Protein AF-A0A7R9KU06-F1 (afdb_monomer_lite)

Organism: NCBI:txid1979941

Structure (mmCIF, N/CA/C/O backbone):
data_AF-A0A7R9KU06-F1
#
_entry.id   AF-A0A7R9KU06-F1
#
loop_
_atom_site.group_PDB
_atom_site.id
_atom_site.type_symbol
_atom_site.label_atom_id
_atom_site.label_alt_id
_atom_site.label_comp_id
_atom_site.label_asym_id
_atom_site.label_entity_id
_atom_site.label_seq_id
_atom_site.pdbx_PDB_ins_code
_atom_site.Cartn_x
_atom_site.Cartn_y
_atom_site.Cartn_z
_atom_site.occupancy
_atom_site.B_iso_or_equiv
_atom_site.auth_seq_id
_atom_site.auth_comp_id
_atom_site.auth_asym_id
_atom_site.auth_atom_id
_atom_site.pdbx_PDB_model_num
ATOM 1 N N . MET A 1 1 ? -0.752 -22.011 31.356 1.00 39.88 1 MET A N 1
ATOM 2 C CA . MET A 1 1 ? -1.477 -20.975 30.590 1.00 39.88 1 MET A CA 1
ATOM 3 C C . MET A 1 1 ? -2.063 -20.003 31.597 1.00 39.88 1 MET A C 1
ATOM 5 O O . MET A 1 1 ? -2.610 -20.481 32.581 1.00 39.88 1 MET A O 1
ATOM 9 N N . LYS A 1 2 ? -1.892 -18.683 31.434 1.00 45.66 2 LYS A N 1
ATOM 10 C CA . LYS A 1 2 ? -2.762 -17.754 32.172 1.00 45.66 2 LYS A CA 1
ATOM 11 C C . LYS A 1 2 ? -4.154 -17.974 31.607 1.00 45.66 2 LYS A C 1
ATOM 13 O O . LYS A 1 2 ? -4.303 -17.959 30.389 1.00 45.66 2 LYS A O 1
ATOM 18 N N . ASP A 1 3 ? -5.098 -18.276 32.479 1.00 44.19 3 ASP A N 1
ATOM 19 C CA . ASP A 1 3 ? -6.458 -18.570 32.080 1.00 44.19 3 ASP A CA 1
ATOM 20 C C . ASP A 1 3 ? -7.107 -17.277 31.571 1.00 44.19 3 ASP A C 1
ATOM 22 O O . ASP A 1 3 ? -7.567 -16.440 32.342 1.00 44.19 3 ASP A O 1
ATOM 26 N N . LEU A 1 4 ? -7.028 -17.058 30.260 1.00 50.56 4 LEU A N 1
ATOM 27 C CA . LEU A 1 4 ? -7.700 -15.959 29.573 1.00 50.56 4 LEU A CA 1
ATOM 28 C C . LEU A 1 4 ? -9.155 -16.334 29.238 1.00 50.56 4 LEU A C 1
ATOM 30 O O . LEU A 1 4 ? -9.813 -15.618 28.490 1.00 50.56 4 LEU A O 1
ATOM 34 N N . THR A 1 5 ? -9.682 -17.443 29.782 1.00 46.66 5 THR A N 1
ATOM 35 C CA . THR A 1 5 ? -11.049 -17.924 29.512 1.00 46.66 5 THR A CA 1
ATOM 36 C C . THR A 1 5 ? -12.156 -17.019 30.053 1.00 46.66 5 THR A C 1
ATOM 38 O O . THR A 1 5 ? -13.338 -17.346 29.880 1.00 46.66 5 THR A O 1
ATOM 41 N N . TYR A 1 6 ? -11.799 -15.887 30.660 1.00 53.25 6 TYR A N 1
ATOM 42 C CA . TYR A 1 6 ? -12.724 -14.855 31.091 1.00 53.25 6 TYR A CA 1
ATOM 43 C C . TYR A 1 6 ? -13.135 -13.981 29.903 1.00 53.25 6 TYR A C 1
ATOM 45 O O . TYR A 1 6 ? -12.602 -12.902 29.655 1.00 53.25 6 TYR A O 1
ATOM 53 N N . THR A 1 7 ? -14.075 -14.490 29.112 1.00 64.50 7 THR A N 1
ATOM 54 C CA . THR A 1 7 ? -14.758 -13.687 28.100 1.00 64.50 7 THR A CA 1
ATOM 55 C C . THR A 1 7 ? -16.026 -13.129 28.720 1.00 64.50 7 THR A C 1
ATOM 57 O O . THR A 1 7 ? -16.842 -13.918 29.199 1.00 64.50 7 THR A O 1
ATOM 60 N N . ALA A 1 8 ? -16.247 -11.819 28.616 1.00 72.75 8 ALA A N 1
ATOM 61 C CA . ALA A 1 8 ? -17.481 -11.169 29.063 1.00 72.75 8 ALA A CA 1
ATOM 62 C C . ALA A 1 8 ? -18.759 -11.837 28.520 1.00 72.75 8 ALA A C 1
ATOM 64 O O . ALA A 1 8 ? -19.817 -11.731 29.122 1.00 72.75 8 ALA A O 1
ATOM 65 N N . PHE A 1 9 ? -18.661 -12.569 27.407 1.00 69.38 9 PHE A N 1
ATOM 66 C CA . PHE A 1 9 ? -19.749 -13.372 26.859 1.00 69.38 9 PHE A CA 1
ATOM 67 C C . PHE A 1 9 ? -20.211 -14.516 27.783 1.00 69.38 9 PHE A C 1
ATOM 69 O O . PHE A 1 9 ? -21.399 -14.814 27.844 1.00 69.38 9 PHE A O 1
ATOM 76 N N . LYS A 1 10 ? -19.295 -15.146 28.530 1.00 76.44 10 LYS A N 1
ATOM 77 C CA . LYS A 1 10 ? -19.649 -16.189 29.506 1.00 76.44 10 LYS A CA 1
ATOM 78 C C . LYS A 1 10 ? -20.411 -15.595 30.682 1.00 76.44 10 LYS A C 1
ATOM 80 O O . LYS A 1 10 ? -21.459 -16.115 31.028 1.00 76.44 10 LYS A O 1
ATOM 85 N N . GLU A 1 11 ? -19.938 -14.475 31.225 1.00 80.88 11 GLU A N 1
ATOM 86 C CA . GLU A 1 11 ? -20.683 -13.744 32.259 1.00 80.88 11 GLU A CA 1
ATOM 87 C C . GLU A 1 11 ? -22.026 -13.234 31.719 1.00 80.88 11 GLU A C 1
ATOM 89 O O . GLU A 1 11 ? -23.036 -13.278 32.413 1.00 80.88 11 GLU A O 1
ATOM 94 N N . ALA A 1 12 ? -22.066 -12.772 30.463 1.00 82.44 12 ALA A N 1
ATOM 95 C CA . ALA A 1 12 ? -23.296 -12.305 29.831 1.00 82.44 12 ALA A CA 1
ATOM 96 C C . ALA A 1 12 ? -24.350 -13.414 29.737 1.00 82.44 12 ALA A C 1
ATOM 98 O O . ALA A 1 12 ? -25.537 -13.128 29.880 1.00 82.44 12 ALA A O 1
ATOM 99 N N . ALA A 1 13 ? -23.934 -14.667 29.531 1.00 82.88 13 ALA A N 1
ATOM 100 C CA . ALA A 1 13 ? -24.835 -15.816 29.502 1.00 82.88 13 ALA A CA 1
ATOM 101 C C . ALA A 1 13 ? -25.517 -16.082 30.857 1.00 82.88 13 ALA A C 1
ATOM 103 O O . ALA A 1 13 ? -26.582 -16.693 30.886 1.00 82.88 13 ALA A O 1
ATOM 104 N N . GLU A 1 14 ? -24.946 -15.595 31.962 1.00 88.62 14 GLU A N 1
ATOM 105 C CA . GLU A 1 14 ? -25.522 -15.704 33.308 1.00 88.62 14 GLU A CA 1
ATOM 106 C C . GLU A 1 14 ? -26.501 -14.560 33.630 1.00 88.62 14 GLU A C 1
ATOM 108 O O . GLU A 1 14 ? -27.194 -14.602 34.648 1.00 88.62 14 GLU A O 1
ATOM 113 N N . ILE A 1 15 ? -26.596 -13.536 32.771 1.00 93.25 15 ILE A N 1
ATOM 114 C CA . ILE A 1 15 ? -27.514 -12.408 32.965 1.00 93.25 15 ILE A CA 1
ATOM 115 C C . ILE A 1 15 ? -28.960 -12.886 32.774 1.00 93.25 15 ILE A C 1
ATOM 117 O O . ILE A 1 15 ? -29.302 -13.365 31.688 1.00 93.25 15 ILE A O 1
ATOM 121 N N . PRO A 1 16 ? -29.847 -12.704 33.772 1.00 96.25 16 PRO A N 1
ATOM 122 C CA . PRO A 1 16 ? -31.245 -13.087 33.638 1.00 96.25 16 PRO A CA 1
ATOM 123 C C . PRO A 1 16 ? -31.926 -12.378 32.460 1.00 96.25 16 PRO A C 1
ATOM 125 O O . PRO A 1 16 ? -31.947 -11.149 32.386 1.00 96.25 16 PRO A O 1
ATOM 128 N N . LEU A 1 17 ? -32.538 -13.153 31.558 1.00 96.12 17 LEU A N 1
ATOM 129 C CA . LEU A 1 17 ? -33.164 -12.623 30.338 1.00 96.12 17 LEU A CA 1
ATOM 130 C C . LEU A 1 17 ? -34.298 -11.628 30.613 1.00 96.12 17 LEU A C 1
ATOM 132 O O . LEU A 1 17 ? -34.509 -10.723 29.812 1.00 96.12 17 LEU A O 1
ATOM 136 N N . HIS A 1 18 ? -34.994 -11.746 31.748 1.00 97.56 18 HIS A N 1
ATOM 137 C CA . HIS A 1 18 ? -36.037 -10.785 32.113 1.00 97.56 18 HIS A CA 1
ATOM 138 C C . HIS A 1 18 ? -35.476 -9.370 32.332 1.00 97.56 18 HIS A C 1
ATOM 140 O O . HIS A 1 18 ? -36.133 -8.409 31.957 1.00 97.56 18 HIS A O 1
ATOM 146 N N . LEU A 1 19 ? -34.246 -9.227 32.846 1.00 98.38 19 LEU A N 1
ATOM 147 C CA . LEU A 1 19 ? -33.597 -7.916 32.992 1.00 98.38 19 LEU A CA 1
ATOM 148 C C . LEU A 1 19 ? -33.208 -7.328 31.634 1.00 98.38 19 LEU A C 1
ATOM 150 O O . LEU A 1 19 ? -33.277 -6.119 31.431 1.00 98.38 19 LEU A O 1
ATOM 154 N N . VAL A 1 20 ? -32.789 -8.186 30.698 1.00 97.88 20 VAL A N 1
ATOM 155 C CA . VAL A 1 20 ? -32.491 -7.780 29.318 1.00 97.88 20 VAL A CA 1
ATOM 156 C C . VAL A 1 20 ? -33.754 -7.240 28.652 1.00 97.88 20 VAL A C 1
ATOM 158 O O . VAL A 1 20 ? -33.706 -6.182 28.030 1.00 97.88 20 VAL A O 1
ATOM 161 N N . GLU A 1 21 ? -34.874 -7.944 28.813 1.00 98.19 21 GLU A N 1
ATOM 162 C CA . GLU A 1 21 ? -36.166 -7.532 28.266 1.00 98.19 21 GLU A CA 1
ATOM 163 C C . GLU A 1 21 ? -36.694 -6.255 28.932 1.00 98.19 21 GLU A C 1
ATOM 165 O O . GLU A 1 21 ? -37.151 -5.357 28.234 1.00 98.19 21 GLU A O 1
ATOM 170 N N . GLU A 1 22 ? -36.548 -6.108 30.251 1.00 98.50 22 GLU A N 1
ATOM 171 C CA . GLU A 1 22 ? -36.943 -4.887 30.961 1.00 98.50 22 GLU A CA 1
ATOM 172 C C . GLU A 1 22 ? -36.151 -3.661 30.474 1.00 98.50 22 GLU A C 1
ATOM 174 O O . GLU A 1 22 ? -36.738 -2.626 30.151 1.00 98.50 22 GLU A O 1
ATOM 179 N N . VAL A 1 23 ? -34.820 -3.774 30.345 1.00 98.50 23 VAL A N 1
ATOM 180 C CA . VAL A 1 23 ? -33.997 -2.693 29.774 1.00 98.50 23 VAL A CA 1
ATOM 181 C C . VAL A 1 23 ? -34.401 -2.414 28.327 1.00 98.50 23 VAL A C 1
ATOM 183 O O . VAL A 1 23 ? -34.493 -1.249 27.943 1.00 98.50 23 VAL A O 1
ATOM 186 N N . ARG A 1 24 ? -34.650 -3.455 27.522 1.00 98.38 24 ARG A N 1
ATOM 187 C CA . ARG A 1 24 ? -35.072 -3.315 26.121 1.00 98.38 24 ARG A CA 1
ATOM 188 C C . ARG A 1 24 ? -36.367 -2.520 26.012 1.00 98.38 24 ARG A C 1
ATOM 190 O O . ARG A 1 24 ? -36.411 -1.564 25.244 1.00 98.38 24 ARG A O 1
ATOM 197 N N . GLN A 1 25 ? -37.391 -2.896 26.774 1.00 98.31 25 GLN A N 1
ATOM 198 C CA . GLN A 1 25 ? -38.697 -2.240 26.746 1.00 98.31 25 GLN A CA 1
ATOM 199 C C . GLN A 1 25 ? -38.576 -0.767 27.122 1.00 98.31 25 GLN A C 1
ATOM 201 O O . GLN A 1 25 ? -38.968 0.100 26.345 1.00 98.31 25 GLN A O 1
ATOM 206 N N . ARG A 1 26 ? -37.917 -0.473 28.244 1.00 98.56 26 ARG A N 1
ATOM 207 C CA . ARG A 1 26 ? -37.749 0.905 28.719 1.00 98.56 26 ARG A CA 1
ATOM 208 C C . ARG A 1 26 ? -36.890 1.764 27.799 1.00 98.56 26 ARG A C 1
ATOM 210 O O . ARG A 1 26 ? -37.145 2.955 27.647 1.00 98.56 26 ARG A O 1
ATOM 217 N N . LEU A 1 27 ? -35.877 1.176 27.164 1.00 98.06 27 LEU A N 1
ATOM 218 C CA . LEU A 1 27 ? -35.087 1.875 26.155 1.00 98.06 27 LEU A CA 1
ATOM 219 C C . LEU A 1 27 ? -35.927 2.185 24.912 1.00 98.06 27 LEU A C 1
ATOM 221 O O . LEU A 1 27 ? -35.821 3.281 24.374 1.00 98.06 27 LEU A O 1
ATOM 225 N N . LEU A 1 28 ? -36.773 1.257 24.459 1.00 97.94 28 LEU A N 1
ATOM 226 C CA . LEU A 1 28 ? -37.666 1.489 23.321 1.00 97.94 28 LEU A CA 1
ATOM 227 C C . LEU A 1 28 ? -38.749 2.535 23.629 1.00 97.94 28 LEU A C 1
ATOM 229 O O . LEU A 1 28 ? -39.093 3.314 22.741 1.00 97.94 28 LEU A O 1
ATOM 233 N N . GLU A 1 29 ? -39.242 2.604 24.867 1.00 98.00 29 GLU A N 1
ATOM 234 C CA . GLU A 1 29 ? -40.130 3.680 25.330 1.00 98.00 29 GLU A CA 1
ATOM 235 C C . GLU A 1 29 ? -39.437 5.048 25.280 1.00 98.00 29 GLU A C 1
ATOM 237 O O . GLU A 1 29 ? -40.003 6.004 24.744 1.00 98.00 29 GLU A O 1
ATOM 242 N N . ASP A 1 30 ? -38.193 5.142 25.765 1.00 97.94 30 ASP A N 1
ATOM 243 C CA . ASP A 1 30 ? -37.413 6.379 25.671 1.00 97.94 30 ASP A CA 1
ATOM 244 C C . ASP A 1 30 ? -37.139 6.764 24.207 1.00 97.94 30 ASP A C 1
ATOM 246 O O . ASP A 1 30 ? -37.313 7.921 23.826 1.00 97.94 30 ASP A O 1
ATOM 250 N N . VAL A 1 31 ? -36.807 5.795 23.346 1.00 97.62 31 VAL A N 1
ATOM 251 C CA . VAL A 1 31 ? -36.636 6.011 21.899 1.00 97.62 31 VAL A CA 1
ATOM 252 C C . VAL A 1 31 ? -37.928 6.516 21.253 1.00 97.62 31 VAL A C 1
ATOM 254 O O . VAL A 1 31 ? -37.865 7.403 20.405 1.00 97.62 31 VAL A O 1
ATOM 257 N N . ALA A 1 32 ? -39.096 5.997 21.639 1.00 97.44 32 ALA A N 1
ATOM 258 C CA . ALA A 1 32 ? -40.376 6.444 21.093 1.00 97.44 32 ALA A CA 1
ATOM 259 C C . ALA A 1 32 ? -40.662 7.921 21.422 1.00 97.44 32 ALA A C 1
ATOM 261 O O . ALA A 1 32 ? -41.208 8.642 20.589 1.00 97.44 32 ALA A O 1
ATOM 262 N N . GLN A 1 33 ? -40.248 8.386 22.604 1.00 97.69 33 GLN A N 1
ATOM 263 C CA . GLN A 1 33 ? -40.404 9.780 23.033 1.00 97.69 33 GLN A CA 1
ATOM 264 C C . GLN A 1 33 ? -39.290 10.692 22.492 1.00 97.69 33 GLN A C 1
ATOM 266 O O . GLN A 1 33 ? -39.521 11.868 22.214 1.00 97.69 33 GLN A O 1
ATOM 271 N N . ASN A 1 34 ? -38.086 10.147 22.294 1.00 97.56 34 ASN A N 1
ATOM 272 C CA . ASN A 1 34 ? -36.864 10.897 22.009 1.00 97.56 34 ASN A CA 1
ATOM 273 C C . ASN A 1 34 ? -36.143 10.422 20.733 1.00 97.56 34 ASN A C 1
ATOM 275 O O . ASN A 1 34 ? -34.916 10.469 20.658 1.00 97.56 34 ASN A O 1
ATOM 279 N N . ALA A 1 35 ? -36.872 9.993 19.696 1.00 96.56 35 ALA A N 1
ATOM 280 C CA . ALA A 1 35 ? -36.305 9.352 18.496 1.00 96.56 35 ALA A CA 1
ATOM 281 C C . ALA A 1 35 ? -35.162 10.150 17.831 1.00 96.56 35 ALA A C 1
ATOM 283 O O . ALA A 1 35 ? -34.179 9.589 17.340 1.00 96.56 35 ALA A O 1
ATOM 284 N N . HIS A 1 36 ? -35.236 11.483 17.872 1.00 96.81 36 HIS A N 1
ATOM 285 C CA . HIS A 1 36 ? -34.206 12.385 17.352 1.00 96.81 36 HIS A CA 1
ATOM 286 C C . HIS A 1 36 ? -32.847 12.284 18.075 1.00 96.81 36 HIS A C 1
ATOM 288 O O . HIS A 1 36 ? -31.853 12.764 17.532 1.00 96.81 36 HIS A O 1
ATOM 294 N N . LEU A 1 37 ? -32.750 11.609 19.222 1.00 97.81 37 LEU A N 1
ATOM 295 C CA . LEU A 1 37 ? -31.501 11.362 19.950 1.00 97.81 37 LEU A CA 1
ATOM 296 C C . LEU A 1 37 ? -30.818 10.035 19.573 1.00 97.81 37 LEU A C 1
ATOM 298 O O . LEU A 1 37 ? -29.650 9.842 19.904 1.00 97.81 37 LEU A O 1
ATOM 302 N N . TYR A 1 38 ? -31.490 9.156 18.818 1.00 98.00 38 TYR A N 1
ATOM 303 C CA . TYR A 1 38 ? -31.006 7.804 18.498 1.00 98.00 38 TYR A CA 1
ATOM 304 C C . TYR A 1 38 ? -30.759 7.586 17.005 1.00 98.00 38 TYR A C 1
ATOM 306 O O . TYR A 1 38 ? -31.433 8.178 16.160 1.00 98.00 38 TYR A O 1
ATOM 314 N N . HIS A 1 39 ? -29.757 6.776 16.660 1.00 97.81 39 HIS A N 1
ATOM 315 C CA . HIS A 1 39 ? -29.540 6.339 15.281 1.00 97.81 39 HIS A CA 1
ATOM 316 C C . HIS A 1 39 ? -30.392 5.082 15.014 1.00 97.81 39 HIS A C 1
ATOM 318 O O . HIS A 1 39 ? -30.357 4.141 15.801 1.00 97.81 39 HIS A O 1
ATOM 324 N N . GLU A 1 40 ? -31.101 5.018 13.880 1.00 96.50 40 GLU A N 1
ATOM 325 C CA . GLU A 1 40 ? -32.017 3.913 13.521 1.00 96.50 40 GLU A CA 1
ATOM 326 C C . GLU A 1 40 ? -31.383 2.514 13.638 1.00 96.50 40 GLU A C 1
ATOM 328 O O . GLU A 1 40 ? -31.917 1.644 14.313 1.00 96.50 40 GLU A O 1
ATOM 333 N N . ARG A 1 41 ? -30.178 2.321 13.089 1.00 95.69 41 ARG A N 1
ATOM 334 C CA . ARG A 1 41 ? -29.430 1.058 13.169 1.00 95.69 41 ARG A CA 1
ATOM 335 C C . ARG A 1 41 ? -29.078 0.617 14.595 1.00 95.69 41 ARG A C 1
ATOM 337 O O . ARG A 1 41 ? -29.021 -0.584 14.836 1.00 95.69 41 ARG A O 1
ATOM 344 N N . ASP A 1 42 ? -28.860 1.540 15.533 1.00 95.50 42 ASP A N 1
ATOM 345 C CA . ASP A 1 42 ? -28.665 1.178 16.946 1.00 95.50 42 ASP A CA 1
ATOM 346 C C . ASP A 1 42 ? -29.998 0.736 17.583 1.00 95.50 42 ASP A C 1
ATOM 348 O O . ASP A 1 42 ? -30.029 -0.215 18.364 1.00 95.50 42 ASP A O 1
ATOM 352 N N . VAL A 1 43 ? -31.113 1.377 17.203 1.00 95.56 43 VAL A N 1
ATOM 353 C CA . VAL A 1 43 ? -32.471 0.985 17.624 1.00 95.56 43 VAL A CA 1
ATOM 354 C C . VAL A 1 43 ? -32.845 -0.393 17.073 1.00 95.56 43 VAL A C 1
ATOM 356 O O . VAL A 1 43 ? -33.459 -1.193 17.773 1.00 95.56 43 VAL A O 1
ATOM 359 N N . ASP A 1 44 ? -32.462 -0.710 15.840 1.00 95.00 44 ASP A N 1
ATOM 360 C CA . ASP A 1 44 ? -32.688 -2.040 15.274 1.00 95.00 44 ASP A CA 1
ATOM 361 C C . ASP A 1 44 ? -31.813 -3.101 15.944 1.00 95.00 44 ASP A C 1
ATOM 363 O O . ASP A 1 44 ? -32.297 -4.193 16.244 1.00 95.00 44 ASP A O 1
ATOM 367 N N . LEU A 1 45 ? -30.562 -2.762 16.276 1.00 90.56 45 LEU A N 1
ATOM 368 C CA . LEU A 1 45 ? -29.651 -3.666 16.973 1.00 90.56 45 LEU A CA 1
ATOM 369 C C . LEU A 1 45 ? -30.213 -4.130 18.327 1.00 90.56 45 LEU A C 1
ATOM 371 O O . LEU A 1 45 ? -30.157 -5.322 18.623 1.00 90.56 45 LEU A O 1
ATOM 375 N N . ILE A 1 46 ? -30.784 -3.233 19.142 1.00 91.62 46 ILE A N 1
ATOM 376 C CA . ILE A 1 46 ? -31.321 -3.602 20.471 1.00 91.62 46 ILE A CA 1
ATOM 377 C C . ILE A 1 46 ? -32.577 -4.479 20.412 1.00 91.62 46 ILE A C 1
ATOM 379 O O . ILE A 1 46 ? -32.860 -5.199 21.374 1.00 91.62 46 ILE A O 1
ATOM 383 N N . LYS A 1 47 ? -33.320 -4.451 19.296 1.00 93.62 47 LYS A N 1
ATOM 384 C CA . LYS A 1 47 ? -34.489 -5.321 19.094 1.00 93.62 47 LYS A CA 1
ATOM 385 C C . LYS A 1 47 ? -34.070 -6.776 18.899 1.00 93.62 47 LYS A C 1
ATOM 387 O O . LYS A 1 47 ? -34.789 -7.671 19.326 1.00 93.62 47 LYS A O 1
ATOM 392 N N . SER A 1 48 ? -32.919 -7.014 18.268 1.00 89.12 48 SER A N 1
ATOM 393 C CA . SER A 1 48 ? -32.474 -8.360 17.888 1.00 89.12 48 SER A CA 1
ATOM 394 C C . SER A 1 48 ? -31.279 -8.889 18.683 1.00 89.12 48 SER A C 1
ATOM 396 O O . SER A 1 48 ? -31.027 -10.090 18.656 1.00 89.12 48 SER A O 1
ATOM 398 N N . SER A 1 49 ? -30.519 -8.033 19.374 1.00 90.75 49 SER A N 1
ATOM 399 C CA . SER A 1 49 ? -29.307 -8.427 20.099 1.00 90.75 49 SER A CA 1
ATOM 400 C C . SER A 1 49 ? -29.506 -8.367 21.613 1.00 90.75 49 SER A C 1
ATOM 402 O O . SER A 1 49 ? -29.792 -7.318 22.187 1.00 90.75 49 SER A O 1
ATOM 404 N N . ASN A 1 50 ? -29.317 -9.501 22.293 1.00 92.62 50 ASN A N 1
ATOM 405 C CA . ASN A 1 50 ? -29.211 -9.518 23.757 1.00 92.62 50 ASN A CA 1
ATOM 406 C C . ASN A 1 50 ? -27.872 -8.926 24.210 1.00 92.62 50 ASN A C 1
ATOM 408 O O . ASN A 1 50 ? -27.826 -8.184 25.190 1.00 92.62 50 ASN A O 1
ATOM 412 N N . TRP A 1 51 ? -26.791 -9.209 23.476 1.00 89.81 51 TRP A N 1
ATOM 413 C CA . TRP A 1 51 ? -25.437 -8.784 23.830 1.00 89.81 51 TRP A CA 1
ATOM 414 C C . TRP A 1 51 ? -25.308 -7.261 23.947 1.00 89.81 51 TRP A C 1
ATOM 416 O O . TRP A 1 51 ? -24.688 -6.765 24.894 1.00 89.81 51 TRP A O 1
ATOM 426 N N . SER A 1 52 ? -25.944 -6.509 23.040 1.00 90.25 52 SER A N 1
ATOM 427 C CA . SER A 1 52 ? -25.927 -5.041 23.065 1.00 90.25 52 SER A CA 1
ATOM 428 C C . SER A 1 52 ? -26.486 -4.453 24.363 1.00 90.25 52 SER A C 1
ATOM 430 O O . SER A 1 52 ? -26.123 -3.334 24.708 1.00 90.25 52 SER A O 1
ATOM 432 N N . ILE A 1 53 ? -27.308 -5.205 25.103 1.00 94.94 53 ILE A N 1
ATOM 433 C CA . ILE A 1 53 ? -27.875 -4.829 26.405 1.00 94.94 53 ILE A CA 1
ATOM 434 C C . ILE A 1 53 ? -27.107 -5.497 27.557 1.00 94.94 53 ILE A C 1
ATOM 436 O O . ILE A 1 53 ? -26.731 -4.831 28.525 1.00 94.94 53 ILE A O 1
ATOM 440 N N . GLN A 1 54 ? -26.813 -6.799 27.451 1.00 93.94 54 GLN A N 1
ATOM 441 C CA . GLN A 1 54 ? -26.133 -7.586 28.489 1.00 93.94 54 GLN A CA 1
ATOM 442 C C . GLN A 1 54 ? -24.796 -6.969 28.906 1.00 93.94 54 GLN A C 1
ATOM 444 O O . GLN A 1 54 ? -24.489 -6.914 30.095 1.00 93.94 54 GLN A O 1
ATOM 449 N N . ARG A 1 55 ? -24.022 -6.423 27.961 1.00 91.44 55 ARG A N 1
ATOM 450 C CA . ARG A 1 55 ? -22.747 -5.753 28.263 1.00 91.44 55 ARG A CA 1
ATOM 451 C C . ARG A 1 55 ? -22.884 -4.555 29.209 1.00 91.44 55 ARG A C 1
ATOM 453 O O . ARG A 1 55 ? -21.981 -4.301 30.006 1.00 91.44 55 ARG A O 1
ATOM 460 N N . PHE A 1 56 ? -24.012 -3.843 29.160 1.00 95.31 56 PHE A N 1
ATOM 461 C CA . PHE A 1 56 ? -24.306 -2.734 30.068 1.00 95.31 56 PHE A CA 1
ATOM 462 C C . PHE A 1 56 ? -24.837 -3.229 31.412 1.00 95.31 56 PHE A C 1
ATOM 464 O O . PHE A 1 56 ? -24.462 -2.673 32.445 1.00 95.31 56 PHE A O 1
ATOM 471 N N . LEU A 1 57 ? -25.641 -4.296 31.426 1.00 96.31 57 LEU A N 1
ATOM 472 C CA . LEU A 1 57 ? -26.069 -4.955 32.665 1.00 96.31 57 LEU A CA 1
ATOM 473 C C . LEU A 1 57 ? -24.875 -5.511 33.453 1.00 96.31 57 LEU A C 1
ATOM 475 O O . LEU A 1 57 ? -24.808 -5.305 34.665 1.00 96.31 57 LEU A O 1
ATOM 479 N N . LEU A 1 58 ? -23.885 -6.096 32.768 1.00 92.12 58 LEU A N 1
ATOM 480 C CA . LEU A 1 58 ? -22.650 -6.604 33.374 1.00 92.12 58 LEU A CA 1
ATOM 481 C C . LEU A 1 58 ? -21.914 -5.526 34.172 1.00 92.12 58 LEU A C 1
ATOM 483 O O . LEU A 1 58 ? -21.646 -5.690 35.362 1.00 92.12 58 LEU A O 1
ATOM 487 N N . ILE A 1 59 ? -21.619 -4.384 33.545 1.00 91.81 59 ILE A N 1
ATOM 488 C CA . ILE A 1 59 ? -20.915 -3.286 34.230 1.00 91.81 59 ILE A CA 1
ATOM 489 C C . ILE A 1 59 ? -21.796 -2.545 35.244 1.00 91.81 59 ILE A C 1
ATOM 491 O O . ILE A 1 59 ? -21.290 -1.774 36.060 1.00 91.81 59 ILE A O 1
ATOM 495 N N . SER A 1 60 ? -23.107 -2.785 35.207 1.00 95.19 60 SER A N 1
ATOM 496 C CA . SER A 1 60 ? -24.090 -2.215 36.132 1.00 95.19 60 SER A CA 1
ATOM 497 C C . SER A 1 60 ? -24.481 -3.180 37.249 1.00 95.19 60 SER A C 1
ATOM 499 O O . SER A 1 60 ? -25.358 -2.849 38.042 1.00 95.19 60 SER A O 1
ATOM 501 N N . LYS A 1 61 ? -23.841 -4.357 37.338 1.00 93.50 61 LYS A N 1
ATOM 502 C CA . LYS A 1 61 ? -24.151 -5.400 38.330 1.00 93.50 61 LYS A CA 1
ATOM 503 C C . LYS A 1 61 ? -25.646 -5.743 38.359 1.00 93.50 61 LYS A C 1
ATOM 505 O O . LYS A 1 61 ? -26.252 -5.779 39.425 1.00 93.50 61 LYS A O 1
ATOM 510 N N . ASN A 1 62 ? -26.238 -5.939 37.180 1.00 96.25 62 ASN A N 1
ATOM 511 C CA . ASN A 1 62 ? -27.658 -6.264 36.985 1.00 96.25 62 ASN A CA 1
ATOM 512 C C . ASN A 1 62 ? -28.653 -5.183 37.441 1.00 96.25 62 ASN A C 1
ATOM 514 O O . ASN A 1 62 ? -29.854 -5.430 37.469 1.00 96.25 62 ASN A O 1
ATOM 518 N N . ASN A 1 63 ? -28.189 -3.971 37.761 1.00 98.12 63 ASN A N 1
ATOM 519 C CA . ASN A 1 63 ? -29.077 -2.852 38.049 1.00 98.12 63 ASN A CA 1
ATOM 520 C C . ASN A 1 63 ? -29.639 -2.266 36.742 1.00 98.12 63 ASN A C 1
ATOM 522 O O . ASN A 1 63 ? -28.898 -1.653 35.967 1.00 98.12 63 ASN A O 1
ATOM 526 N N . VAL A 1 64 ? -30.945 -2.445 36.526 1.00 98.31 64 VAL A N 1
ATOM 527 C CA . VAL A 1 64 ? -31.671 -2.006 35.322 1.00 98.31 64 VAL A CA 1
ATOM 528 C C . VAL A 1 64 ? -31.575 -0.496 35.114 1.00 98.31 64 VAL A C 1
ATOM 530 O O . VAL A 1 64 ? -31.217 -0.067 34.022 1.00 98.31 64 VAL A O 1
ATOM 533 N N . GLU A 1 65 ? -31.814 0.316 36.147 1.00 98.38 65 GLU A N 1
ATOM 534 C CA . GLU A 1 65 ? -31.770 1.786 36.044 1.00 98.38 65 GLU A CA 1
ATOM 535 C C . GLU A 1 65 ? -30.394 2.294 35.608 1.00 98.38 65 GLU A C 1
ATOM 537 O O . GLU A 1 65 ? -30.256 3.140 34.720 1.00 98.38 65 GLU A O 1
ATOM 542 N N . VAL A 1 66 ? -29.341 1.755 36.227 1.00 98.38 66 VAL A N 1
ATOM 543 C CA . VAL A 1 66 ? -27.962 2.134 35.911 1.00 98.38 66 VAL A CA 1
ATOM 544 C C . VAL A 1 66 ? -27.591 1.668 34.502 1.00 98.38 66 VAL A C 1
ATOM 546 O O . VAL A 1 66 ? -26.964 2.431 33.763 1.00 98.38 66 VAL A O 1
ATOM 549 N N . ALA A 1 67 ? -27.992 0.455 34.109 1.00 98.31 67 ALA A N 1
ATOM 550 C CA . ALA A 1 67 ? -27.751 -0.068 32.767 1.00 98.31 67 ALA A CA 1
ATOM 551 C C . ALA A 1 67 ? -28.469 0.766 31.699 1.00 98.31 67 ALA A C 1
ATOM 553 O O . ALA A 1 67 ? -27.836 1.157 30.718 1.00 98.31 67 ALA A O 1
ATOM 554 N N . LEU A 1 68 ? -29.742 1.106 31.931 1.00 98.44 68 LEU A N 1
ATOM 555 C CA . LEU A 1 68 ? -30.556 1.940 31.051 1.00 98.44 68 LEU A CA 1
ATOM 556 C C . LEU A 1 68 ? -29.915 3.319 30.848 1.00 98.44 68 LEU A C 1
ATOM 558 O O . LEU A 1 68 ? -29.691 3.745 29.717 1.00 98.44 68 LEU A O 1
ATOM 562 N N . LYS A 1 69 ? -29.510 3.993 31.930 1.00 98.44 69 LYS A N 1
ATOM 563 C CA . LYS A 1 69 ? -28.829 5.293 31.828 1.00 98.44 69 LYS A CA 1
ATOM 564 C C . LYS A 1 69 ? -27.535 5.212 31.012 1.00 98.44 69 LYS A C 1
ATOM 566 O O . LYS A 1 69 ? -27.216 6.128 30.255 1.00 98.44 69 LYS A O 1
ATOM 571 N N . ARG A 1 70 ? -26.767 4.128 31.159 1.00 98.25 70 ARG A N 1
ATOM 572 C CA . ARG A 1 70 ? -25.512 3.936 30.419 1.00 98.25 70 ARG A CA 1
ATOM 573 C C . ARG A 1 70 ? -25.743 3.681 28.933 1.00 98.25 70 ARG A C 1
ATOM 575 O O . ARG A 1 70 ? -25.053 4.300 28.129 1.00 98.25 70 ARG A O 1
ATOM 582 N N . ILE A 1 71 ? -26.690 2.814 28.572 1.00 97.69 71 ILE A N 1
ATOM 583 C CA . ILE A 1 71 ? -26.971 2.515 27.160 1.00 97.69 71 ILE A CA 1
ATOM 584 C C . ILE A 1 71 ? -27.559 3.735 26.439 1.00 97.69 71 ILE A C 1
ATOM 586 O O . ILE A 1 71 ? -27.134 4.027 25.324 1.00 97.69 71 ILE A O 1
ATOM 590 N N . ILE A 1 72 ? -28.419 4.516 27.109 1.00 98.25 72 ILE A N 1
ATOM 591 C CA . ILE A 1 72 ? -28.915 5.807 26.607 1.00 98.25 72 ILE A CA 1
ATOM 592 C C . ILE A 1 72 ? -27.737 6.739 26.302 1.00 98.25 72 ILE A C 1
ATOM 594 O O . ILE A 1 72 ? -27.572 7.178 25.165 1.00 98.25 72 ILE A O 1
ATOM 598 N N . ASN A 1 73 ? -26.859 6.975 27.284 1.00 98.25 73 ASN A N 1
ATOM 599 C CA . ASN A 1 73 ? -25.688 7.833 27.096 1.00 98.25 73 ASN A CA 1
ATOM 600 C C . ASN A 1 73 ? -24.790 7.348 25.947 1.00 98.25 73 ASN A C 1
ATOM 602 O O . ASN A 1 73 ? -24.303 8.158 25.158 1.00 98.25 73 ASN A O 1
ATOM 606 N N . ALA A 1 74 ? -24.576 6.035 25.836 1.00 97.69 74 ALA A N 1
ATOM 607 C CA . ALA A 1 74 ? -23.759 5.457 24.779 1.00 97.69 74 ALA A CA 1
ATOM 608 C C . ALA A 1 74 ? -24.370 5.666 23.394 1.00 97.69 74 ALA A C 1
ATOM 610 O O . ALA A 1 74 ? -23.663 6.077 22.477 1.00 97.69 74 ALA A O 1
ATOM 611 N N . PHE A 1 75 ? -25.668 5.430 23.231 1.00 97.12 75 PHE A N 1
ATOM 612 C CA . PHE A 1 75 ? -26.333 5.530 21.932 1.00 97.12 75 PHE A CA 1
ATOM 613 C C . PHE A 1 75 ? -26.492 6.983 21.480 1.00 97.12 75 PHE A C 1
ATOM 615 O O . PHE A 1 75 ? -26.258 7.299 20.312 1.00 97.12 75 PHE A O 1
ATOM 622 N N . GLN A 1 76 ? -26.787 7.890 22.411 1.00 98.00 76 GLN A N 1
ATOM 623 C CA . GLN A 1 76 ? -26.806 9.325 22.128 1.00 98.00 76 GLN A CA 1
ATOM 624 C C . GLN A 1 76 ? -25.414 9.835 21.735 1.00 98.00 76 GLN A C 1
ATOM 626 O O . GLN A 1 76 ? -25.271 10.583 20.762 1.00 98.00 76 GLN A O 1
ATOM 631 N N . TRP A 1 77 ? -24.359 9.378 22.425 1.00 98.06 77 TRP A N 1
ATOM 632 C CA . TRP A 1 77 ? -22.989 9.675 22.017 1.00 98.06 77 TRP A CA 1
ATOM 633 C C . TRP A 1 77 ? -22.691 9.113 20.622 1.00 98.06 77 TRP A C 1
ATOM 635 O O . TRP A 1 77 ? -22.221 9.863 19.769 1.00 98.06 77 TRP A O 1
ATOM 645 N N . ARG A 1 78 ? -23.020 7.841 20.352 1.00 97.50 78 ARG A N 1
ATOM 646 C CA . ARG A 1 78 ? -22.805 7.195 19.045 1.00 97.50 78 ARG A CA 1
ATOM 647 C C . ARG A 1 78 ? -23.453 7.981 17.907 1.00 97.50 78 ARG A C 1
ATOM 649 O O . ARG A 1 78 ? -22.795 8.201 16.888 1.00 97.50 78 ARG A O 1
ATOM 656 N N . LYS A 1 79 ? -24.686 8.466 18.104 1.00 97.38 79 LYS A N 1
ATOM 657 C CA . LYS A 1 79 ? -25.366 9.352 17.151 1.00 97.38 79 LYS A CA 1
ATOM 658 C C . LYS A 1 79 ? -24.628 10.677 16.984 1.00 97.38 79 LYS A C 1
ATOM 660 O O . LYS A 1 79 ? -24.275 11.039 15.869 1.00 97.38 79 LYS A O 1
ATOM 665 N N . SER A 1 80 ? -24.359 11.387 18.080 1.00 97.44 80 SER A N 1
ATOM 666 C CA . SER A 1 80 ? -23.699 12.702 18.042 1.00 97.44 80 SER A CA 1
ATOM 667 C C . SER A 1 80 ? -22.291 12.664 17.428 1.00 97.44 80 SER A C 1
ATOM 669 O O . SER A 1 80 ? -21.857 13.621 16.792 1.00 97.44 80 SER A O 1
ATOM 671 N N . PHE A 1 81 ? -21.582 11.546 17.595 1.00 97.50 81 PHE A N 1
ATOM 672 C CA . PHE A 1 81 ? -20.242 11.315 17.062 1.00 97.50 81 PHE A CA 1
ATOM 673 C C . PHE A 1 81 ? -20.264 10.829 15.601 1.00 97.50 81 PHE A C 1
ATOM 675 O O . PHE A 1 81 ? -19.216 10.790 14.951 1.00 97.50 81 PHE A O 1
ATOM 682 N N . GLY A 1 82 ? -21.440 10.458 15.082 1.00 97.62 82 GLY A N 1
ATOM 683 C CA . GLY A 1 82 ? -21.629 9.923 13.735 1.00 97.62 82 GLY A CA 1
ATOM 684 C C . GLY A 1 82 ? -20.967 8.561 13.546 1.00 97.62 82 GLY A C 1
ATOM 685 O O . GLY A 1 82 ? -20.374 8.313 12.500 1.00 97.62 82 GLY A O 1
ATOM 686 N N . VAL A 1 83 ? -20.995 7.692 14.569 1.00 97.50 83 VAL A N 1
ATOM 687 C CA . VAL A 1 83 ? -20.314 6.379 14.544 1.00 97.50 83 VAL A CA 1
ATOM 688 C C . VAL A 1 83 ? -20.720 5.563 13.328 1.00 97.50 83 VAL A C 1
ATOM 690 O O . VAL A 1 83 ? -19.875 5.043 12.601 1.00 97.50 83 VAL A O 1
ATOM 693 N N . LEU A 1 84 ? -22.025 5.480 13.109 1.00 96.56 84 LEU A N 1
ATOM 694 C CA . LEU A 1 84 ? -22.605 4.637 12.084 1.00 96.56 84 LEU A CA 1
ATOM 695 C C . LEU A 1 84 ? -22.584 5.296 10.697 1.00 96.56 84 LEU A C 1
ATOM 697 O O . LEU A 1 84 ? -22.690 4.589 9.695 1.00 96.56 84 LEU A O 1
ATOM 701 N N . ASP A 1 85 ? -22.371 6.609 10.619 1.00 96.12 85 ASP A N 1
ATOM 702 C CA . ASP A 1 85 ? -22.336 7.380 9.367 1.00 96.12 85 ASP A CA 1
ATOM 703 C C . ASP A 1 85 ? -20.958 7.364 8.686 1.00 96.12 85 ASP A C 1
ATOM 705 O O . ASP A 1 85 ? -20.797 7.880 7.583 1.00 96.12 85 ASP A O 1
ATOM 709 N N . MET A 1 86 ? -19.949 6.782 9.341 1.00 96.88 86 MET A N 1
ATOM 710 C CA . MET A 1 86 ? -18.588 6.697 8.815 1.00 96.88 86 MET A CA 1
ATOM 711 C C . MET A 1 86 ? -18.430 5.602 7.758 1.00 96.88 86 MET A C 1
ATOM 713 O O . MET A 1 86 ? -18.938 4.486 7.884 1.00 96.88 86 MET A O 1
ATOM 717 N N . SER A 1 87 ? -17.619 5.901 6.749 1.00 95.62 87 SER A N 1
ATOM 718 C CA . SER A 1 87 ? -17.215 4.987 5.683 1.00 95.62 87 SER A CA 1
ATOM 719 C C . SER A 1 87 ? -15.717 5.111 5.392 1.00 95.62 87 SER A C 1
ATOM 721 O O . SER A 1 87 ? -15.045 6.015 5.887 1.00 95.62 87 SER A O 1
ATOM 723 N N . ASP A 1 88 ? -15.175 4.233 4.542 1.00 94.00 88 ASP A N 1
ATOM 724 C CA . ASP A 1 88 ? -13.769 4.331 4.129 1.00 94.00 88 ASP A CA 1
ATOM 725 C C . ASP A 1 88 ? -13.453 5.662 3.400 1.00 94.00 88 ASP A C 1
ATOM 727 O O . ASP A 1 88 ? -12.307 6.105 3.403 1.00 94.00 88 ASP A O 1
ATOM 731 N N . LYS A 1 89 ? -14.468 6.369 2.872 1.00 95.62 89 LYS A N 1
ATOM 732 C CA . LYS A 1 89 ? -14.329 7.706 2.261 1.00 95.62 89 LYS A CA 1
ATOM 733 C C . LYS A 1 89 ? -13.990 8.801 3.270 1.00 95.62 89 LYS A C 1
ATOM 735 O O . LYS A 1 89 ? -13.648 9.907 2.861 1.00 95.62 89 LYS A O 1
ATOM 740 N N . ASP A 1 90 ? -14.115 8.555 4.568 1.00 96.56 90 ASP A N 1
ATOM 741 C CA . ASP A 1 90 ? -13.900 9.567 5.609 1.00 96.56 90 ASP A CA 1
ATOM 742 C C . ASP A 1 90 ? -12.472 9.569 6.163 1.00 96.56 90 ASP A C 1
ATOM 744 O O . ASP A 1 90 ? -12.138 10.379 7.033 1.00 96.56 90 ASP A O 1
ATOM 748 N N . PHE A 1 91 ? -11.612 8.683 5.651 1.00 96.38 91 PHE A N 1
ATOM 749 C CA . PHE A 1 91 ? -10.272 8.460 6.179 1.00 96.38 91 PHE A CA 1
ATOM 750 C C . PHE A 1 91 ? -9.224 8.459 5.075 1.00 96.38 91 PHE A C 1
ATOM 752 O O . PHE A 1 91 ? -9.443 7.860 4.025 1.00 96.38 91 PHE A O 1
ATOM 759 N N . PRO A 1 92 ? -8.066 9.101 5.300 1.00 94.00 92 PRO A N 1
ATOM 760 C CA . PRO A 1 92 ? -7.083 9.235 4.251 1.00 94.00 92 PRO A CA 1
ATOM 761 C C . PRO A 1 92 ? -6.291 7.929 4.069 1.00 94.00 92 PRO A C 1
ATOM 763 O O . PRO A 1 92 ? -6.003 7.231 5.051 1.00 94.00 92 PRO A O 1
ATOM 766 N N . ILE A 1 93 ? -5.901 7.612 2.830 1.00 87.75 93 ILE A N 1
ATOM 767 C CA . ILE A 1 93 ? -5.147 6.397 2.458 1.00 87.75 93 ILE A CA 1
ATOM 768 C C . ILE A 1 93 ? -3.887 6.207 3.314 1.00 87.75 93 ILE A C 1
ATOM 770 O O . ILE A 1 93 ? -3.476 5.077 3.578 1.00 87.75 93 ILE A O 1
ATOM 774 N N . GLU A 1 94 ? -3.287 7.292 3.803 1.00 88.88 94 GLU A N 1
ATOM 775 C CA . GLU A 1 94 ? -2.103 7.294 4.658 1.00 88.88 94 GLU A CA 1
ATOM 776 C C . GLU A 1 94 ? -2.324 6.553 5.989 1.00 88.88 94 GLU A C 1
ATOM 778 O O . GLU A 1 94 ? -1.401 5.898 6.487 1.00 88.88 94 GLU A O 1
ATOM 783 N N . LEU A 1 95 ? -3.538 6.579 6.560 1.00 90.88 95 LEU A N 1
ATOM 784 C CA . LEU A 1 95 ? -3.842 5.820 7.783 1.00 90.88 95 LEU A CA 1
ATOM 785 C C . LEU A 1 95 ? -3.815 4.307 7.534 1.00 90.88 95 LEU A C 1
ATOM 787 O O . LEU A 1 95 ? -3.288 3.564 8.365 1.00 90.88 95 LEU A O 1
ATOM 791 N N . TYR A 1 96 ? -4.303 3.865 6.374 1.00 88.69 96 TYR A N 1
ATOM 792 C CA . TYR A 1 96 ? -4.289 2.461 5.963 1.00 88.69 96 TYR A CA 1
ATOM 793 C C . TYR A 1 96 ? -2.872 2.011 5.577 1.00 88.69 96 TYR A C 1
ATOM 795 O O . TYR A 1 96 ? -2.335 1.049 6.133 1.00 88.69 96 TYR A O 1
ATOM 803 N N . ARG A 1 97 ? -2.207 2.759 4.684 1.00 82.56 97 ARG A N 1
ATOM 804 C CA . ARG A 1 97 ? -0.864 2.437 4.167 1.00 82.56 97 ARG A CA 1
ATOM 805 C C . ARG A 1 97 ? 0.205 2.417 5.251 1.00 82.56 97 ARG A C 1
ATOM 807 O O . ARG A 1 97 ? 1.108 1.581 5.217 1.00 82.56 97 ARG A O 1
ATOM 814 N N . SER A 1 98 ? 0.115 3.306 6.240 1.00 84.12 98 SER A N 1
ATOM 815 C CA . SER A 1 98 ? 1.098 3.351 7.329 1.00 84.12 98 SER A CA 1
ATOM 816 C C . SER A 1 98 ? 1.094 2.073 8.178 1.00 84.12 98 SER A C 1
ATOM 818 O O . SER A 1 98 ? 2.135 1.677 8.724 1.00 84.12 98 SER A O 1
ATOM 820 N N . GLY A 1 99 ? -0.041 1.368 8.250 1.00 84.75 99 GLY A N 1
ATOM 821 C CA . GLY A 1 99 ? -0.268 0.310 9.232 1.00 84.75 99 GLY A CA 1
ATOM 822 C C . GLY A 1 99 ? -0.245 0.866 10.658 1.00 84.75 99 GLY A C 1
ATOM 823 O O . GLY A 1 99 ? 0.305 0.232 11.554 1.00 84.75 99 GLY A O 1
ATOM 824 N N . TYR A 1 100 ? -0.758 2.083 10.852 1.00 87.69 100 TYR A N 1
ATOM 825 C CA . TYR A 1 100 ? -0.825 2.752 12.151 1.00 87.69 100 TYR A CA 1
ATOM 826 C C . TYR A 1 100 ? -1.720 2.006 13.152 1.00 87.69 100 TYR A C 1
ATOM 828 O O . TYR A 1 100 ? -1.315 1.765 14.291 1.00 87.69 100 TYR A O 1
ATOM 836 N N . CYS A 1 101 ? -2.917 1.630 12.703 1.00 92.44 101 CYS A N 1
ATOM 837 C CA . CYS A 1 101 ? -3.910 0.870 13.451 1.00 92.44 101 CYS A CA 1
ATOM 838 C C . CYS A 1 101 ? -4.624 -0.064 12.468 1.00 92.44 101 CYS A C 1
ATOM 840 O O . CYS A 1 101 ? -5.146 0.416 11.458 1.00 92.44 101 CYS A O 1
ATOM 842 N N . PHE A 1 102 ? -4.584 -1.373 12.712 1.00 91.19 102 PHE A N 1
ATOM 843 C CA . PHE A 1 102 ? -5.081 -2.372 11.764 1.00 91.19 102 PHE A CA 1
ATOM 844 C C . PHE A 1 102 ? -5.457 -3.690 12.438 1.00 91.19 102 PHE A C 1
ATOM 846 O O . PHE A 1 102 ? -5.039 -3.982 13.557 1.00 91.19 102 PHE A O 1
ATOM 853 N N . VAL A 1 103 ? -6.203 -4.514 11.710 1.00 91.31 103 VAL A N 1
ATOM 854 C CA . VAL A 1 103 ? -6.650 -5.838 12.147 1.00 91.31 103 VAL A CA 1
ATOM 855 C C . VAL A 1 103 ? -5.746 -6.913 11.554 1.00 91.31 103 VAL A C 1
ATOM 857 O O . VAL A 1 103 ? -5.501 -6.897 10.349 1.00 91.31 103 VAL A O 1
ATOM 860 N N . SER A 1 104 ? -5.234 -7.837 12.371 1.00 88.75 104 SER A N 1
ATOM 861 C CA . SER A 1 104 ? -4.419 -8.954 11.867 1.00 88.75 104 SER A CA 1
ATOM 862 C C . SER A 1 104 ? -4.326 -10.098 12.869 1.00 88.75 104 SER A C 1
ATOM 864 O O . SER A 1 104 ? -3.703 -9.936 13.913 1.00 88.75 104 SER A O 1
ATOM 866 N N . GLY A 1 105 ? -4.837 -11.275 12.505 1.00 91.19 105 GLY A N 1
ATOM 867 C CA . GLY A 1 105 ? -4.787 -12.478 13.344 1.00 91.19 105 GLY A CA 1
ATOM 868 C C . GLY A 1 105 ? -5.735 -12.463 14.551 1.00 91.19 105 GLY A C 1
ATOM 869 O O . GLY A 1 105 ? -6.567 -11.565 14.721 1.00 91.19 105 GLY A O 1
ATOM 870 N N . LYS A 1 106 ? -5.609 -13.498 15.385 1.00 92.19 106 LYS A N 1
ATOM 871 C CA . LYS A 1 106 ? -6.403 -13.717 16.603 1.00 92.19 106 LYS A CA 1
ATOM 872 C C . LYS A 1 106 ? -5.515 -14.045 17.801 1.00 92.19 106 LYS A C 1
ATOM 874 O O . LYS A 1 106 ? -4.403 -14.547 17.637 1.00 92.19 106 LYS A O 1
ATOM 879 N N . ASP A 1 107 ? -6.000 -13.764 19.004 1.00 92.06 107 ASP A N 1
ATOM 880 C CA . ASP A 1 107 ? -5.377 -14.262 20.230 1.00 92.06 107 ASP A CA 1
ATOM 881 C C . ASP A 1 107 ? -5.684 -15.757 20.460 1.00 92.06 107 ASP A C 1
ATOM 883 O O . ASP A 1 107 ? -6.443 -16.378 19.712 1.00 92.06 107 ASP A O 1
ATOM 887 N N . LEU A 1 108 ? -5.081 -16.353 21.493 1.00 90.88 108 LEU A N 1
ATOM 888 C CA . LEU A 1 108 ? -5.258 -17.773 21.826 1.00 90.88 108 LEU A CA 1
ATOM 889 C C . LEU A 1 108 ? -6.695 -18.150 22.235 1.00 90.88 108 LEU A C 1
ATOM 891 O O . LEU A 1 108 ? -7.014 -19.336 22.252 1.00 90.88 108 LEU A O 1
ATOM 895 N N . ASN A 1 109 ? -7.561 -17.178 22.531 1.00 82.94 109 ASN A N 1
ATOM 896 C CA . ASN A 1 109 ? -8.978 -17.402 22.838 1.00 82.94 109 ASN A CA 1
ATOM 897 C C . ASN A 1 109 ? -9.881 -17.120 21.632 1.00 82.94 109 ASN A C 1
ATOM 899 O O . ASN A 1 109 ? -11.104 -17.196 21.738 1.00 82.94 109 ASN A O 1
ATOM 903 N N . GLY A 1 110 ? -9.291 -16.787 20.482 1.00 86.19 110 GLY A N 1
ATOM 904 C CA . GLY A 1 110 ? -10.005 -16.489 19.251 1.00 86.19 110 GLY A CA 1
ATOM 905 C C . GLY A 1 110 ? -10.497 -15.046 19.127 1.00 86.19 110 GLY A C 1
ATOM 906 O O . GLY A 1 110 ? -11.165 -14.753 18.132 1.00 86.19 110 GLY A O 1
ATOM 907 N N . ALA A 1 111 ? -10.164 -14.146 20.060 1.00 88.81 111 ALA A N 1
ATOM 908 C CA . ALA A 1 111 ? -10.516 -12.735 19.937 1.00 88.81 111 ALA A CA 1
ATOM 909 C C . ALA A 1 111 ? -9.665 -12.074 18.847 1.00 88.81 111 ALA A C 1
ATOM 911 O O . ALA A 1 111 ? -8.449 -12.278 18.758 1.00 88.81 111 ALA A O 1
ATOM 912 N N . THR A 1 112 ? -10.305 -11.273 17.999 1.00 91.94 112 THR A N 1
ATOM 913 C CA . THR A 1 112 ? -9.629 -10.597 16.886 1.00 91.94 112 THR A CA 1
ATOM 914 C C . THR A 1 112 ? -8.638 -9.559 17.413 1.00 91.94 112 THR A C 1
ATOM 916 O O . THR A 1 112 ? -8.944 -8.808 18.343 1.00 91.94 112 THR A O 1
ATOM 919 N N . LEU A 1 113 ? -7.448 -9.498 16.809 1.00 94.19 113 LEU A N 1
ATOM 920 C CA . LEU A 1 113 ? -6.422 -8.534 17.195 1.00 94.19 113 LEU A CA 1
ATOM 921 C C . LEU A 1 113 ? -6.634 -7.193 16.492 1.00 94.19 113 LEU A C 1
ATOM 923 O O . LEU A 1 113 ? -6.594 -7.121 15.262 1.00 94.19 113 LEU A O 1
ATOM 927 N N . LEU A 1 114 ? -6.754 -6.124 17.279 1.00 96.00 114 LEU A N 1
ATOM 928 C CA . LEU A 1 114 ? -6.545 -4.756 16.814 1.00 96.00 114 LEU A CA 1
ATOM 929 C C . LEU A 1 114 ? -5.136 -4.323 17.219 1.00 96.00 114 LEU A C 1
ATOM 931 O O . LEU A 1 114 ? -4.835 -4.182 18.403 1.00 96.00 114 LEU A O 1
ATOM 935 N N . ILE A 1 115 ? -4.258 -4.129 16.240 1.00 96.00 115 ILE A N 1
ATOM 936 C CA . ILE A 1 115 ? -2.853 -3.795 16.461 1.00 96.00 115 ILE A CA 1
ATOM 937 C C . ILE A 1 115 ? -2.649 -2.298 16.258 1.00 96.00 115 ILE A C 1
ATOM 939 O O . ILE A 1 115 ? -2.908 -1.760 15.183 1.00 96.00 115 ILE A O 1
ATOM 943 N N . PHE A 1 116 ? -2.119 -1.639 17.284 1.00 95.38 116 PHE A N 1
ATOM 944 C CA . PHE A 1 116 ? -1.733 -0.235 17.282 1.00 95.38 116 PHE A CA 1
ATOM 945 C C . PHE A 1 116 ? -0.214 -0.103 17.365 1.00 95.38 116 PHE A C 1
ATOM 947 O O . PHE A 1 116 ? 0.408 -0.607 18.302 1.00 95.38 116 PHE A O 1
ATOM 954 N N . ARG A 1 117 ? 0.409 0.613 16.426 1.00 92.38 117 ARG A N 1
ATOM 955 C CA . ARG A 1 117 ? 1.867 0.806 16.417 1.00 92.38 117 ARG A CA 1
ATOM 956 C C . ARG A 1 117 ? 2.242 2.137 17.061 1.00 92.38 117 ARG A C 1
ATOM 958 O O . ARG A 1 117 ? 2.191 3.197 16.441 1.00 92.38 117 ARG A O 1
ATOM 965 N N . GLY A 1 118 ? 2.669 2.083 18.318 1.00 91.81 118 GLY A N 1
ATOM 966 C CA . GLY A 1 118 ? 2.965 3.259 19.134 1.00 91.81 118 GLY A CA 1
ATOM 967 C C . GLY A 1 118 ? 4.104 4.120 18.595 1.00 91.81 118 GLY A C 1
ATOM 968 O O . GLY A 1 118 ? 4.030 5.340 18.670 1.00 91.81 118 GLY A O 1
ATOM 969 N N . ASN A 1 119 ? 5.132 3.524 17.987 1.00 87.56 119 ASN A N 1
ATOM 970 C CA . ASN A 1 119 ? 6.249 4.281 17.408 1.00 87.56 119 ASN A CA 1
ATOM 971 C C . ASN A 1 119 ? 5.852 5.122 16.181 1.00 87.56 119 ASN A C 1
ATOM 973 O O . ASN A 1 119 ? 6.554 6.077 15.844 1.00 87.56 119 ASN A O 1
ATOM 977 N N . ILE A 1 120 ? 4.730 4.776 15.540 1.00 88.62 120 ILE A N 1
ATOM 978 C CA . ILE A 1 120 ? 4.159 5.483 14.390 1.00 88.62 120 ILE A CA 1
ATOM 979 C C . ILE A 1 120 ? 3.319 6.676 14.842 1.00 88.62 120 ILE A C 1
ATOM 981 O O . IL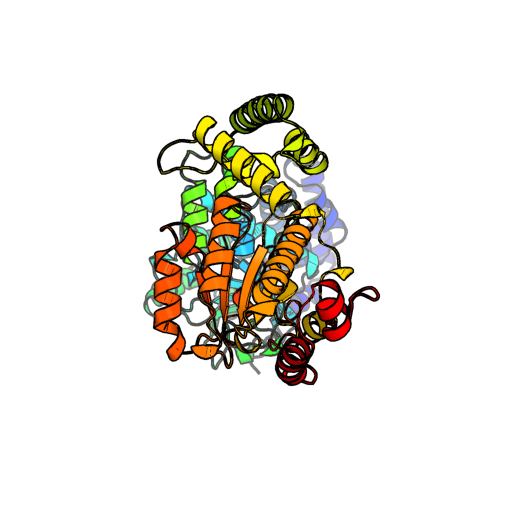E A 1 120 ? 3.221 7.671 14.128 1.00 88.62 120 ILE A O 1
ATOM 985 N N . ASN A 1 121 ? 2.703 6.603 16.023 1.00 90.50 121 ASN A N 1
ATOM 986 C CA . ASN A 1 121 ? 1.786 7.639 16.477 1.00 90.50 121 ASN A CA 1
ATOM 987 C C . ASN A 1 121 ? 2.481 8.995 16.614 1.00 90.50 121 ASN A C 1
ATOM 989 O O . ASN A 1 121 ? 3.579 9.086 17.160 1.00 90.50 121 ASN A O 1
ATOM 993 N N . ARG A 1 122 ? 1.829 10.069 16.171 1.00 89.56 122 ARG A N 1
ATOM 994 C CA . ARG A 1 122 ? 2.266 11.438 16.447 1.00 89.56 122 ARG A CA 1
ATOM 995 C C . ARG A 1 122 ? 1.064 12.345 16.542 1.00 89.56 122 ARG A C 1
ATOM 997 O O . ARG A 1 122 ? 0.187 12.321 15.684 1.00 89.56 122 ARG A O 1
ATOM 1004 N N . LYS A 1 123 ? 1.078 13.212 17.551 1.00 91.31 123 LYS A N 1
ATOM 1005 C CA . LYS A 1 123 ? 0.061 14.246 17.696 1.00 91.31 123 LYS A CA 1
ATOM 1006 C C . LYS A 1 123 ? 0.203 15.284 16.585 1.00 91.31 123 LYS A C 1
ATOM 1008 O O . LYS A 1 123 ? 1.059 16.171 16.639 1.00 91.31 123 LYS A O 1
ATOM 1013 N N . ILE A 1 124 ? -0.663 15.197 15.581 1.00 91.75 124 ILE A N 1
ATOM 1014 C CA . ILE A 1 124 ? -0.827 16.228 14.555 1.00 91.75 124 ILE A CA 1
ATOM 1015 C C . ILE A 1 124 ? -2.184 16.877 14.792 1.00 91.75 124 ILE A C 1
ATOM 1017 O O . ILE A 1 124 ? -3.199 16.363 14.346 1.00 91.75 124 ILE A O 1
ATOM 1021 N N . LYS A 1 125 ? -2.199 18.003 15.520 1.00 92.88 125 LYS A N 1
ATOM 1022 C CA . LYS A 1 125 ? -3.423 18.632 16.059 1.00 92.88 125 LYS A CA 1
ATOM 1023 C C . LYS A 1 125 ? -4.595 18.719 15.067 1.00 92.88 125 LYS A C 1
ATOM 1025 O O . LYS A 1 125 ? -5.712 18.419 15.458 1.00 92.88 125 LYS A O 1
ATOM 1030 N N . SER A 1 126 ? -4.348 19.078 13.803 1.00 94.12 126 SER A N 1
ATOM 1031 C CA . SER A 1 126 ? -5.398 19.182 12.771 1.00 94.12 126 SER A CA 1
ATOM 1032 C C . SER A 1 126 ? -6.043 17.845 12.391 1.00 94.12 126 SER A C 1
ATOM 1034 O O . SER A 1 126 ? -7.156 17.842 11.890 1.00 94.12 126 SER A O 1
ATOM 1036 N N . TRP A 1 127 ? -5.356 16.729 12.627 1.00 94.75 127 TRP A N 1
ATOM 1037 C CA . TRP A 1 127 ? -5.779 15.379 12.254 1.00 94.75 127 TRP A CA 1
ATOM 1038 C C . TRP A 1 127 ? -6.212 14.526 13.446 1.00 94.75 127 TRP A C 1
ATOM 1040 O O . TRP A 1 127 ? -6.754 13.444 13.246 1.00 94.75 127 TRP A O 1
ATOM 1050 N N . VAL A 1 128 ? -6.030 15.007 14.682 1.00 93.81 128 VAL A N 1
ATOM 1051 C CA . VAL A 1 128 ? -6.462 14.292 15.896 1.00 93.81 128 VAL A CA 1
ATOM 1052 C C . VAL A 1 128 ? -7.948 13.895 15.837 1.00 93.81 128 VAL A C 1
ATOM 1054 O O . VAL A 1 128 ? -8.233 12.733 16.128 1.00 93.81 128 VAL A O 1
ATOM 1057 N N . PRO A 1 129 ? -8.897 14.766 15.422 1.00 95.00 129 PRO A N 1
ATOM 1058 C CA . PRO A 1 129 ? -10.300 14.367 15.287 1.00 95.00 129 PRO A CA 1
ATOM 1059 C C . PRO A 1 129 ? -10.498 13.214 14.293 1.00 95.00 129 PRO A C 1
ATOM 1061 O O . PRO A 1 129 ? -11.147 12.225 14.625 1.00 95.00 129 PRO A O 1
ATOM 1064 N N . THR A 1 130 ? -9.874 13.290 13.113 1.00 96.25 130 THR A N 1
ATOM 1065 C CA . THR A 1 130 ? -9.937 12.240 12.082 1.00 96.25 130 THR A CA 1
ATOM 1066 C C . THR A 1 130 ? -9.336 10.926 12.573 1.00 96.25 130 THR A C 1
ATOM 1068 O O . THR A 1 130 ? -9.913 9.869 12.353 1.00 96.25 130 THR A O 1
ATOM 1071 N N . MET A 1 131 ? -8.215 10.967 13.298 1.00 94.44 131 MET A N 1
ATOM 1072 C CA . MET A 1 131 ? -7.578 9.769 13.858 1.00 94.44 131 MET A CA 1
ATOM 1073 C C . MET A 1 131 ? -8.423 9.124 14.964 1.00 94.44 131 MET A C 1
ATOM 1075 O O . MET A 1 131 ? -8.519 7.899 15.016 1.00 94.44 131 MET A O 1
ATOM 1079 N N . LYS A 1 132 ? -9.082 9.925 15.815 1.00 95.25 132 LYS A N 1
ATOM 1080 C CA . LYS A 1 132 ? -10.056 9.423 16.801 1.00 95.25 132 LYS A CA 1
ATOM 1081 C C . LYS A 1 132 ? -11.243 8.749 16.113 1.00 95.25 132 LYS A C 1
ATOM 1083 O O . LYS A 1 132 ? -11.598 7.633 16.484 1.00 95.25 132 LYS A O 1
ATOM 1088 N N . ARG A 1 133 ? -11.811 9.390 15.084 1.00 96.81 133 ARG A N 1
ATOM 1089 C CA . ARG A 1 133 ? -12.888 8.821 14.257 1.00 96.81 133 ARG A CA 1
ATOM 1090 C C . ARG A 1 133 ? -12.460 7.522 13.576 1.00 96.81 133 ARG A C 1
ATOM 1092 O O . ARG A 1 133 ? -13.195 6.547 13.650 1.00 96.81 133 ARG A O 1
ATOM 1099 N N . TYR A 1 134 ? -11.249 7.471 13.018 1.00 95.88 134 TYR A N 1
ATOM 1100 C CA . TYR A 1 134 ? -10.699 6.264 12.396 1.00 95.88 134 TYR A CA 1
ATOM 1101 C C . TYR A 1 134 ? -10.588 5.117 13.399 1.00 95.88 134 TYR A C 1
ATOM 1103 O O . TYR A 1 134 ? -10.992 4.000 13.098 1.00 95.88 134 TYR A O 1
ATOM 1111 N N . PHE A 1 135 ? -10.099 5.389 14.613 1.00 95.31 135 PHE A N 1
ATOM 1112 C CA . PHE A 1 135 ? -10.031 4.374 15.663 1.00 95.31 135 PHE A CA 1
ATOM 1113 C C . PHE A 1 135 ? -11.422 3.825 16.011 1.00 95.31 135 PHE A C 1
ATOM 1115 O O . PHE A 1 135 ? -11.603 2.612 16.032 1.00 95.31 135 PHE A O 1
ATOM 1122 N N . VAL A 1 136 ? -12.416 4.697 16.214 1.00 97.00 136 VAL A N 1
ATOM 1123 C CA . VAL A 1 136 ? -13.804 4.276 16.487 1.00 97.00 136 VAL A CA 1
ATOM 1124 C C . VAL A 1 136 ? -14.398 3.499 15.310 1.00 97.00 136 VAL A C 1
ATOM 1126 O O . VAL A 1 136 ? -15.055 2.491 15.529 1.00 97.00 136 VAL A O 1
ATOM 1129 N N . TYR A 1 137 ? -14.119 3.905 14.072 1.00 96.25 137 TYR A N 1
ATOM 1130 C CA . TYR A 1 137 ? -14.553 3.189 12.874 1.00 96.25 137 TYR A CA 1
ATOM 1131 C C . TYR A 1 137 ? -13.980 1.765 12.800 1.00 96.25 137 TYR A C 1
ATOM 1133 O O . TYR A 1 137 ? -14.711 0.824 12.496 1.00 96.25 137 TYR A O 1
ATOM 1141 N N . GLN A 1 138 ? -12.698 1.573 13.141 1.00 94.19 138 GLN A N 1
ATOM 1142 C CA . GLN A 1 138 ? -12.111 0.229 13.234 1.00 94.19 138 GLN A CA 1
ATOM 1143 C C . GLN A 1 138 ? -12.772 -0.605 14.341 1.00 94.19 138 GLN A C 1
ATOM 1145 O O . GLN A 1 138 ? -13.040 -1.787 14.137 1.00 94.19 138 GLN A O 1
ATOM 1150 N N . ILE A 1 139 ? -13.068 0.007 15.491 1.00 94.12 139 ILE A N 1
ATOM 1151 C CA . ILE A 1 139 ? -13.761 -0.656 16.603 1.00 94.12 139 ILE A CA 1
ATOM 1152 C C . ILE A 1 139 ? -15.173 -1.088 16.206 1.00 94.12 139 ILE A C 1
ATOM 1154 O O . ILE A 1 139 ? -15.523 -2.240 16.430 1.00 94.12 139 ILE A O 1
ATOM 1158 N N . GLU A 1 140 ? -15.950 -0.217 15.564 1.00 93.62 140 GLU A N 1
ATOM 1159 C CA . GLU A 1 140 ? -17.317 -0.526 15.132 1.00 93.62 140 GLU A CA 1
ATOM 1160 C C . GLU A 1 140 ? -17.347 -1.688 14.129 1.00 93.62 140 GLU A C 1
ATOM 1162 O O . GLU A 1 140 ? -18.141 -2.620 14.270 1.00 93.62 140 GLU A O 1
ATOM 1167 N N . LYS A 1 141 ? -16.434 -1.687 13.143 1.00 90.88 141 LYS A N 1
ATOM 1168 C CA . LYS A 1 141 ? -16.293 -2.808 12.197 1.00 90.88 141 LYS A CA 1
ATOM 1169 C C . LYS A 1 141 ? -16.001 -4.117 12.924 1.00 90.88 141 LYS A C 1
ATOM 1171 O O . LYS A 1 141 ? -16.552 -5.150 12.552 1.00 90.88 141 LYS A O 1
ATOM 1176 N N . LEU A 1 142 ? -15.133 -4.074 13.934 1.00 90.31 142 LEU A N 1
ATOM 1177 C CA . LEU A 1 142 ? -14.736 -5.250 14.701 1.00 90.31 142 LEU A CA 1
ATOM 1178 C C . LEU A 1 142 ? -15.839 -5.763 15.626 1.00 90.31 142 LEU A C 1
ATOM 1180 O O . LEU A 1 142 ? -16.051 -6.970 15.665 1.00 90.31 142 LEU A O 1
ATOM 1184 N N . ASP A 1 143 ? -16.537 -4.885 16.346 1.00 88.81 143 ASP A N 1
ATOM 1185 C CA . ASP A 1 143 ? -17.620 -5.287 17.253 1.00 88.81 143 ASP A CA 1
ATOM 1186 C C . ASP A 1 143 ? -18.740 -5.982 16.463 1.00 88.81 143 ASP A C 1
ATOM 1188 O O . ASP A 1 143 ? -19.166 -7.084 16.811 1.00 88.81 143 ASP A O 1
ATOM 1192 N N . LYS A 1 144 ? -19.105 -5.411 15.303 1.00 84.69 144 LYS A N 1
ATOM 1193 C CA . LYS A 1 144 ? -20.067 -6.016 14.374 1.00 84.69 144 LYS A CA 1
ATOM 1194 C C . LYS A 1 144 ? -19.583 -7.351 13.803 1.00 84.69 144 LYS A C 1
ATOM 1196 O O . LYS A 1 144 ? -20.355 -8.301 13.744 1.00 84.69 144 LYS A O 1
ATOM 1201 N N . LEU A 1 145 ? -18.327 -7.432 13.355 1.00 83.25 145 LEU A N 1
ATOM 1202 C CA . LEU A 1 145 ? -17.772 -8.649 12.747 1.00 83.25 145 LEU A CA 1
ATOM 1203 C C . LEU A 1 145 ? -17.663 -9.802 13.750 1.00 83.25 145 LEU A C 1
ATOM 1205 O O . LEU A 1 145 ? -17.852 -10.962 13.387 1.00 83.25 145 LEU A O 1
ATOM 1209 N N . ASN A 1 146 ? -17.324 -9.486 14.997 1.00 81.25 146 ASN A N 1
ATOM 1210 C CA . ASN A 1 146 ? -17.083 -10.488 16.023 1.00 81.25 146 ASN A CA 1
ATOM 1211 C C . ASN A 1 146 ? -18.364 -10.922 16.743 1.00 81.25 146 ASN A C 1
ATOM 1213 O O . ASN A 1 146 ? -18.283 -11.858 17.536 1.00 81.25 146 ASN A O 1
ATOM 1217 N N . ASP A 1 147 ? -19.504 -10.268 16.496 1.00 72.88 147 ASP A N 1
ATOM 1218 C CA . ASP A 1 147 ? -20.778 -10.543 17.173 1.00 72.88 147 ASP A CA 1
ATOM 1219 C C . ASP A 1 147 ? -20.602 -10.602 18.704 1.00 72.88 147 ASP A C 1
ATOM 1221 O O . ASP A 1 147 ? -20.971 -11.560 19.380 1.00 72.88 147 ASP A O 1
ATOM 1225 N N . GLY A 1 148 ? -19.882 -9.617 19.254 1.00 65.25 148 GLY A N 1
ATOM 1226 C CA . GLY A 1 148 ? -19.617 -9.537 20.691 1.00 65.25 148 GLY A CA 1
ATOM 1227 C C . GLY A 1 148 ? -18.562 -10.495 21.257 1.00 65.25 148 GLY A C 1
ATOM 1228 O O . GLY A 1 148 ? -18.289 -10.437 22.455 1.00 65.25 148 GLY A O 1
ATOM 1229 N N . LYS A 1 149 ? -17.875 -11.313 20.441 1.00 70.56 149 LYS A N 1
ATOM 1230 C CA . LYS A 1 149 ? -16.770 -12.210 20.880 1.00 70.56 149 LYS A CA 1
ATOM 1231 C C . LYS A 1 149 ? -15.486 -11.482 21.318 1.00 70.56 149 LYS A C 1
ATOM 1233 O O . LYS A 1 149 ? -14.449 -12.110 21.524 1.00 70.56 149 LYS A O 1
ATOM 1238 N N . GLY A 1 150 ? -15.572 -10.166 21.490 1.00 82.25 150 GLY A N 1
ATOM 1239 C CA . GLY A 1 150 ? -14.529 -9.316 22.035 1.00 82.25 150 GLY A CA 1
ATOM 1240 C C . GLY A 1 150 ? -13.362 -9.057 21.085 1.00 82.25 150 GLY A C 1
ATOM 1241 O O . GLY A 1 150 ? -13.300 -9.569 19.963 1.00 82.25 150 GLY A O 1
ATOM 1242 N N . LEU A 1 151 ? -12.439 -8.208 21.527 1.00 91.12 151 LEU A N 1
ATOM 1243 C CA . LEU A 1 151 ? -11.215 -7.885 20.803 1.00 91.12 151 LEU A CA 1
ATOM 1244 C C . LEU A 1 151 ? -10.023 -7.765 21.749 1.00 91.12 151 LEU A C 1
ATOM 1246 O O . LEU A 1 151 ? -10.148 -7.267 22.870 1.00 91.12 151 LEU A O 1
ATOM 1250 N N . THR A 1 152 ? -8.852 -8.153 21.256 1.00 94.12 152 THR A N 1
ATOM 1251 C CA . THR A 1 152 ? -7.587 -7.925 21.954 1.00 94.12 152 THR A CA 1
ATOM 1252 C C . THR A 1 152 ? -6.879 -6.730 21.325 1.00 94.12 152 THR A C 1
ATOM 1254 O O . THR A 1 152 ? -6.513 -6.748 20.148 1.00 94.12 152 THR A O 1
ATOM 1257 N N . LEU A 1 153 ? -6.677 -5.673 22.115 1.00 96.19 153 LEU A N 1
ATOM 1258 C CA . LEU A 1 153 ? -5.929 -4.486 21.703 1.00 96.19 153 LEU A CA 1
ATOM 1259 C C . LEU A 1 153 ? -4.436 -4.715 21.955 1.00 96.19 153 LEU A C 1
ATOM 1261 O O . LEU A 1 153 ? -3.989 -4.737 23.100 1.00 96.19 153 LEU A O 1
ATOM 1265 N N . LEU A 1 154 ? -3.644 -4.859 20.895 1.00 97.50 154 LEU A N 1
ATOM 1266 C CA . LEU A 1 154 ? -2.190 -4.992 20.974 1.00 97.50 154 LEU A CA 1
ATOM 1267 C C . LEU A 1 154 ? -1.514 -3.656 20.655 1.00 97.50 154 LEU A C 1
ATOM 1269 O O . LEU A 1 154 ? -1.441 -3.240 19.502 1.00 97.50 154 LEU A O 1
ATOM 1273 N N . MET A 1 155 ? -0.963 -3.001 21.672 1.00 96.88 155 MET A N 1
ATOM 1274 C CA . MET A 1 155 ? -0.173 -1.781 21.528 1.00 96.88 155 MET A CA 1
ATOM 1275 C C . MET A 1 155 ? 1.316 -2.132 21.399 1.00 96.88 155 MET A C 1
ATOM 1277 O O . MET A 1 155 ? 1.981 -2.415 22.394 1.00 96.88 155 MET A O 1
ATOM 1281 N N . ASP A 1 156 ? 1.864 -2.105 20.181 1.00 95.56 156 ASP A N 1
ATOM 1282 C CA . ASP A 1 156 ? 3.305 -2.252 19.943 1.00 95.56 156 ASP A CA 1
ATOM 1283 C C . ASP A 1 156 ? 4.035 -0.941 20.254 1.00 95.56 156 ASP A C 1
ATOM 1285 O O . ASP A 1 156 ? 4.087 -0.017 19.440 1.00 95.56 156 ASP A O 1
ATOM 1289 N N . CYS A 1 157 ? 4.612 -0.850 21.448 1.00 95.94 157 CYS A N 1
ATOM 1290 C CA . CYS A 1 157 ? 5.356 0.318 21.908 1.00 95.94 157 CYS A CA 1
ATOM 1291 C C . CYS A 1 157 ? 6.850 0.255 21.558 1.00 95.94 157 CYS A C 1
ATOM 1293 O O . CYS A 1 157 ? 7.607 1.146 21.957 1.00 95.94 157 CYS A O 1
ATOM 1295 N N . LYS A 1 158 ? 7.310 -0.757 20.807 1.00 89.88 158 LYS A N 1
ATOM 1296 C CA . LYS A 1 158 ? 8.724 -0.881 20.439 1.00 89.88 158 LYS A CA 1
ATOM 1297 C C . LYS A 1 158 ? 9.191 0.356 19.664 1.00 89.88 158 LYS A C 1
ATOM 1299 O O . LYS A 1 158 ? 8.768 0.598 18.539 1.00 89.88 158 LYS A O 1
ATOM 1304 N N . GLY A 1 1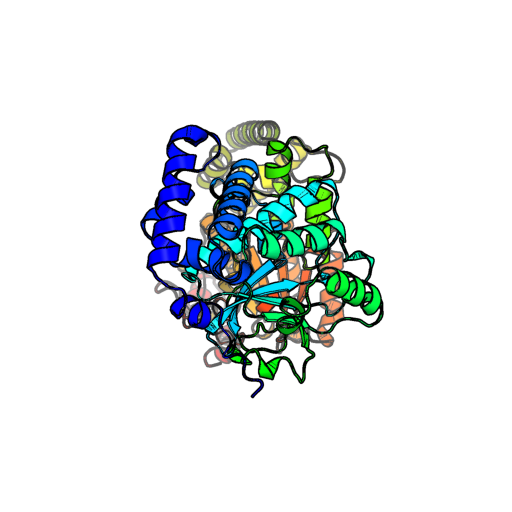59 ? 10.136 1.099 20.240 1.00 88.56 159 GLY A N 1
ATOM 1305 C CA . GLY A 1 159 ? 10.692 2.311 19.627 1.00 88.56 159 GLY A CA 1
ATOM 1306 C C . GLY A 1 159 ? 9.801 3.551 19.754 1.00 88.56 159 GLY A C 1
ATOM 1307 O O . GLY A 1 159 ? 10.113 4.575 19.150 1.00 88.56 159 GLY A O 1
ATOM 1308 N N . ALA A 1 160 ? 8.709 3.478 20.520 1.00 93.62 160 ALA A N 1
ATOM 1309 C CA . ALA A 1 160 ? 7.941 4.654 20.903 1.00 93.62 160 ALA A CA 1
ATOM 1310 C C . ALA A 1 160 ? 8.709 5.498 21.937 1.00 93.62 160 ALA A C 1
ATOM 1312 O O . ALA A 1 160 ? 9.536 4.998 22.695 1.00 93.62 160 ALA A O 1
ATOM 1313 N N . GLY A 1 161 ? 8.412 6.790 21.990 1.00 94.38 161 GLY A N 1
ATOM 1314 C CA . GLY A 1 161 ? 8.895 7.705 23.019 1.00 94.38 161 GLY A CA 1
ATOM 1315 C C . GLY A 1 161 ? 7.864 8.788 23.316 1.00 94.38 161 GLY A C 1
ATOM 1316 O O . GLY A 1 161 ? 6.759 8.767 22.777 1.00 94.38 161 GLY A O 1
ATOM 1317 N N . LEU A 1 162 ? 8.221 9.765 24.152 1.00 94.12 162 LEU A N 1
ATOM 1318 C CA . LEU A 1 162 ? 7.287 10.812 24.600 1.00 94.12 162 LEU A CA 1
ATOM 1319 C C . LEU A 1 162 ? 6.650 11.596 23.441 1.00 94.12 162 LEU A C 1
ATOM 1321 O O . LEU A 1 162 ? 5.470 11.923 23.497 1.00 94.12 162 LEU A O 1
ATOM 1325 N N . LYS A 1 163 ? 7.385 11.814 22.340 1.00 93.06 163 LYS A N 1
ATOM 1326 C CA . LYS A 1 163 ? 6.864 12.465 21.120 1.00 93.06 163 LYS A CA 1
ATOM 1327 C C . LYS A 1 163 ? 5.691 11.722 20.463 1.00 93.06 163 LYS A C 1
ATOM 1329 O O . LYS A 1 163 ? 4.981 12.306 19.646 1.00 93.06 163 LYS A O 1
ATOM 1334 N N . ASN A 1 164 ? 5.541 10.433 20.766 1.00 93.81 164 ASN A N 1
ATOM 1335 C CA . ASN A 1 164 ? 4.502 9.573 20.222 1.00 93.81 164 ASN A CA 1
ATOM 1336 C C . ASN A 1 164 ? 3.259 9.506 21.117 1.00 93.81 164 ASN A C 1
ATOM 1338 O O . ASN A 1 164 ? 2.277 8.874 20.739 1.00 93.81 164 ASN A O 1
ATOM 1342 N N . VAL A 1 165 ? 3.281 10.118 22.300 1.00 93.19 165 VAL A N 1
ATOM 1343 C CA . VAL A 1 165 ? 2.161 10.078 23.241 1.00 93.19 165 VAL A CA 1
ATOM 1344 C C . VAL A 1 165 ? 1.212 11.239 22.963 1.00 93.19 165 VAL A C 1
ATOM 1346 O O . VAL A 1 165 ? 1.627 12.392 22.870 1.00 93.19 165 VAL A O 1
ATOM 1349 N N . ASP A 1 166 ? -0.078 10.928 22.867 1.00 93.19 166 ASP A N 1
ATOM 1350 C CA . ASP A 1 166 ? -1.156 11.914 22.903 1.00 93.19 166 ASP A CA 1
ATOM 1351 C C . ASP A 1 166 ? -2.093 11.559 24.060 1.00 93.19 166 ASP A C 1
ATOM 1353 O O . ASP A 1 166 ? -2.901 10.636 23.958 1.00 93.19 166 ASP A O 1
ATOM 1357 N N . SER A 1 167 ? -1.949 12.257 25.186 1.00 90.88 167 SER A N 1
ATOM 1358 C CA . SER A 1 167 ? -2.719 11.986 26.405 1.00 90.88 167 SER A CA 1
ATOM 1359 C C . SER A 1 167 ? -4.223 12.178 26.204 1.00 90.88 167 SER A C 1
ATOM 1361 O O . SER A 1 167 ? -5.006 11.390 26.725 1.00 90.88 167 SER A O 1
ATOM 1363 N N . GLU A 1 168 ? -4.633 13.155 25.391 1.00 92.25 168 GLU A N 1
ATOM 1364 C CA . GLU A 1 168 ? -6.043 13.393 25.049 1.00 92.25 168 GLU A CA 1
ATOM 1365 C C . GLU A 1 168 ? -6.628 12.266 24.189 1.00 92.25 168 GLU A C 1
ATOM 1367 O O . GLU A 1 168 ? -7.836 12.020 24.216 1.00 92.25 168 GLU A O 1
ATOM 1372 N N . ALA A 1 169 ? -5.800 11.605 23.375 1.00 93.00 169 ALA A N 1
ATOM 1373 C CA . ALA A 1 169 ? -6.218 10.435 22.612 1.00 93.00 169 ALA A CA 1
ATOM 1374 C C . ALA A 1 169 ? -6.298 9.195 23.508 1.00 93.00 169 ALA A C 1
ATOM 1376 O O . ALA A 1 169 ? -7.276 8.462 23.421 1.00 93.00 169 ALA A O 1
ATOM 1377 N N . LEU A 1 170 ? -5.327 8.997 24.408 1.00 93.75 170 LEU A N 1
ATOM 1378 C CA . LEU A 1 170 ? -5.354 7.899 25.379 1.00 93.75 170 LEU A CA 1
ATOM 1379 C C . LEU A 1 170 ? -6.581 7.984 26.289 1.00 93.75 170 LEU A C 1
ATOM 1381 O O . LEU A 1 170 ? -7.315 7.010 26.397 1.00 93.75 170 LEU A O 1
ATOM 1385 N N . GLN A 1 171 ? -6.851 9.154 26.872 1.00 94.75 171 GLN A N 1
ATOM 1386 C CA . GLN A 1 171 ? -8.019 9.351 27.730 1.00 94.75 171 GLN A CA 1
ATOM 1387 C C . GLN A 1 171 ? -9.330 9.141 26.960 1.00 94.75 171 GLN A C 1
ATOM 1389 O O . GLN A 1 171 ? -10.255 8.518 27.472 1.00 94.75 171 GLN A O 1
ATOM 1394 N N . PHE A 1 172 ? -9.397 9.604 25.707 1.00 96.19 172 PHE A N 1
ATOM 1395 C CA . PHE A 1 172 ? -10.540 9.339 24.834 1.00 96.19 172 PHE A CA 1
ATOM 1396 C C . PHE A 1 172 ? -10.749 7.838 24.594 1.00 96.19 172 PHE A C 1
ATOM 1398 O O . PHE A 1 172 ? -11.873 7.367 24.720 1.00 96.19 172 PHE A O 1
ATOM 1405 N N . ILE A 1 173 ? -9.686 7.088 24.284 1.00 94.56 173 ILE A N 1
ATOM 1406 C CA . ILE A 1 173 ? -9.760 5.636 24.061 1.00 94.56 173 ILE A CA 1
ATOM 1407 C C . ILE A 1 173 ? -10.214 4.922 25.340 1.00 94.56 173 ILE A C 1
ATOM 1409 O O . ILE A 1 173 ? -11.116 4.089 25.277 1.00 94.56 173 ILE A O 1
ATOM 1413 N N . THR A 1 174 ? -9.646 5.274 26.498 1.00 93.62 174 THR A N 1
ATOM 1414 C CA . THR A 1 174 ? -10.040 4.709 27.796 1.00 93.62 174 THR A CA 1
ATOM 1415 C C . THR A 1 174 ? -11.522 4.948 28.085 1.00 93.62 1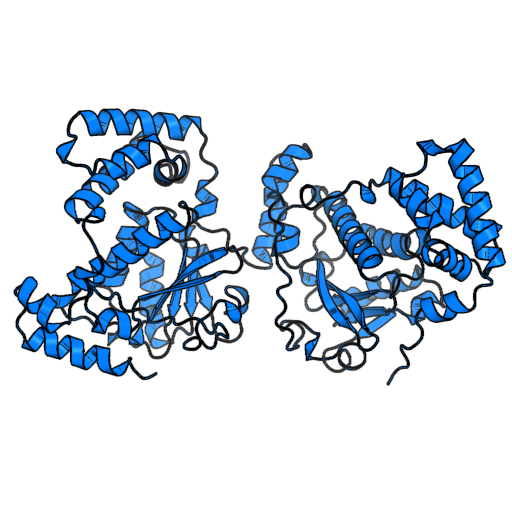74 THR A C 1
ATOM 1417 O O . THR A 1 174 ? -12.248 3.997 28.368 1.00 93.62 174 THR A O 1
ATOM 1420 N N . ASN A 1 175 ? -11.993 6.191 27.957 1.00 94.06 175 ASN A N 1
ATOM 1421 C CA . ASN A 1 175 ? -13.395 6.525 28.208 1.00 94.06 175 ASN A CA 1
ATOM 1422 C C . ASN A 1 175 ? -14.327 5.854 27.194 1.00 94.06 175 ASN A C 1
ATOM 1424 O O . ASN A 1 175 ? -15.390 5.372 27.562 1.00 94.06 175 ASN A O 1
ATOM 1428 N N . MET A 1 176 ? -13.919 5.752 25.927 1.00 95.31 176 MET A N 1
ATOM 1429 C CA . MET A 1 176 ? -14.725 5.108 24.892 1.00 95.31 176 MET A CA 1
ATOM 1430 C C . MET A 1 176 ? -14.999 3.632 25.207 1.00 95.31 176 MET A C 1
ATOM 1432 O O . MET A 1 176 ? -16.150 3.201 25.125 1.00 95.31 176 MET A O 1
ATOM 1436 N N . PHE A 1 177 ? -13.991 2.873 25.644 1.00 93.44 177 PHE A N 1
ATOM 1437 C CA . PHE A 1 177 ? -14.206 1.487 26.068 1.00 93.44 177 PHE A CA 1
ATOM 1438 C C . PHE A 1 177 ? -14.994 1.369 27.372 1.00 93.44 177 PHE A C 1
ATOM 1440 O O . PHE A 1 177 ? -15.725 0.401 27.544 1.00 93.44 177 PHE A O 1
ATOM 1447 N N . LYS A 1 178 ? -14.872 2.332 28.284 1.00 91.25 178 LYS A N 1
ATOM 1448 C CA . LYS A 1 178 ? -15.583 2.318 29.567 1.00 91.25 178 LYS A CA 1
ATOM 1449 C C . LYS A 1 178 ? -17.070 2.647 29.424 1.00 91.25 178 LYS A C 1
ATOM 1451 O O . LYS A 1 178 ? -17.915 1.984 30.022 1.00 91.25 178 LYS A O 1
ATOM 1456 N N . ASP A 1 179 ? -17.372 3.683 28.649 1.00 92.94 179 ASP A N 1
ATOM 1457 C CA . ASP A 1 179 ? -18.688 4.315 28.640 1.00 92.94 179 ASP A CA 1
ATOM 1458 C C . ASP A 1 179 ? -19.528 3.906 27.423 1.00 92.94 179 ASP A C 1
ATOM 1460 O O . ASP A 1 179 ? -20.750 3.828 27.538 1.00 92.94 179 ASP A O 1
ATOM 1464 N N . TYR A 1 180 ? -18.899 3.609 26.277 1.00 94.81 180 TYR A N 1
ATOM 1465 C CA . TYR A 1 180 ? -19.610 3.415 25.003 1.00 94.81 180 TYR A CA 1
ATOM 1466 C C . TYR A 1 180 ? -19.488 2.000 24.431 1.00 94.81 180 TYR A C 1
ATOM 1468 O O . TYR A 1 180 ? -20.430 1.512 23.813 1.00 94.81 180 TYR A O 1
ATOM 1476 N N . TYR A 1 181 ? -18.365 1.319 24.677 1.00 93.00 181 TYR A N 1
ATOM 1477 C CA . TYR A 1 181 ? -18.136 -0.074 24.274 1.00 93.00 181 TYR A CA 1
ATOM 1478 C C . TYR A 1 181 ? -17.697 -0.948 25.461 1.00 93.00 181 TYR A C 1
ATOM 1480 O O . TYR A 1 181 ? -16.662 -1.627 25.386 1.00 93.00 181 TYR A O 1
ATOM 1488 N N . PRO A 1 182 ? -18.464 -0.970 26.569 1.00 91.56 182 PRO A N 1
ATOM 1489 C CA . PRO A 1 182 ? -18.078 -1.714 27.761 1.00 91.56 182 PRO A CA 1
ATOM 1490 C C . PRO A 1 182 ? -17.926 -3.197 27.459 1.00 91.56 182 PRO A C 1
ATOM 1492 O O . PRO A 1 182 ? -18.665 -3.756 26.647 1.00 91.56 182 PRO A O 1
ATOM 1495 N N . ARG A 1 183 ? -16.955 -3.843 28.110 1.00 87.69 183 ARG A N 1
ATOM 1496 C CA . ARG A 1 183 ? -16.679 -5.283 27.961 1.00 87.69 183 ARG A CA 1
ATOM 1497 C C . ARG A 1 183 ? -16.334 -5.737 26.531 1.00 87.69 183 ARG A C 1
ATOM 1499 O O . ARG A 1 183 ? -16.388 -6.928 26.248 1.00 87.69 183 ARG A O 1
ATOM 1506 N N . LEU A 1 184 ? -15.945 -4.816 25.641 1.00 89.50 184 LEU A N 1
ATOM 1507 C CA . LEU A 1 184 ? -15.458 -5.184 24.308 1.00 89.50 184 LEU A CA 1
ATOM 1508 C C . LEU A 1 184 ? -14.047 -5.786 24.344 1.00 89.50 184 LEU A C 1
ATOM 1510 O O . LEU A 1 184 ? -13.737 -6.702 23.589 1.00 89.50 184 LEU A O 1
ATOM 1514 N N . LEU A 1 185 ? -13.175 -5.242 25.196 1.00 90.19 185 LEU A N 1
ATOM 1515 C CA . LEU A 1 185 ? -11.788 -5.683 25.303 1.00 90.19 185 LEU A CA 1
ATOM 1516 C C . LEU A 1 185 ? -11.691 -6.970 26.124 1.00 90.19 185 LEU A C 1
ATOM 1518 O O . LEU A 1 185 ? -12.033 -6.968 27.304 1.00 90.19 185 LEU A O 1
ATOM 1522 N N . THR A 1 186 ? -11.165 -8.035 25.520 1.00 87.69 186 THR A N 1
ATOM 1523 C CA . THR A 1 186 ? -10.790 -9.273 26.229 1.00 87.69 186 THR A CA 1
ATOM 1524 C C . THR A 1 186 ? -9.393 -9.167 26.826 1.00 87.69 186 THR A C 1
ATOM 1526 O O . THR A 1 186 ? -9.116 -9.750 27.869 1.00 87.69 186 THR A O 1
ATOM 1529 N N . ALA A 1 187 ? -8.510 -8.396 26.190 1.00 91.56 187 ALA A N 1
ATOM 1530 C CA . ALA A 1 187 ? -7.208 -8.027 26.723 1.00 91.56 187 ALA A CA 1
ATOM 1531 C C . ALA A 1 187 ? -6.686 -6.737 26.072 1.00 91.56 187 ALA A C 1
ATOM 1533 O O . ALA A 1 187 ? -6.957 -6.436 24.910 1.00 91.56 187 ALA A O 1
ATOM 1534 N N . THR A 1 188 ? -5.866 -5.994 26.812 1.00 95.38 188 THR A N 1
ATOM 1535 C CA . THR A 1 188 ? -4.989 -4.944 26.286 1.00 95.38 188 THR A CA 1
ATOM 1536 C C . THR A 1 188 ? -3.543 -5.347 26.526 1.00 95.38 188 THR A C 1
ATOM 1538 O O . THR A 1 188 ? -3.065 -5.368 27.660 1.00 95.38 188 THR A O 1
ATOM 1541 N N . LEU A 1 189 ? -2.826 -5.662 25.453 1.00 97.25 189 LEU A N 1
ATOM 1542 C CA . LEU A 1 189 ? -1.426 -6.059 25.494 1.00 97.25 189 LEU A CA 1
ATOM 1543 C C . LEU A 1 189 ? -0.547 -4.854 25.160 1.00 97.25 189 LEU A C 1
ATOM 1545 O O . LEU A 1 189 ? -0.471 -4.430 24.011 1.00 97.25 189 LEU A O 1
ATOM 1549 N N . ILE A 1 190 ? 0.171 -4.328 26.145 1.00 97.62 190 ILE A N 1
ATOM 1550 C CA . ILE A 1 190 ? 1.191 -3.301 25.936 1.00 97.62 190 ILE A CA 1
ATOM 1551 C C . ILE A 1 190 ? 2.525 -4.013 25.693 1.00 97.62 190 ILE A C 1
ATOM 1553 O O . ILE A 1 190 ? 3.180 -4.502 26.618 1.00 97.62 190 ILE A O 1
ATOM 1557 N N . HIS A 1 191 ? 2.925 -4.112 24.428 1.00 97.81 191 HIS A N 1
ATOM 1558 C CA . HIS A 1 191 ? 4.121 -4.832 24.009 1.00 97.81 191 HIS A CA 1
ATOM 1559 C C . HIS A 1 191 ? 5.351 -3.928 23.975 1.00 97.81 191 HIS A C 1
ATOM 1561 O O . HIS A 1 191 ? 5.360 -2.894 23.312 1.00 97.81 191 HIS A O 1
ATOM 1567 N N . LYS A 1 192 ? 6.429 -4.356 24.642 1.00 96.12 192 LYS A N 1
ATOM 1568 C CA . LYS A 1 192 ? 7.730 -3.664 24.683 1.00 96.12 192 LYS A CA 1
ATOM 1569 C C . LYS A 1 192 ? 7.610 -2.193 25.074 1.00 96.12 192 LYS A C 1
ATOM 1571 O O . LYS A 1 192 ? 8.179 -1.335 24.402 1.00 96.12 192 LYS A O 1
ATOM 1576 N N . LEU A 1 193 ? 6.890 -1.919 26.163 1.00 97.25 193 LEU A N 1
ATOM 1577 C CA . LEU A 1 193 ? 6.823 -0.583 26.748 1.00 97.25 193 LEU A CA 1
ATOM 1578 C C . LEU A 1 193 ? 8.242 -0.089 27.094 1.00 97.25 193 LEU A C 1
ATOM 1580 O O . LEU A 1 193 ? 8.919 -0.726 27.903 1.00 97.25 193 LEU A O 1
ATOM 1584 N N . PRO A 1 194 ? 8.716 1.014 26.495 1.00 95.56 194 PRO A N 1
ATOM 1585 C CA . PRO A 1 194 ? 9.987 1.625 26.864 1.00 95.56 194 PRO A CA 1
ATOM 1586 C C . PRO A 1 194 ? 9.899 2.245 28.260 1.00 95.56 194 PRO A C 1
ATOM 1588 O O . PRO A 1 194 ? 8.879 2.847 28.593 1.00 95.56 194 PRO A O 1
ATOM 1591 N N . SER A 1 195 ? 10.979 2.179 29.042 1.00 95.88 195 SER A N 1
ATOM 1592 C CA . SER A 1 195 ? 11.003 2.697 30.422 1.00 95.88 195 SER A CA 1
ATOM 1593 C C . SER A 1 195 ? 10.632 4.182 30.520 1.00 95.88 195 SER A C 1
ATOM 1595 O O . SER A 1 195 ? 9.932 4.594 31.439 1.00 95.88 195 SER A O 1
ATOM 1597 N N . VAL A 1 196 ? 10.992 4.987 29.511 1.00 96.06 196 VAL A N 1
ATOM 1598 C CA . VAL A 1 196 ? 10.615 6.413 29.422 1.00 96.06 196 VAL A CA 1
ATOM 1599 C C . VAL A 1 196 ? 9.094 6.648 29.394 1.00 96.06 196 VAL A C 1
ATOM 1601 O O . VAL A 1 196 ? 8.636 7.755 29.664 1.00 96.06 196 VAL A O 1
ATOM 1604 N N . LEU A 1 197 ? 8.295 5.626 29.070 1.00 96.44 197 LEU A N 1
ATOM 1605 C CA . LEU A 1 197 ? 6.832 5.688 29.028 1.00 96.44 197 LEU A CA 1
ATOM 1606 C C . LEU A 1 197 ? 6.156 5.050 30.254 1.00 96.44 197 LEU A C 1
ATOM 1608 O O . LEU A 1 197 ? 4.927 5.017 30.313 1.00 96.44 197 LEU A O 1
ATOM 1612 N N . GLU A 1 198 ? 6.906 4.586 31.257 1.00 95.62 198 GLU A N 1
ATOM 1613 C CA . GLU A 1 198 ? 6.331 3.978 32.467 1.00 95.62 198 GLU A CA 1
ATOM 1614 C C . GLU A 1 198 ? 5.422 4.937 33.242 1.00 95.62 198 GLU A C 1
ATOM 1616 O O . GLU A 1 198 ? 4.366 4.526 33.721 1.00 95.62 198 GLU A O 1
ATOM 1621 N N . THR A 1 199 ? 5.778 6.222 33.325 1.00 95.88 199 THR A N 1
ATOM 1622 C CA . THR A 1 199 ? 4.930 7.240 33.969 1.00 95.88 199 THR A CA 1
ATOM 1623 C C . THR A 1 199 ? 3.593 7.397 33.245 1.00 95.88 199 THR A C 1
ATOM 1625 O O . THR A 1 199 ? 2.555 7.518 33.889 1.00 95.88 199 THR A O 1
ATOM 1628 N N . ILE A 1 200 ? 3.596 7.327 31.909 1.00 95.38 200 ILE A N 1
ATOM 1629 C CA . ILE A 1 200 ? 2.368 7.372 31.103 1.00 95.38 200 ILE A CA 1
ATOM 1630 C C . ILE A 1 200 ? 1.530 6.113 31.332 1.00 95.38 200 ILE A C 1
ATOM 1632 O O . ILE A 1 200 ? 0.317 6.205 31.478 1.00 95.38 200 ILE A O 1
ATOM 1636 N N . HIS A 1 201 ? 2.162 4.943 31.425 1.00 95.50 201 HIS A N 1
ATOM 1637 C CA . HIS A 1 201 ? 1.459 3.704 31.747 1.00 95.50 201 HIS A CA 1
ATOM 1638 C C . HIS A 1 201 ? 0.800 3.756 33.133 1.00 95.50 201 HIS A C 1
ATOM 1640 O O . HIS A 1 201 ? -0.383 3.448 33.248 1.00 95.50 201 HIS A O 1
ATOM 1646 N N . LYS A 1 202 ? 1.515 4.222 34.166 1.00 95.62 202 LYS A N 1
ATOM 1647 C CA . LYS A 1 202 ? 0.955 4.410 35.517 1.00 95.62 202 LYS A CA 1
ATOM 1648 C C . LYS A 1 202 ? -0.203 5.411 35.530 1.00 95.62 202 LYS A C 1
ATOM 1650 O O . LYS A 1 202 ? -1.177 5.202 36.246 1.00 95.62 202 LYS A O 1
ATOM 1655 N N . LEU A 1 203 ? -0.114 6.467 34.720 1.00 94.88 203 LEU A N 1
ATOM 1656 C CA . LEU A 1 203 ? -1.201 7.428 34.543 1.00 94.88 203 LEU A CA 1
ATOM 1657 C C . LEU A 1 203 ? -2.439 6.774 33.914 1.00 94.88 203 LEU A C 1
ATOM 1659 O O . LEU A 1 203 ? -3.538 6.960 34.415 1.00 94.88 203 LEU A O 1
ATOM 1663 N N . VAL A 1 204 ? -2.278 5.961 32.867 1.00 94.25 204 VAL A N 1
ATOM 1664 C CA . VAL A 1 204 ? -3.408 5.215 32.288 1.00 94.25 204 VAL A CA 1
ATOM 1665 C C . VAL A 1 204 ? -4.000 4.245 33.313 1.00 94.25 204 VAL A C 1
ATOM 1667 O O . VAL A 1 204 ? -5.217 4.152 33.432 1.00 94.25 204 VA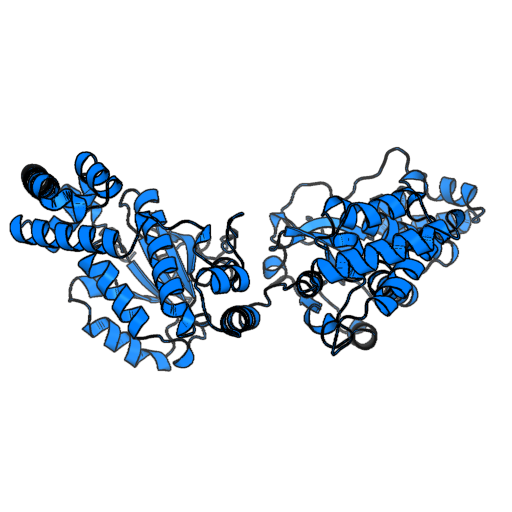L A O 1
ATOM 1670 N N . GLN A 1 205 ? -3.166 3.566 34.107 1.00 95.00 205 GLN A N 1
ATOM 1671 C CA . GLN A 1 205 ? -3.640 2.672 35.164 1.00 95.00 205 GLN A CA 1
ATOM 1672 C C . GLN A 1 205 ? -4.480 3.392 36.227 1.00 95.00 205 GLN A C 1
ATOM 1674 O O . GLN A 1 205 ? -5.393 2.775 36.765 1.00 95.00 205 GLN A O 1
ATOM 1679 N N . SER A 1 206 ? -4.217 4.666 36.539 1.00 95.19 206 SER A N 1
ATOM 1680 C CA . SER A 1 206 ? -5.026 5.406 37.518 1.00 95.19 206 SER A CA 1
ATOM 1681 C C . SER A 1 206 ? -6.415 5.793 36.998 1.00 95.19 206 SER A C 1
ATOM 1683 O O . SER A 1 206 ? -7.288 6.119 37.800 1.00 95.19 206 SER A O 1
ATOM 1685 N N . TRP A 1 207 ? -6.649 5.721 35.683 1.00 94.31 207 TRP A N 1
ATOM 1686 C CA . TRP A 1 207 ? -7.969 5.925 35.074 1.00 94.31 207 TRP A CA 1
ATOM 1687 C C . TRP A 1 207 ? -8.842 4.663 35.081 1.00 94.31 207 TRP A C 1
ATOM 1689 O O . TRP A 1 207 ? -10.049 4.758 34.857 1.00 94.31 207 TRP A O 1
ATOM 1699 N N . LEU A 1 208 ? -8.237 3.498 35.329 1.00 91.75 208 LEU A N 1
ATOM 1700 C CA . LEU A 1 208 ? -8.891 2.192 35.313 1.00 91.75 208 LEU A CA 1
ATOM 1701 C C . LEU A 1 208 ? -9.280 1.753 36.729 1.00 91.75 208 LEU A C 1
ATOM 1703 O O . LEU A 1 208 ? -8.520 1.920 37.686 1.00 91.75 208 LEU A O 1
ATOM 1707 N N . SER A 1 209 ? -10.445 1.126 36.852 1.00 90.12 209 SER A N 1
ATOM 1708 C CA . SER A 1 209 ? -10.856 0.395 38.052 1.00 90.12 209 SER A CA 1
ATOM 1709 C C . SER A 1 209 ? -10.001 -0.860 38.273 1.00 90.12 209 SER A C 1
ATOM 1711 O O . SER A 1 209 ? -9.352 -1.364 37.354 1.00 90.12 209 SER A O 1
ATOM 1713 N N . GLU A 1 210 ? -10.025 -1.412 39.490 1.00 89.00 210 GLU A N 1
ATOM 1714 C CA . GLU A 1 210 ? -9.316 -2.666 39.799 1.00 89.00 210 GLU A CA 1
ATOM 1715 C C . GLU A 1 210 ? -9.782 -3.847 38.940 1.00 89.00 210 GLU A C 1
ATOM 1717 O O . GLU A 1 210 ? -8.992 -4.740 38.643 1.00 89.00 210 GLU A O 1
ATOM 1722 N N . ASP A 1 211 ? -11.042 -3.850 38.499 1.00 84.69 211 ASP A N 1
ATOM 1723 C CA . ASP A 1 211 ? -11.537 -4.876 37.584 1.00 84.69 211 ASP A CA 1
ATOM 1724 C C . ASP A 1 211 ? -10.956 -4.713 36.173 1.00 84.69 211 ASP A C 1
ATOM 1726 O O . ASP A 1 211 ? -10.462 -5.674 35.591 1.00 84.69 211 ASP A O 1
ATOM 1730 N N . GLU A 1 212 ? -10.927 -3.487 35.645 1.00 87.12 212 GLU A N 1
ATOM 1731 C CA . GLU A 1 212 ? -10.397 -3.190 34.306 1.00 87.12 212 GLU A CA 1
ATOM 1732 C C . GLU A 1 212 ? -8.883 -3.436 34.208 1.00 87.12 212 GLU A C 1
ATOM 1734 O O . GLU A 1 212 ? -8.389 -3.909 33.181 1.00 87.12 212 GLU A O 1
ATOM 1739 N N . LYS A 1 213 ? -8.132 -3.181 35.289 1.00 90.81 213 LYS A N 1
ATOM 1740 C CA . LYS A 1 213 ? -6.682 -3.436 35.348 1.00 90.81 213 LYS A CA 1
ATOM 1741 C C . LYS A 1 213 ? -6.318 -4.901 35.101 1.00 90.81 213 LYS A C 1
ATOM 1743 O O . LYS A 1 213 ? -5.215 -5.161 34.621 1.00 90.81 213 LYS A O 1
ATOM 1748 N N . LYS A 1 214 ? -7.219 -5.852 35.381 1.00 87.94 214 LYS A N 1
ATOM 1749 C CA . LYS A 1 214 ? -6.978 -7.291 35.165 1.00 87.94 214 LYS A CA 1
ATOM 1750 C C . LYS A 1 214 ? -6.758 -7.640 33.694 1.00 87.94 214 LYS A C 1
ATOM 1752 O O . LYS A 1 214 ? -6.043 -8.596 33.420 1.00 87.94 214 LYS A O 1
ATOM 1757 N N . TYR A 1 215 ? -7.317 -6.858 32.772 1.00 88.56 215 TYR A N 1
ATOM 1758 C CA . TYR A 1 215 ? -7.206 -7.077 31.327 1.00 88.56 215 TYR A CA 1
ATOM 1759 C C . TYR A 1 215 ? -5.990 -6.373 30.709 1.00 88.56 215 TYR A C 1
ATOM 1761 O O . TYR A 1 215 ? -5.712 -6.542 29.523 1.00 88.56 215 TYR A O 1
ATOM 1769 N N . LEU A 1 216 ? -5.258 -5.569 31.487 1.00 93.50 216 LEU A N 1
ATOM 1770 C CA . LEU A 1 216 ? -4.083 -4.836 31.028 1.00 93.50 216 LEU A CA 1
ATOM 1771 C C . LEU A 1 216 ? -2.806 -5.647 31.287 1.00 93.50 216 LEU A C 1
ATOM 1773 O O . LEU A 1 216 ? -2.483 -5.996 32.424 1.00 93.50 216 LEU A O 1
ATOM 1777 N N . HIS A 1 217 ? -2.039 -5.931 30.236 1.00 95.19 217 HIS A N 1
ATOM 1778 C CA . HIS A 1 217 ? -0.867 -6.800 30.318 1.00 95.19 217 HIS A CA 1
ATOM 1779 C C . HIS A 1 217 ? 0.358 -6.192 29.640 1.00 95.19 217 HIS A C 1
ATOM 1781 O O . HIS A 1 217 ? 0.346 -5.889 28.449 1.00 95.19 217 HIS A O 1
ATOM 1787 N N . LEU A 1 218 ? 1.469 -6.105 30.374 1.00 96.81 218 LEU A N 1
ATOM 1788 C CA . LEU A 1 218 ? 2.775 -5.806 29.790 1.00 96.81 218 LEU A CA 1
ATOM 1789 C C . LEU A 1 218 ? 3.375 -7.076 29.180 1.00 96.81 218 LEU A C 1
ATOM 1791 O O . LEU A 1 218 ? 3.499 -8.107 29.845 1.00 96.81 218 LEU A O 1
ATOM 1795 N N . THR A 1 219 ? 3.780 -6.999 27.913 1.00 97.06 219 THR A N 1
ATOM 1796 C CA . THR A 1 219 ? 4.409 -8.118 27.203 1.00 97.06 219 THR A CA 1
ATOM 1797 C C . THR A 1 219 ? 5.743 -7.723 26.577 1.00 97.06 219 THR A C 1
ATOM 1799 O O . THR A 1 219 ? 6.051 -6.555 26.353 1.00 97.06 219 THR A O 1
ATOM 1802 N N . ASN A 1 220 ? 6.570 -8.719 26.281 1.00 94.88 220 ASN A N 1
ATOM 1803 C CA . ASN A 1 220 ? 7.811 -8.571 25.532 1.00 94.88 220 ASN A CA 1
ATOM 1804 C C . ASN A 1 220 ? 7.959 -9.745 24.551 1.00 94.88 220 ASN A C 1
ATOM 1806 O O . ASN A 1 220 ? 7.063 -10.576 24.424 1.00 94.88 220 ASN A O 1
ATOM 1810 N N . THR A 1 221 ? 9.088 -9.828 23.840 1.00 90.19 221 THR A N 1
ATOM 1811 C CA . THR A 1 221 ? 9.314 -10.889 22.836 1.00 90.19 221 THR A CA 1
ATOM 1812 C C . THR A 1 221 ? 9.169 -12.306 23.405 1.00 90.19 221 THR A C 1
ATOM 1814 O O . THR A 1 221 ? 8.801 -13.209 22.670 1.00 90.19 221 THR A O 1
ATOM 1817 N N . LYS A 1 222 ? 9.490 -12.511 24.687 1.00 92.56 222 LYS A N 1
ATOM 1818 C CA . LYS A 1 222 ? 9.432 -13.820 25.346 1.00 92.56 222 LYS A CA 1
ATOM 1819 C C . LYS A 1 222 ? 8.034 -14.146 25.878 1.00 92.56 222 LYS A C 1
ATOM 1821 O O . LYS A 1 222 ? 7.717 -15.315 26.022 1.00 92.56 222 LYS A O 1
ATOM 1826 N N . THR A 1 223 ? 7.219 -13.135 26.192 1.00 95.62 223 THR A N 1
ATOM 1827 C CA . THR A 1 223 ? 5.935 -13.327 26.893 1.00 95.62 223 THR A CA 1
ATOM 1828 C C . THR A 1 223 ? 4.700 -13.119 26.022 1.00 95.62 223 THR A C 1
ATOM 1830 O O . THR A 1 223 ? 3.623 -13.556 26.412 1.00 95.62 223 THR A O 1
ATOM 1833 N N . ILE A 1 224 ? 4.823 -12.493 24.845 1.00 95.50 224 ILE A N 1
ATOM 1834 C CA . ILE A 1 224 ? 3.680 -12.288 23.936 1.00 95.50 224 ILE A CA 1
ATOM 1835 C C . ILE A 1 224 ? 3.071 -13.614 23.448 1.00 95.50 224 ILE A C 1
ATOM 1837 O O . ILE A 1 224 ? 1.856 -13.702 23.292 1.00 95.50 224 ILE A O 1
ATOM 1841 N N . GLY A 1 225 ? 3.893 -14.663 23.310 1.00 94.50 225 GLY A N 1
ATOM 1842 C CA . GLY A 1 225 ? 3.458 -16.010 22.919 1.00 94.50 225 GLY A CA 1
ATOM 1843 C C . GLY A 1 225 ? 2.467 -16.665 23.887 1.00 94.50 225 GLY A C 1
ATOM 1844 O O . GLY A 1 225 ? 1.753 -17.582 23.505 1.00 94.50 225 GLY A O 1
ATOM 1845 N N . SER A 1 226 ? 2.380 -16.172 25.127 1.00 93.94 226 SER A N 1
ATOM 1846 C CA . SER A 1 226 ? 1.388 -16.630 26.107 1.00 93.94 226 SER A CA 1
ATOM 1847 C C . SER A 1 226 ? -0.023 -16.093 25.847 1.00 93.94 226 SER A C 1
ATOM 1849 O O . SER A 1 226 ? -0.946 -16.502 26.544 1.00 93.94 226 SER A O 1
ATOM 1851 N N . TYR A 1 227 ? -0.177 -15.162 24.901 1.00 93.75 227 TYR A N 1
ATOM 1852 C CA . TYR A 1 227 ? -1.453 -14.540 24.539 1.00 93.75 227 TYR A CA 1
ATOM 1853 C C . TYR A 1 227 ? -1.786 -14.738 23.061 1.00 93.75 227 TYR A C 1
ATOM 1855 O O . TYR A 1 227 ? -2.954 -14.861 22.716 1.00 93.75 227 TYR A O 1
ATOM 1863 N N . ILE A 1 228 ? -0.777 -14.748 22.183 1.00 95.38 228 ILE A N 1
ATOM 1864 C CA . ILE A 1 228 ? -0.961 -14.799 20.731 1.00 95.38 228 ILE A CA 1
ATOM 1865 C C . ILE A 1 228 ? 0.007 -15.824 20.140 1.00 95.38 228 ILE A C 1
ATOM 1867 O O . ILE A 1 228 ? 1.215 -15.743 20.377 1.00 95.38 228 ILE A O 1
ATOM 1871 N N . ALA A 1 229 ? -0.512 -16.764 19.349 1.00 94.12 229 ALA A N 1
ATOM 1872 C CA . ALA A 1 229 ? 0.307 -17.741 18.639 1.00 94.12 229 ALA A CA 1
ATOM 1873 C C . ALA A 1 229 ? 1.209 -17.070 17.582 1.00 94.12 229 ALA A C 1
ATOM 1875 O O . ALA A 1 229 ? 0.887 -16.021 17.019 1.00 94.12 229 ALA A O 1
ATOM 1876 N N . ILE A 1 230 ? 2.378 -17.662 17.318 1.00 90.06 230 ILE A N 1
ATOM 1877 C CA . ILE A 1 230 ? 3.398 -17.054 16.448 1.00 90.06 230 ILE A CA 1
ATOM 1878 C C . ILE A 1 230 ? 2.918 -16.871 15.001 1.00 90.06 230 ILE A C 1
ATOM 1880 O O . ILE A 1 230 ? 3.297 -15.903 14.347 1.00 90.06 230 ILE A O 1
ATOM 1884 N N . ASP A 1 231 ? 2.048 -17.756 14.528 1.00 88.94 231 ASP A N 1
ATOM 1885 C CA . ASP A 1 231 ? 1.413 -17.737 13.210 1.00 88.94 231 ASP A CA 1
ATOM 1886 C C . ASP A 1 231 ? 0.283 -16.712 13.079 1.00 88.94 231 ASP A C 1
ATOM 1888 O O . ASP A 1 231 ? -0.099 -16.371 11.965 1.00 88.94 231 ASP A O 1
ATOM 1892 N N . GLN A 1 232 ? -0.199 -16.161 14.195 1.00 93.44 232 GLN A N 1
ATOM 1893 C CA . GLN A 1 232 ? -1.165 -15.063 14.220 1.00 93.44 232 GLN A CA 1
ATOM 1894 C C . GLN A 1 232 ? -0.485 -13.686 14.263 1.00 93.44 232 GLN A C 1
ATOM 1896 O O . GLN A 1 232 ? -1.090 -12.686 13.872 1.00 93.44 232 GLN A O 1
ATOM 1901 N N . LEU A 1 233 ? 0.788 -13.617 14.673 1.00 89.25 233 LEU A N 1
ATOM 1902 C CA . LEU A 1 233 ? 1.549 -12.369 14.771 1.00 89.25 233 LEU A CA 1
ATOM 1903 C C . LEU A 1 233 ? 2.159 -11.929 13.422 1.00 89.25 233 LEU A C 1
ATOM 1905 O O . LEU A 1 233 ? 2.762 -12.743 12.720 1.00 89.25 233 LEU A O 1
ATOM 1909 N N . PRO A 1 234 ? 2.124 -10.626 13.083 1.00 83.31 234 PRO A N 1
ATOM 1910 C CA . PRO A 1 234 ? 2.878 -10.078 11.956 1.00 83.31 234 PRO A CA 1
ATOM 1911 C C . PRO A 1 234 ? 4.401 -10.252 12.085 1.00 83.31 234 PRO A C 1
ATOM 1913 O O . PRO A 1 234 ? 4.969 -10.244 13.184 1.00 83.31 234 PRO A O 1
ATOM 1916 N N . HIS A 1 235 ? 5.106 -10.283 10.951 1.00 77.81 235 HIS A N 1
ATOM 1917 C CA . HIS A 1 235 ? 6.567 -10.450 10.909 1.00 77.81 235 HIS A CA 1
ATOM 1918 C C . HIS A 1 235 ? 7.364 -9.405 11.707 1.00 77.81 235 HIS A C 1
ATOM 1920 O O . HIS A 1 235 ? 8.366 -9.747 12.338 1.00 77.81 235 HIS A O 1
ATOM 1926 N N . PHE A 1 236 ? 6.932 -8.139 11.749 1.00 79.50 236 PHE A N 1
ATOM 1927 C CA . PHE A 1 236 ? 7.643 -7.104 12.518 1.00 79.50 236 PHE A CA 1
ATOM 1928 C C . PHE A 1 236 ? 7.561 -7.326 14.045 1.00 79.50 236 PHE A C 1
ATOM 1930 O O . PHE A 1 236 ? 8.412 -6.825 14.790 1.00 79.50 236 PHE A O 1
ATOM 1937 N N . LEU A 1 237 ? 6.603 -8.145 14.500 1.00 84.00 237 LEU A N 1
ATOM 1938 C CA . LEU A 1 237 ? 6.478 -8.662 15.868 1.00 84.00 237 LEU A CA 1
ATOM 1939 C C . LEU A 1 237 ? 7.142 -10.038 16.053 1.00 84.00 237 LEU A C 1
ATOM 1941 O O . LEU A 1 237 ? 7.000 -10.648 17.109 1.00 84.00 237 LEU A O 1
ATOM 1945 N N . LYS A 1 238 ? 7.941 -10.484 15.072 1.00 80.38 238 LYS A N 1
ATOM 1946 C CA . LYS A 1 238 ? 8.577 -11.811 14.983 1.00 80.38 238 LYS A CA 1
ATOM 1947 C C . LYS A 1 238 ? 7.603 -12.983 14.817 1.00 80.38 238 LYS A C 1
ATOM 1949 O O . LYS A 1 238 ? 7.957 -14.104 15.172 1.00 80.38 238 LYS A O 1
ATOM 1954 N N . GLY A 1 239 ? 6.412 -12.734 14.286 1.00 85.12 239 GLY A N 1
ATOM 1955 C CA . GLY A 1 239 ? 5.506 -13.808 13.900 1.00 85.12 239 GLY A CA 1
ATOM 1956 C C . GLY A 1 239 ? 5.701 -14.299 12.467 1.00 85.12 239 GLY A C 1
ATOM 1957 O O . GLY A 1 239 ? 6.607 -13.852 11.751 1.00 85.12 239 GLY A O 1
ATOM 1958 N N . THR A 1 240 ? 4.841 -15.229 12.061 1.00 74.94 240 THR A N 1
ATOM 1959 C CA . THR A 1 240 ? 4.804 -15.833 10.722 1.00 74.94 240 THR A CA 1
ATOM 1960 C C . THR A 1 240 ? 3.499 -15.559 9.975 1.00 74.94 240 THR A C 1
ATOM 1962 O O . THR A 1 240 ? 3.322 -16.095 8.886 1.00 74.94 240 THR A O 1
ATOM 1965 N N . ASN A 1 241 ? 2.612 -14.712 10.513 1.00 78.38 241 ASN A N 1
ATOM 1966 C CA . ASN A 1 241 ? 1.399 -14.296 9.814 1.00 78.38 241 ASN A CA 1
ATOM 1967 C C . ASN A 1 241 ? 1.763 -13.476 8.568 1.00 78.38 241 ASN A C 1
ATOM 1969 O O . ASN A 1 241 ? 2.419 -12.432 8.667 1.00 78.38 241 ASN A O 1
ATOM 1973 N N . THR A 1 242 ? 1.315 -13.947 7.406 1.00 72.31 242 THR A N 1
ATOM 1974 C CA . THR A 1 242 ? 1.538 -13.318 6.099 1.00 72.31 242 THR A CA 1
ATOM 1975 C C . THR A 1 242 ? 0.382 -12.417 5.657 1.00 72.31 242 THR A C 1
ATOM 1977 O O . THR A 1 242 ? 0.482 -11.794 4.600 1.00 72.31 242 THR A O 1
ATOM 1980 N N . GLN A 1 243 ? -0.690 -12.298 6.455 1.00 76.44 243 GLN A N 1
ATOM 1981 C CA . GLN A 1 243 ? -1.836 -11.436 6.166 1.00 76.44 243 GLN A CA 1
ATOM 1982 C C . GLN A 1 243 ? -1.384 -9.997 5.882 1.00 76.44 243 GLN A C 1
ATOM 1984 O O . GLN A 1 243 ? -0.678 -9.364 6.675 1.00 76.44 243 GLN A O 1
ATOM 1989 N N . SER A 1 244 ? -1.824 -9.451 4.746 1.00 70.56 244 SER A N 1
ATOM 1990 C CA . SER A 1 244 ? -1.616 -8.037 4.452 1.00 70.56 244 SER A CA 1
ATOM 1991 C C . SER A 1 244 ? -2.480 -7.181 5.374 1.00 70.56 244 SER A C 1
ATOM 1993 O O . SER A 1 244 ? -3.698 -7.330 5.418 1.00 70.56 244 SER A O 1
ATOM 1995 N N . TYR A 1 245 ? -1.841 -6.257 6.088 1.00 79.06 245 TYR A N 1
ATOM 1996 C CA . TYR A 1 245 ? -2.492 -5.354 7.038 1.00 79.06 245 TYR A CA 1
ATOM 1997 C C . TYR A 1 245 ? -2.465 -3.877 6.610 1.00 79.06 245 TYR A C 1
ATOM 1999 O O . TYR A 1 245 ? -2.745 -2.980 7.403 1.00 79.06 245 TYR A O 1
ATOM 2007 N N . ARG A 1 246 ? -2.078 -3.617 5.358 1.00 76.88 246 ARG A N 1
ATOM 2008 C CA . ARG A 1 246 ? -1.971 -2.273 4.759 1.00 76.88 246 ARG A CA 1
ATOM 2009 C C . ARG A 1 246 ? -2.883 -2.099 3.549 1.00 76.88 246 ARG A C 1
ATOM 2011 O O . ARG A 1 246 ? -2.652 -1.222 2.723 1.00 76.88 246 ARG A O 1
ATOM 2018 N N . THR A 1 247 ? -3.878 -2.969 3.416 1.00 73.81 247 THR A N 1
ATOM 2019 C CA . THR A 1 247 ? -4.845 -2.914 2.323 1.00 73.81 247 THR A CA 1
ATOM 2020 C C . THR A 1 247 ? -5.595 -1.589 2.375 1.00 73.81 247 THR A C 1
ATOM 2022 O O . THR A 1 247 ? -6.120 -1.207 3.421 1.00 73.81 247 THR A O 1
ATOM 2025 N N . VAL A 1 248 ? -5.614 -0.889 1.244 1.00 79.62 248 VAL A N 1
ATOM 2026 C CA . VAL A 1 248 ? -6.273 0.407 1.095 1.00 79.62 248 VAL A CA 1
ATOM 2027 C C . VAL A 1 248 ? -7.646 0.178 0.460 1.00 79.62 248 VAL A C 1
ATOM 2029 O O . VAL A 1 248 ? -7.705 -0.454 -0.597 1.00 79.62 248 VAL A O 1
ATOM 2032 N N . PRO A 1 249 ? -8.743 0.646 1.076 1.00 84.38 249 PRO A N 1
ATOM 2033 C CA . PRO A 1 249 ? -10.055 0.631 0.442 1.00 84.38 249 PRO A CA 1
ATOM 2034 C C . PRO A 1 249 ? -10.049 1.459 -0.846 1.00 84.38 249 PRO A C 1
ATOM 2036 O O . PRO A 1 249 ? -9.442 2.526 -0.885 1.00 84.38 249 PRO A O 1
ATOM 2039 N N . VAL A 1 250 ? -10.755 0.989 -1.878 1.00 74.81 250 VAL A N 1
ATOM 2040 C CA . VAL A 1 250 ? -10.783 1.621 -3.214 1.00 74.81 250 VAL A CA 1
ATOM 2041 C C . VAL A 1 250 ? -11.208 3.092 -3.159 1.00 74.81 250 VAL A C 1
ATOM 2043 O O . VAL A 1 250 ? -10.661 3.920 -3.878 1.00 74.81 250 VAL A O 1
ATOM 2046 N N . ASP A 1 251 ? -12.134 3.415 -2.261 1.00 83.25 251 ASP A N 1
ATOM 2047 C CA . ASP A 1 251 ? -12.754 4.737 -2.165 1.00 83.25 251 ASP A CA 1
ATOM 2048 C C . ASP A 1 251 ? -12.097 5.660 -1.120 1.00 83.25 251 ASP A C 1
ATOM 2050 O O . ASP A 1 251 ? -12.615 6.745 -0.837 1.00 83.25 251 ASP A O 1
ATOM 2054 N N . ALA A 1 252 ? -10.993 5.242 -0.494 1.00 88.25 252 ALA A N 1
ATOM 2055 C CA . ALA A 1 252 ? -10.314 6.072 0.496 1.00 88.25 252 ALA A CA 1
ATOM 2056 C C . ALA A 1 252 ? -9.607 7.263 -0.195 1.00 88.25 252 ALA A C 1
ATOM 2058 O O . ALA A 1 252 ? -8.805 7.040 -1.103 1.00 88.25 252 ALA A O 1
ATOM 2059 N N . PRO A 1 253 ? -9.865 8.522 0.211 1.00 87.06 253 PRO A N 1
ATOM 2060 C CA . PRO A 1 253 ? -9.205 9.698 -0.362 1.00 87.06 253 PRO A CA 1
ATOM 2061 C C . PRO A 1 253 ? -7.744 9.821 0.086 1.00 87.06 253 PRO A C 1
ATOM 2063 O O . PRO A 1 253 ? -7.354 9.325 1.137 1.00 87.06 253 PRO A O 1
ATOM 2066 N N . SER A 1 254 ? -6.931 10.579 -0.635 1.00 87.12 254 SER A N 1
ATOM 2067 C CA . SER A 1 254 ? -5.655 11.093 -0.119 1.00 87.12 254 SER A CA 1
ATOM 2068 C C . SER A 1 254 ? -5.850 12.063 1.058 1.00 87.12 254 SER A C 1
ATOM 2070 O O . SER A 1 254 ? -6.920 12.664 1.227 1.00 87.12 254 SER A O 1
ATOM 2072 N N . ALA A 1 255 ? -4.802 12.292 1.862 1.00 88.69 255 ALA A N 1
ATOM 2073 C CA . ALA A 1 255 ? -4.829 13.346 2.878 1.00 88.69 255 ALA A CA 1
ATOM 2074 C C . ALA A 1 255 ? -5.133 14.725 2.277 1.00 88.69 255 ALA A C 1
ATOM 2076 O O . ALA A 1 255 ? -5.790 15.531 2.933 1.00 88.69 255 ALA A O 1
ATOM 2077 N N . HIS A 1 256 ? -4.702 14.994 1.042 1.00 82.44 256 HIS A N 1
ATOM 2078 C CA . HIS A 1 256 ? -4.992 16.234 0.318 1.00 82.44 256 HIS A CA 1
ATOM 2079 C C . HIS A 1 256 ? -6.474 16.386 -0.010 1.00 82.44 256 HIS A C 1
ATOM 2081 O O . HIS A 1 256 ? -7.084 17.388 0.365 1.00 82.44 256 HIS A O 1
ATOM 2087 N N . GLU A 1 257 ? -7.079 15.385 -0.646 1.00 81.19 257 GLU A N 1
ATOM 2088 C CA . GLU A 1 257 ? -8.506 15.409 -0.988 1.00 81.19 257 GLU A CA 1
ATOM 2089 C C . GLU A 1 257 ? -9.379 15.530 0.262 1.00 81.19 257 GLU A C 1
ATOM 2091 O O . GLU A 1 257 ? -10.316 16.333 0.306 1.00 81.19 257 GLU A O 1
ATOM 2096 N N . LEU A 1 258 ? -9.050 14.773 1.312 1.00 92.31 258 LEU A N 1
ATOM 2097 C CA . LEU A 1 258 ? -9.788 14.839 2.566 1.00 92.31 258 LEU A CA 1
ATOM 2098 C C . LEU A 1 258 ? -9.572 16.175 3.288 1.00 92.31 258 LEU A C 1
ATOM 2100 O O . LEU A 1 258 ? -10.522 16.736 3.823 1.00 92.31 258 LEU A O 1
ATOM 2104 N N . SER A 1 259 ? -8.353 16.720 3.274 1.00 92.12 259 SER A N 1
ATOM 2105 C CA . SER A 1 259 ? -8.047 18.046 3.824 1.00 92.12 259 SER A CA 1
ATOM 2106 C C . SER A 1 259 ? -8.909 19.130 3.180 1.00 92.12 259 SER A C 1
ATOM 2108 O O . SER A 1 259 ? -9.453 19.970 3.896 1.00 92.12 259 SER A O 1
ATOM 2110 N N . ASN A 1 260 ? -9.093 19.072 1.857 1.00 86.56 260 ASN A N 1
ATOM 2111 C CA . ASN A 1 260 ? -9.955 19.998 1.122 1.00 86.56 260 ASN A CA 1
ATOM 2112 C C . ASN A 1 260 ? -11.425 19.841 1.526 1.00 86.56 260 ASN A C 1
ATOM 2114 O O . ASN A 1 260 ? -12.080 20.829 1.849 1.00 86.56 260 ASN A O 1
ATOM 2118 N N . ARG A 1 261 ? -11.928 18.601 1.594 1.00 92.44 261 ARG A N 1
ATOM 2119 C CA . ARG A 1 261 ? -13.300 18.305 2.052 1.00 92.44 261 ARG A CA 1
ATOM 2120 C C . ARG A 1 261 ? -13.570 18.793 3.475 1.00 92.44 261 ARG A C 1
ATOM 2122 O O . ARG A 1 261 ? -14.676 19.228 3.772 1.00 92.44 261 ARG A O 1
ATOM 2129 N N . LEU A 1 262 ? -12.569 18.712 4.348 1.00 92.88 262 LEU A N 1
ATOM 2130 C CA . LEU A 1 262 ? -12.650 19.148 5.743 1.00 92.88 262 LEU A CA 1
ATOM 2131 C C . LEU A 1 262 ? -12.371 20.651 5.932 1.00 92.88 262 LEU A C 1
ATOM 2133 O O . LEU A 1 262 ? -12.428 21.130 7.063 1.00 92.88 262 LEU A O 1
ATOM 2137 N N . GLY A 1 263 ? -12.031 21.392 4.870 1.00 93.25 263 GLY A N 1
ATOM 2138 C CA . GLY A 1 263 ? -11.684 22.814 4.960 1.00 93.25 263 GLY A CA 1
ATOM 2139 C C . GLY A 1 263 ? -10.437 23.091 5.809 1.00 93.25 263 GLY A C 1
ATOM 2140 O O . GLY A 1 263 ? -10.333 24.139 6.451 1.00 93.25 263 GLY A O 1
ATOM 2141 N N . LEU A 1 264 ? -9.491 22.148 5.874 1.00 92.19 264 LEU A N 1
ATOM 2142 C CA . LEU A 1 264 ? -8.248 22.363 6.612 1.00 92.19 264 LEU A CA 1
ATOM 2143 C C . LEU A 1 264 ? -7.352 23.353 5.856 1.00 92.19 264 LEU A C 1
ATOM 2145 O O . LEU A 1 264 ? -7.288 23.357 4.630 1.00 92.19 264 LEU A O 1
ATOM 2149 N N . LYS A 1 265 ? -6.616 24.178 6.610 1.00 89.50 265 LYS A N 1
ATOM 2150 C CA . LYS A 1 265 ? -5.651 25.136 6.045 1.00 89.50 265 LYS A CA 1
ATOM 2151 C C . LYS A 1 265 ? -4.578 24.430 5.201 1.00 89.50 265 LYS A C 1
ATOM 2153 O O . LYS A 1 265 ? -4.221 23.283 5.473 1.00 89.50 265 LYS A O 1
ATOM 2158 N N . GLU A 1 266 ? -3.997 25.166 4.259 1.00 81.94 266 GLU A N 1
ATOM 2159 C CA . GLU A 1 266 ? -2.855 24.717 3.457 1.00 81.94 266 GLU A CA 1
ATOM 2160 C C . GLU A 1 266 ? -1.701 24.195 4.342 1.00 81.94 266 GLU A C 1
ATOM 2162 O O . GLU A 1 266 ? -1.487 24.659 5.472 1.00 81.94 266 GLU A O 1
ATOM 2167 N N . GLY A 1 267 ? -0.978 23.174 3.875 1.00 77.75 267 GLY A N 1
ATOM 2168 C CA . GLY A 1 267 ? 0.136 22.569 4.609 1.00 77.75 267 GLY A CA 1
ATOM 2169 C C . GLY A 1 267 ? -0.269 21.488 5.622 1.00 77.75 267 GLY A C 1
ATOM 2170 O O . GLY A 1 267 ? 0.602 20.822 6.196 1.00 77.75 267 GLY A O 1
ATOM 2171 N N . LYS A 1 268 ? -1.567 21.317 5.929 1.00 89.81 268 LYS A N 1
ATOM 2172 C CA . LYS A 1 268 ? -2.019 20.305 6.904 1.00 89.81 268 LYS A CA 1
ATOM 2173 C C . LYS A 1 268 ? -1.991 18.894 6.333 1.00 89.81 268 LYS A C 1
ATOM 2175 O O . LYS A 1 268 ? -1.572 17.996 7.069 1.00 89.81 268 LYS A O 1
ATOM 2180 N N . ALA A 1 269 ? -2.394 18.709 5.078 1.00 86.56 269 ALA A N 1
ATOM 2181 C CA . ALA A 1 269 ? -2.274 17.435 4.374 1.00 86.56 269 ALA A CA 1
ATOM 2182 C C . ALA A 1 269 ? -0.811 16.991 4.311 1.00 86.56 269 ALA A C 1
ATOM 2184 O O . ALA A 1 269 ? -0.465 15.935 4.830 1.00 86.56 269 ALA A O 1
ATOM 2185 N N . GLU A 1 270 ? 0.075 17.880 3.859 1.00 84.75 270 GLU A N 1
ATOM 2186 C CA . GLU A 1 270 ? 1.513 17.638 3.743 1.00 84.75 270 GLU A CA 1
ATOM 2187 C C . GLU A 1 270 ? 2.132 17.239 5.078 1.00 84.75 270 GLU A C 1
ATOM 2189 O O . GLU A 1 270 ? 3.045 16.424 5.120 1.00 84.75 270 GLU A O 1
ATOM 2194 N N . LYS A 1 271 ? 1.665 17.808 6.194 1.00 87.81 271 LYS A N 1
ATOM 2195 C CA . LYS A 1 271 ? 2.175 17.441 7.517 1.00 87.81 271 LYS A CA 1
ATOM 2196 C C . LYS A 1 271 ? 1.805 16.007 7.908 1.00 87.81 271 LYS A C 1
ATOM 2198 O O . LYS A 1 271 ? 2.598 15.369 8.602 1.00 87.81 271 LYS A O 1
ATOM 2203 N N . LEU A 1 272 ? 0.621 15.531 7.519 1.00 88.38 272 LEU A N 1
ATOM 2204 C CA . LEU A 1 272 ? 0.200 14.146 7.743 1.00 88.38 272 LEU A CA 1
ATOM 2205 C C . LEU A 1 272 ? 0.973 13.199 6.830 1.00 88.38 272 LEU A C 1
ATOM 2207 O O . LEU A 1 272 ? 1.584 12.259 7.337 1.00 88.38 272 LEU A O 1
ATOM 2211 N N . SER A 1 273 ? 1.000 13.491 5.527 1.00 83.31 273 SER A N 1
ATOM 2212 C CA . SER A 1 273 ? 1.704 12.681 4.530 1.00 83.31 273 SER A CA 1
ATOM 2213 C C . SER A 1 273 ? 3.186 12.572 4.892 1.00 83.31 273 SER A C 1
ATOM 2215 O O . SER A 1 273 ? 3.639 11.470 5.188 1.00 83.31 273 SER A O 1
ATOM 2217 N N . LYS A 1 274 ? 3.887 13.694 5.135 1.00 81.62 274 LYS A N 1
ATOM 2218 C CA . LYS A 1 274 ? 5.300 13.700 5.573 1.00 81.62 274 LYS A CA 1
ATOM 2219 C C . LYS A 1 274 ? 5.559 12.907 6.845 1.00 81.62 274 LYS A C 1
ATOM 2221 O O . LYS A 1 274 ? 6.645 12.364 7.031 1.00 81.62 274 LYS A O 1
ATOM 2226 N N . HIS A 1 275 ? 4.609 12.888 7.780 1.00 84.81 275 HIS A N 1
ATOM 2227 C CA . HIS A 1 275 ? 4.766 12.107 9.004 1.00 84.81 275 HIS A CA 1
ATOM 2228 C C . HIS A 1 275 ? 4.740 10.608 8.704 1.00 84.81 275 HIS A C 1
ATOM 2230 O O . HIS A 1 275 ? 5.615 9.881 9.173 1.00 84.81 275 HIS A O 1
ATOM 2236 N N . PHE A 1 276 ? 3.777 10.151 7.906 1.00 78.62 276 PHE A N 1
ATOM 2237 C CA . PHE A 1 276 ? 3.678 8.738 7.555 1.00 78.62 276 PHE A CA 1
ATOM 2238 C C . PHE A 1 276 ? 4.739 8.297 6.535 1.00 78.62 276 PHE A C 1
ATOM 2240 O O . PHE A 1 276 ? 5.253 7.193 6.700 1.00 78.62 276 PHE A O 1
ATOM 2247 N N . GLU A 1 277 ? 5.165 9.174 5.616 1.00 64.44 277 GLU A N 1
ATOM 2248 C CA . GLU A 1 277 ? 6.321 9.015 4.709 1.00 64.44 277 GLU A CA 1
ATOM 2249 C C . GLU A 1 277 ? 7.635 8.722 5.457 1.00 64.44 277 GLU A C 1
ATOM 2251 O O . GLU A 1 277 ? 8.494 7.983 4.979 1.00 64.44 277 GLU A O 1
ATOM 2256 N N . GLN A 1 278 ? 7.827 9.300 6.647 1.00 64.56 278 GLN A N 1
ATOM 2257 C CA . GLN A 1 278 ? 9.038 9.076 7.452 1.00 64.56 278 GLN A CA 1
ATOM 2258 C C . GLN A 1 278 ? 9.061 7.705 8.137 1.00 64.56 278 GLN A C 1
ATOM 2260 O O . GLN A 1 278 ? 10.119 7.228 8.545 1.00 64.56 278 GLN A O 1
ATOM 2265 N N . ILE A 1 279 ? 7.893 7.098 8.338 1.00 62.69 279 ILE A N 1
ATOM 2266 C CA . ILE A 1 279 ? 7.724 5.897 9.165 1.00 62.69 279 ILE A CA 1
ATOM 2267 C C . ILE A 1 279 ? 7.812 4.633 8.326 1.00 62.69 279 ILE A C 1
ATOM 2269 O O . ILE A 1 279 ? 8.328 3.606 8.766 1.00 62.69 279 ILE A O 1
ATOM 2273 N N . PHE A 1 280 ? 7.326 4.741 7.109 1.00 56.88 280 PHE A N 1
ATOM 2274 C CA . PHE A 1 280 ? 7.706 3.947 5.968 1.00 56.88 280 PHE A CA 1
ATOM 2275 C C . PHE A 1 280 ? 7.739 4.953 4.836 1.00 56.88 280 PHE A C 1
ATOM 2277 O O . PHE A 1 280 ? 6.809 5.758 4.791 1.00 56.88 280 PHE A O 1
ATOM 2284 N N . PRO A 1 281 ? 8.698 4.900 3.899 1.00 45.53 281 PRO A N 1
ATOM 2285 C CA . PRO A 1 281 ? 8.381 5.431 2.597 1.00 45.53 281 PRO A CA 1
ATOM 2286 C C . PRO A 1 281 ? 7.108 4.683 2.189 1.00 45.53 281 PRO A C 1
ATOM 2288 O O . PRO A 1 281 ? 7.142 3.511 1.812 1.00 45.53 281 PRO A O 1
ATOM 2291 N N . ILE A 1 282 ? 5.959 5.358 2.316 1.00 44.81 282 ILE A N 1
ATOM 2292 C CA . ILE A 1 282 ? 4.934 5.283 1.295 1.00 44.81 282 ILE A CA 1
ATOM 2293 C C . ILE A 1 282 ? 5.792 5.282 0.036 1.00 44.81 282 ILE A C 1
ATOM 2295 O O . ILE A 1 282 ? 6.669 6.148 -0.087 1.00 44.81 282 ILE A O 1
ATOM 2299 N N . LEU A 1 283 ? 5.692 4.266 -0.822 1.00 45.81 283 LEU A N 1
ATOM 2300 C CA . LEU A 1 283 ? 6.197 4.496 -2.169 1.00 45.81 283 LEU A CA 1
ATOM 2301 C C . LEU A 1 283 ? 5.236 5.549 -2.730 1.00 45.81 283 LEU A C 1
ATOM 2303 O O . LEU A 1 283 ? 4.296 5.229 -3.447 1.00 45.81 283 LEU A O 1
ATOM 2307 N N . ASP A 1 284 ? 5.402 6.796 -2.286 1.00 45.22 284 ASP A N 1
ATOM 2308 C CA . ASP A 1 284 ? 5.159 7.949 -3.100 1.00 45.22 284 ASP A CA 1
ATOM 2309 C C . ASP A 1 284 ? 5.944 7.595 -4.332 1.00 45.22 284 ASP A C 1
ATOM 2311 O O . ASP A 1 284 ? 7.147 7.350 -4.297 1.00 45.22 284 ASP A O 1
ATOM 2315 N N . SER A 1 285 ? 5.210 7.301 -5.379 1.00 50.84 285 SER A N 1
ATOM 2316 C CA . SER A 1 285 ? 5.856 7.044 -6.624 1.00 50.84 285 SER A CA 1
ATOM 2317 C C . SER A 1 285 ? 6.381 8.371 -7.136 1.00 50.84 285 SER A C 1
ATOM 2319 O O . SER A 1 285 ? 5.731 9.409 -6.977 1.00 50.84 285 SER A O 1
ATOM 2321 N N . TYR A 1 286 ? 7.518 8.353 -7.825 1.00 50.34 286 TYR A N 1
ATOM 2322 C CA . TYR A 1 286 ? 7.898 9.502 -8.644 1.00 50.34 286 TYR A CA 1
ATOM 2323 C C . TYR A 1 286 ? 6.736 9.922 -9.576 1.00 50.34 286 TYR A C 1
ATOM 2325 O O . TYR A 1 286 ? 6.508 11.116 -9.765 1.00 50.34 286 TYR A O 1
ATOM 2333 N N . GLY A 1 287 ? 5.927 8.963 -10.052 1.00 50.78 287 GLY A N 1
ATOM 2334 C CA . GLY A 1 287 ? 4.693 9.202 -10.807 1.00 50.78 287 GLY A CA 1
ATOM 2335 C C . GLY A 1 287 ? 3.636 10.054 -10.082 1.00 50.78 287 GLY A C 1
ATOM 2336 O O . GLY A 1 287 ? 3.071 10.952 -10.701 1.00 50.78 287 GLY A O 1
ATOM 2337 N N . ASN A 1 288 ? 3.412 9.865 -8.775 1.00 52.09 288 ASN A N 1
ATOM 2338 C CA . ASN A 1 288 ? 2.423 10.640 -8.003 1.00 52.09 288 ASN A CA 1
ATOM 2339 C C . ASN A 1 288 ? 2.839 12.108 -7.822 1.00 52.09 288 ASN A C 1
ATOM 2341 O O . ASN A 1 288 ? 1.990 12.991 -7.709 1.00 52.09 288 ASN A O 1
ATOM 2345 N N . SER A 1 289 ? 4.144 12.412 -7.854 1.00 52.88 289 SER A N 1
ATOM 2346 C CA . SER A 1 289 ? 4.623 13.804 -7.823 1.00 52.88 289 SER A CA 1
ATOM 2347 C C . SER A 1 289 ? 4.126 14.634 -9.024 1.00 52.88 289 SER A C 1
ATOM 2349 O O . SER A 1 289 ? 4.061 15.863 -8.938 1.00 52.88 289 SER A O 1
ATOM 2351 N N . LEU A 1 290 ? 3.719 13.965 -10.114 1.00 53.84 290 LEU A N 1
ATOM 2352 C CA . LEU A 1 290 ? 3.218 14.566 -11.353 1.00 53.84 290 LEU A CA 1
ATOM 2353 C C . LEU A 1 290 ? 1.709 14.859 -11.343 1.00 53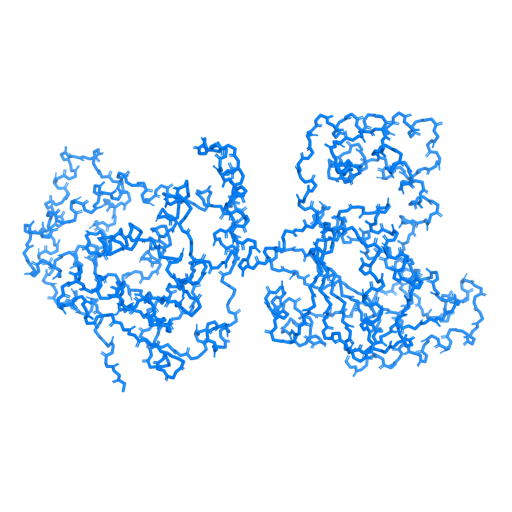.84 290 LEU A C 1
ATOM 2355 O O . LEU A 1 290 ? 1.225 15.528 -12.253 1.00 53.84 290 LEU A O 1
ATOM 2359 N N . GLU A 1 291 ? 0.948 14.404 -10.341 1.00 56.00 291 GLU A N 1
ATOM 2360 C CA . GLU A 1 291 ? -0.509 14.638 -10.269 1.00 56.00 291 GLU A CA 1
ATOM 2361 C C . GLU A 1 291 ? -0.886 16.094 -9.948 1.00 56.00 291 GLU A C 1
ATOM 2363 O O . GLU A 1 291 ? -2.052 16.473 -10.015 1.00 56.00 291 GLU A O 1
ATOM 2368 N N . LYS A 1 292 ? 0.099 16.945 -9.645 1.00 64.81 292 LYS A N 1
ATOM 2369 C CA . LYS A 1 292 ? -0.102 18.348 -9.246 1.00 64.81 292 LYS A CA 1
ATOM 2370 C C . LYS A 1 292 ? -0.245 19.331 -10.420 1.00 64.81 292 LYS A C 1
ATOM 2372 O O . LYS A 1 292 ? -0.342 20.533 -10.185 1.00 64.81 292 LYS A O 1
ATOM 2377 N N . VAL A 1 293 ? -0.232 18.858 -11.669 1.00 74.69 293 VAL A N 1
ATOM 2378 C CA . VAL A 1 293 ? -0.354 19.712 -12.865 1.00 74.69 293 VAL A CA 1
ATOM 2379 C C . VAL A 1 293 ? -1.824 20.047 -13.132 1.00 74.69 293 VAL A C 1
ATOM 2381 O O . VAL A 1 293 ? -2.676 19.160 -13.157 1.00 74.69 293 VAL A O 1
ATOM 2384 N N . SER A 1 294 ? -2.141 21.327 -13.354 1.00 82.88 294 SER A N 1
ATOM 2385 C CA . SER A 1 294 ? -3.521 21.754 -13.606 1.00 82.88 294 SER A CA 1
ATOM 2386 C C . SER A 1 294 ? -4.048 21.244 -14.955 1.00 82.88 294 SER A C 1
ATOM 2388 O O . SER A 1 294 ? -3.319 21.147 -15.945 1.00 82.88 294 SER A O 1
ATOM 2390 N N . LYS A 1 295 ? -5.362 20.991 -15.028 1.00 85.94 295 LYS A N 1
ATOM 2391 C CA . LYS A 1 295 ? -6.031 20.605 -16.283 1.00 85.94 295 LYS A CA 1
ATOM 2392 C C . LYS A 1 295 ? -5.842 21.634 -17.401 1.00 85.94 295 LYS A C 1
ATOM 2394 O O . LYS A 1 295 ? -5.762 21.243 -18.560 1.00 85.94 295 LYS A O 1
ATOM 2399 N N . SER A 1 296 ? -5.749 22.924 -17.074 1.00 89.94 296 SER A N 1
ATOM 2400 C CA . SER A 1 296 ? -5.533 23.978 -18.073 1.00 89.94 296 SER A CA 1
ATOM 2401 C C . SER A 1 296 ? -4.183 23.835 -18.778 1.00 89.94 296 SER A C 1
ATOM 2403 O O . SER A 1 296 ? -4.138 23.905 -20.001 1.00 89.94 296 SER A O 1
ATOM 2405 N N . LEU A 1 297 ? -3.110 23.547 -18.036 1.00 91.12 297 LEU A N 1
ATOM 2406 C CA . LEU A 1 297 ? -1.773 23.347 -18.606 1.00 91.12 297 LEU A CA 1
ATOM 2407 C C . LEU A 1 297 ? -1.713 22.089 -19.481 1.00 91.12 297 LEU A C 1
ATOM 2409 O O . LEU A 1 297 ? -1.079 22.094 -20.533 1.00 91.12 297 LEU A O 1
ATOM 2413 N N . ILE A 1 298 ? -2.414 21.022 -19.076 1.00 91.81 298 ILE A N 1
ATOM 2414 C CA . ILE A 1 298 ? -2.541 19.794 -19.876 1.00 91.81 298 ILE A CA 1
ATOM 2415 C C . ILE A 1 298 ? -3.231 20.095 -21.212 1.00 91.81 298 ILE A C 1
ATOM 2417 O O . ILE A 1 298 ? -2.753 19.655 -22.256 1.00 91.81 298 ILE A O 1
ATOM 2421 N N . GLN A 1 299 ? -4.328 20.860 -21.193 1.00 94.31 299 GLN A N 1
ATOM 2422 C CA . GLN A 1 299 ? -5.040 21.234 -22.417 1.00 94.31 299 GLN A CA 1
ATOM 2423 C C . GLN A 1 299 ? -4.210 22.156 -23.315 1.00 94.31 299 GLN A C 1
ATOM 2425 O O . GLN A 1 299 ? -4.185 21.952 -24.526 1.00 94.31 299 GLN A O 1
ATOM 2430 N N . GLU A 1 300 ? -3.480 23.114 -22.740 1.00 96.38 300 GLU A N 1
ATOM 2431 C CA . GLU A 1 300 ? -2.595 23.996 -23.506 1.00 96.38 300 GLU A CA 1
ATOM 2432 C C . GLU A 1 300 ? -1.484 23.203 -24.212 1.00 96.38 300 GLU A C 1
ATOM 2434 O O . GLU A 1 300 ? -1.267 23.368 -25.415 1.00 96.38 300 GLU A O 1
ATOM 2439 N N . LEU A 1 301 ? -0.809 22.295 -23.492 1.00 96.44 301 LEU A N 1
ATOM 2440 C CA . LEU A 1 301 ? 0.206 21.424 -24.086 1.00 96.44 301 LEU A CA 1
ATOM 2441 C C . LEU A 1 301 ? -0.390 20.552 -25.191 1.00 96.44 301 LEU A C 1
ATOM 2443 O O . LEU A 1 301 ? 0.197 20.440 -26.266 1.00 96.44 301 LEU A O 1
ATOM 2447 N N . ARG A 1 302 ? -1.556 19.947 -24.939 1.00 97.44 302 ARG A N 1
ATOM 2448 C CA . ARG A 1 302 ? -2.256 19.110 -25.917 1.00 97.44 302 ARG A CA 1
ATOM 2449 C C . ARG A 1 302 ? -2.536 19.878 -27.200 1.00 97.44 302 ARG A C 1
ATOM 2451 O O . ARG A 1 302 ? -2.205 19.377 -28.270 1.00 97.44 302 ARG A O 1
ATOM 2458 N N . GLN A 1 303 ? -3.114 21.072 -27.100 1.00 97.69 303 GLN A N 1
ATOM 2459 C CA . GLN A 1 303 ? -3.432 21.888 -28.267 1.00 97.69 303 GLN A CA 1
ATOM 2460 C C . GLN A 1 303 ? -2.170 22.182 -29.084 1.00 97.69 303 GLN A C 1
ATOM 2462 O O . GLN A 1 303 ? -2.113 21.866 -30.272 1.00 97.69 303 GLN A O 1
ATOM 2467 N N . LYS A 1 304 ? -1.121 22.690 -28.429 1.00 98.12 304 LYS A N 1
ATOM 2468 C CA . LYS A 1 304 ? 0.145 23.002 -29.101 1.00 98.12 304 LYS A CA 1
ATOM 2469 C C . LYS A 1 304 ? 0.807 21.766 -29.722 1.00 98.12 304 LYS A C 1
ATOM 2471 O O . LYS A 1 304 ? 1.434 21.871 -30.775 1.00 98.12 304 LYS A O 1
ATOM 2476 N N . ALA A 1 305 ? 0.687 20.601 -29.085 1.00 97.56 305 ALA A N 1
ATOM 2477 C CA . ALA A 1 305 ? 1.217 19.344 -29.603 1.00 97.56 305 ALA A CA 1
ATOM 2478 C C . ALA A 1 305 ? 0.443 18.853 -30.835 1.00 97.56 305 ALA A C 1
ATOM 2480 O O . ALA A 1 305 ? 1.060 18.380 -31.785 1.00 97.56 305 ALA A O 1
ATOM 2481 N N . VAL A 1 306 ? -0.883 19.004 -30.866 1.00 97.12 306 VAL A N 1
ATOM 2482 C CA . VAL A 1 306 ? -1.691 18.663 -32.049 1.00 97.12 306 VAL A CA 1
ATOM 2483 C C . VAL A 1 306 ? -1.331 19.572 -33.229 1.00 97.12 306 VAL A C 1
ATOM 2485 O O . VAL A 1 306 ? -1.016 19.062 -34.301 1.00 97.12 306 VAL A O 1
ATOM 2488 N N . GLU A 1 307 ? -1.237 20.888 -33.015 1.00 97.00 307 GLU A N 1
ATOM 2489 C CA . GLU A 1 307 ? -0.806 21.848 -34.049 1.00 97.00 307 GLU A CA 1
ATOM 2490 C C . GLU A 1 307 ? 0.619 21.561 -34.567 1.00 97.00 307 GLU A C 1
ATOM 2492 O O . GLU A 1 307 ? 0.935 21.783 -35.738 1.00 97.00 307 GLU A O 1
ATOM 2497 N N . ARG A 1 308 ? 1.514 21.068 -33.696 1.00 96.75 308 ARG A N 1
ATOM 2498 C CA . ARG A 1 308 ? 2.878 20.640 -34.054 1.00 96.75 308 ARG A CA 1
ATOM 2499 C C . ARG A 1 308 ? 2.854 19.456 -35.014 1.00 96.75 308 ARG A C 1
ATOM 2501 O O . ARG A 1 308 ? 3.564 19.472 -36.019 1.00 96.75 308 ARG A O 1
ATOM 2508 N N . VAL A 1 309 ? 2.055 18.448 -34.673 1.00 94.94 309 VAL A N 1
ATOM 2509 C CA . VAL A 1 309 ? 1.928 17.198 -35.422 1.00 94.94 309 VAL A CA 1
ATOM 2510 C C . VAL A 1 309 ? 1.334 17.455 -36.801 1.00 94.94 309 VAL A C 1
ATOM 2512 O O . VAL A 1 309 ? 1.848 16.926 -37.778 1.00 94.94 309 VAL A O 1
ATOM 2515 N N . GLU A 1 310 ? 0.309 18.303 -36.903 1.00 94.50 310 GLU A N 1
ATOM 2516 C CA . GLU A 1 310 ? -0.355 18.625 -38.175 1.00 94.50 310 GLU A CA 1
ATOM 2517 C C . GLU A 1 310 ? 0.594 19.217 -39.226 1.00 94.50 310 GLU A C 1
ATOM 2519 O O . GLU A 1 310 ? 0.368 19.049 -40.422 1.00 94.50 310 GLU A O 1
ATOM 2524 N N . LYS A 1 311 ? 1.688 19.864 -38.801 1.00 95.94 311 LYS A N 1
ATOM 2525 C CA . LYS A 1 311 ? 2.694 20.418 -39.719 1.00 95.94 311 LYS A CA 1
ATOM 2526 C C . LYS A 1 311 ? 3.600 19.358 -40.350 1.00 95.94 311 LYS A C 1
ATOM 2528 O O . LYS A 1 311 ? 4.111 19.612 -41.433 1.00 95.94 311 LYS A O 1
ATOM 2533 N N . ASN A 1 312 ? 3.848 18.236 -39.669 1.00 94.50 312 ASN A N 1
ATOM 2534 C CA . ASN A 1 312 ? 4.762 17.172 -40.122 1.00 94.50 312 ASN A CA 1
ATOM 2535 C C . ASN A 1 312 ? 4.259 15.784 -39.657 1.00 94.50 312 ASN A C 1
ATOM 2537 O O . ASN A 1 312 ? 4.928 15.120 -38.853 1.00 94.50 312 ASN A O 1
ATOM 2541 N N . PRO A 1 313 ? 3.051 15.351 -40.067 1.00 95.12 313 PRO A N 1
ATOM 2542 C CA . PRO A 1 313 ? 2.389 14.166 -39.513 1.00 95.12 313 PRO A CA 1
ATOM 2543 C C . PRO A 1 313 ? 3.186 12.865 -39.703 1.00 95.12 313 PRO A C 1
ATOM 2545 O O . PRO A 1 313 ? 3.078 11.946 -38.891 1.00 95.12 313 PRO A O 1
ATOM 2548 N N . GLU A 1 314 ? 4.031 12.788 -40.729 1.00 96.12 314 GLU A N 1
ATOM 2549 C CA . GLU A 1 314 ? 4.876 11.638 -41.057 1.00 96.12 314 GLU A CA 1
ATOM 2550 C C . GLU A 1 314 ? 5.942 11.315 -39.997 1.00 96.12 314 GLU A C 1
ATOM 2552 O O . GLU A 1 314 ? 6.416 10.177 -39.919 1.00 96.12 314 GLU A O 1
ATOM 2557 N N . LEU A 1 315 ? 6.298 12.288 -39.149 1.00 97.12 315 LEU A N 1
ATOM 2558 C CA . LEU A 1 315 ? 7.287 12.118 -38.081 1.00 97.12 315 LEU A CA 1
ATOM 2559 C C . LEU A 1 315 ? 6.740 11.370 -36.857 1.00 97.12 315 LEU A C 1
ATOM 2561 O O . LEU A 1 315 ? 7.499 11.072 -35.931 1.00 97.12 315 LEU A O 1
ATOM 2565 N N . TYR A 1 316 ? 5.443 11.058 -36.838 1.00 98.06 316 TYR A N 1
ATOM 2566 C CA . TYR A 1 316 ? 4.745 10.533 -35.669 1.00 98.06 316 TYR A CA 1
ATOM 2567 C C . TYR A 1 316 ? 3.965 9.251 -36.003 1.00 98.06 316 TYR A C 1
ATOM 2569 O O . TYR A 1 316 ? 3.685 8.929 -37.160 1.00 98.06 316 TYR A O 1
ATOM 2577 N N . TYR A 1 317 ? 3.620 8.466 -34.981 1.00 98.12 317 TYR A N 1
ATOM 2578 C CA . TYR A 1 317 ? 2.599 7.427 -35.130 1.00 98.12 317 TYR A CA 1
ATOM 2579 C C . TYR A 1 317 ? 1.217 8.029 -34.909 1.00 98.12 317 TYR A C 1
ATOM 2581 O O . TYR A 1 317 ? 0.994 8.667 -33.884 1.00 98.12 317 TYR A O 1
ATOM 2589 N N . GLU A 1 318 ? 0.267 7.721 -35.790 1.00 96.69 318 GLU A N 1
ATOM 2590 C CA . GLU A 1 318 ? -1.139 8.118 -35.635 1.00 96.69 318 GLU A CA 1
ATOM 2591 C C . GLU A 1 318 ? -1.707 7.705 -34.267 1.00 96.69 318 GLU A C 1
ATOM 2593 O O . GLU A 1 318 ? -2.264 8.533 -33.553 1.00 96.69 318 GLU A O 1
ATOM 2598 N N . LYS A 1 319 ? -1.429 6.472 -33.822 1.00 95.56 319 LYS A N 1
ATOM 2599 C CA . LYS A 1 319 ? -1.832 5.974 -32.495 1.00 95.56 319 LYS A CA 1
ATOM 2600 C C . LYS A 1 319 ? -1.294 6.807 -31.329 1.00 95.56 319 LYS A C 1
ATOM 2602 O O . LYS A 1 319 ? -1.970 6.957 -30.317 1.00 95.56 319 LYS A O 1
ATOM 2607 N N . ASP A 1 320 ? -0.072 7.331 -31.425 1.00 96.56 320 ASP A N 1
ATOM 2608 C CA . ASP A 1 320 ? 0.463 8.180 -30.357 1.00 96.56 320 ASP A CA 1
ATOM 2609 C C . ASP A 1 320 ? -0.160 9.586 -30.403 1.00 96.56 320 ASP A C 1
ATOM 2611 O O . ASP A 1 320 ? -0.401 10.183 -29.355 1.00 96.56 320 ASP A O 1
ATOM 2615 N N . VAL A 1 321 ? -0.504 10.091 -31.593 1.00 96.12 321 VAL A N 1
ATOM 2616 C CA . VAL A 1 321 ? -1.265 11.342 -31.755 1.00 96.12 321 VAL A CA 1
ATOM 2617 C C . VAL A 1 321 ? -2.665 11.206 -31.151 1.00 96.12 321 VAL A C 1
ATOM 2619 O O . VAL A 1 321 ? -3.121 12.106 -30.445 1.00 96.12 321 VAL A O 1
ATOM 2622 N N . GLU A 1 322 ? -3.334 10.070 -31.353 1.00 94.38 322 GLU A N 1
ATOM 2623 C CA . GLU A 1 322 ? -4.601 9.756 -30.683 1.00 94.38 322 GLU A CA 1
ATOM 2624 C C . GLU A 1 322 ? -4.444 9.728 -29.158 1.00 94.38 322 GLU A C 1
ATOM 2626 O O . GLU A 1 322 ? -5.239 10.351 -28.453 1.00 94.38 322 GLU A O 1
ATOM 2631 N N . LYS A 1 323 ? -3.383 9.099 -28.627 1.00 91.81 323 LYS A N 1
ATOM 2632 C CA . LYS A 1 323 ? -3.091 9.130 -27.181 1.00 91.81 323 LYS A CA 1
ATOM 2633 C C . LYS A 1 323 ? -2.922 10.559 -26.661 1.00 91.81 323 LYS A C 1
ATOM 2635 O O . LYS A 1 323 ? -3.451 10.868 -25.598 1.00 91.81 323 LYS A O 1
ATOM 2640 N N . VAL A 1 324 ? -2.234 11.445 -27.389 1.00 96.00 324 VAL A N 1
ATOM 2641 C CA . VAL A 1 324 ? -2.108 12.868 -27.006 1.00 96.00 324 VAL A CA 1
ATOM 2642 C C . VAL A 1 324 ? -3.481 13.543 -26.934 1.00 96.00 324 VAL A C 1
ATOM 2644 O O . VAL A 1 324 ? -3.758 14.279 -25.982 1.00 96.00 324 VAL A O 1
ATOM 2647 N N . LYS A 1 325 ? -4.361 13.272 -27.903 1.00 91.94 325 LYS A N 1
ATOM 2648 C CA . LYS A 1 325 ? -5.717 13.839 -27.954 1.00 91.94 325 LYS A CA 1
ATOM 2649 C C . LYS A 1 325 ? -6.609 13.337 -26.814 1.00 91.94 325 LYS A C 1
ATOM 2651 O O . LYS A 1 325 ? -7.377 14.125 -26.273 1.00 91.94 325 LYS A O 1
ATOM 2656 N N . LEU A 1 326 ? -6.495 12.061 -26.441 1.00 87.81 326 LEU A N 1
ATOM 2657 C CA . LEU A 1 326 ? -7.457 11.391 -25.559 1.00 87.81 326 LEU A CA 1
ATOM 2658 C C . LEU A 1 326 ? -6.993 11.238 -24.101 1.00 87.81 326 LEU A C 1
ATOM 2660 O O . LEU A 1 326 ? -7.828 11.254 -23.200 1.00 87.81 326 LEU A O 1
ATOM 2664 N N . ASN A 1 327 ? -5.686 11.125 -23.839 1.00 87.69 327 ASN A N 1
ATOM 2665 C CA . ASN A 1 327 ? -5.181 10.702 -22.528 1.00 87.69 327 ASN A CA 1
ATOM 2666 C C . ASN A 1 327 ? -4.469 11.837 -21.779 1.00 87.69 327 ASN A C 1
ATOM 2668 O O . ASN A 1 327 ? -3.327 12.192 -22.080 1.00 87.69 327 ASN A O 1
ATOM 2672 N N . ASP A 1 328 ? -5.109 12.367 -20.732 1.00 87.69 328 ASP A N 1
ATOM 2673 C CA . ASP A 1 328 ? -4.520 13.388 -19.849 1.00 87.69 328 ASP A CA 1
ATOM 2674 C C . ASP A 1 328 ? -3.213 12.908 -19.197 1.00 87.69 328 ASP A C 1
ATOM 2676 O O . ASP A 1 328 ? -2.261 13.679 -19.074 1.00 87.69 328 ASP A O 1
ATOM 2680 N N . TRP A 1 329 ? -3.123 11.631 -18.808 1.00 84.88 329 TRP A N 1
ATOM 2681 C CA . TRP A 1 329 ? -1.917 11.086 -18.174 1.00 84.88 329 TRP A CA 1
ATOM 2682 C C . TRP A 1 329 ? -0.705 11.059 -19.108 1.00 84.88 329 TRP A C 1
ATOM 2684 O O . TRP A 1 329 ? 0.428 11.260 -18.662 1.00 84.88 329 TRP A O 1
ATOM 2694 N N . PHE A 1 330 ? -0.937 10.825 -20.400 1.00 89.75 330 PHE A N 1
ATOM 2695 C CA . PHE A 1 330 ? 0.123 10.738 -21.398 1.00 89.75 330 PHE A CA 1
ATOM 2696 C C . PHE A 1 330 ? 0.691 12.122 -21.710 1.00 89.75 330 PHE A C 1
ATOM 2698 O O . PHE A 1 330 ? 1.890 12.269 -21.911 1.00 89.75 330 PHE A O 1
ATOM 2705 N N . VAL A 1 331 ? -0.155 13.154 -21.677 1.00 92.88 331 VAL A N 1
ATOM 2706 C CA . VAL A 1 331 ? 0.267 14.546 -21.865 1.00 92.88 331 VAL A CA 1
ATOM 2707 C C . VAL A 1 331 ? 0.918 15.104 -20.593 1.00 92.88 331 VAL A C 1
ATOM 2709 O O . VAL A 1 331 ? 2.003 15.683 -20.663 1.00 92.88 331 VAL A O 1
ATOM 2712 N N . ARG A 1 332 ? 0.320 14.890 -19.407 1.00 88.25 332 ARG A N 1
ATOM 2713 C CA . ARG A 1 332 ? 0.791 15.513 -18.151 1.00 88.25 332 ARG A CA 1
ATOM 2714 C C . ARG A 1 332 ? 2.231 15.158 -17.791 1.00 88.25 332 ARG A C 1
ATOM 2716 O O . ARG A 1 332 ? 2.915 15.966 -17.176 1.00 88.25 332 ARG A O 1
ATOM 2723 N N . ARG A 1 333 ? 2.707 13.959 -18.148 1.00 87.69 333 ARG A N 1
ATOM 2724 C CA . ARG A 1 333 ? 4.053 13.491 -17.769 1.00 87.69 333 ARG A CA 1
ATOM 2725 C C . ARG A 1 333 ? 5.187 14.330 -18.361 1.00 87.69 333 ARG A C 1
ATOM 2727 O O . ARG A 1 333 ? 6.287 14.323 -17.820 1.00 87.69 333 ARG A O 1
ATOM 2734 N N . PHE A 1 334 ? 4.911 15.080 -19.426 1.00 90.88 334 PHE A N 1
ATOM 2735 C CA . PHE A 1 334 ? 5.872 15.996 -20.039 1.00 90.88 334 PHE A CA 1
ATOM 2736 C C . PHE A 1 334 ? 5.829 17.405 -19.428 1.00 90.88 334 PHE A C 1
ATOM 2738 O O . PHE A 1 334 ? 6.728 18.202 -19.667 1.00 90.88 334 PHE A O 1
ATOM 2745 N N . LEU A 1 335 ? 4.847 17.706 -18.572 1.00 86.12 335 LEU A N 1
ATOM 2746 C CA . LEU A 1 335 ? 4.719 18.974 -17.841 1.00 86.12 335 LEU A CA 1
ATOM 2747 C C . LEU A 1 335 ? 5.437 18.942 -16.481 1.00 86.12 335 LEU A C 1
ATOM 2749 O O . LEU A 1 335 ? 4.962 19.507 -15.497 1.00 86.12 335 LEU A O 1
ATOM 2753 N N . HIS A 1 336 ? 6.575 18.250 -16.401 1.00 69.94 336 HIS A N 1
ATOM 2754 C CA . HIS A 1 336 ? 7.306 18.087 -15.146 1.00 69.94 336 HIS A CA 1
ATOM 2755 C C . HIS A 1 336 ? 7.812 19.425 -14.575 1.00 69.94 336 HIS A C 1
ATOM 2757 O O . HIS A 1 336 ? 8.146 20.365 -15.297 1.00 69.94 336 HIS A O 1
ATOM 2763 N N . ASN A 1 337 ? 7.895 19.485 -13.245 1.00 56.59 337 ASN A N 1
ATOM 2764 C CA . ASN A 1 337 ? 8.266 20.669 -12.484 1.00 56.59 337 ASN A CA 1
ATOM 2765 C C . ASN A 1 337 ? 9.789 20.893 -12.570 1.00 56.59 337 ASN A C 1
ATOM 2767 O O . ASN A 1 337 ? 10.566 20.313 -11.807 1.00 56.59 337 ASN A O 1
ATOM 2771 N N . TYR A 1 338 ? 10.242 21.724 -13.514 1.00 54.38 338 TYR A N 1
ATOM 2772 C CA . TYR A 1 338 ? 11.643 22.140 -13.621 1.00 54.38 338 TYR A CA 1
ATOM 2773 C C . TYR A 1 338 ? 11.985 23.129 -12.496 1.00 54.38 338 TYR A C 1
ATOM 2775 O O . TYR A 1 338 ? 12.102 24.327 -12.722 1.00 54.38 338 TYR A O 1
ATOM 2783 N N . LYS A 1 339 ? 12.137 22.613 -11.271 1.00 50.72 339 LYS A N 1
ATOM 2784 C CA . LYS A 1 339 ? 12.636 23.289 -10.055 1.00 50.72 339 LYS A CA 1
ATOM 2785 C C . LYS A 1 339 ? 11.911 24.560 -9.567 1.00 50.72 339 LYS A C 1
ATOM 2787 O O . LYS A 1 339 ? 12.196 24.953 -8.438 1.00 50.72 339 LYS A O 1
ATOM 2792 N N . SER A 1 340 ? 10.970 25.155 -10.303 1.00 55.22 340 SER A N 1
ATOM 2793 C CA . SER A 1 340 ? 10.300 26.384 -9.838 1.00 55.22 340 SER A CA 1
ATOM 2794 C C . SER A 1 340 ? 8.914 26.664 -10.441 1.00 55.22 340 SER A C 1
ATOM 2796 O O . SER A 1 340 ? 8.076 27.184 -9.714 1.00 55.22 340 SER A O 1
ATOM 2798 N N . GLU A 1 341 ? 8.636 26.311 -11.704 1.00 65.94 341 GLU A N 1
ATOM 2799 C CA . GLU A 1 341 ? 7.312 26.492 -12.335 1.00 65.94 341 GLU A CA 1
ATOM 2800 C C . GLU A 1 341 ? 7.142 25.563 -13.559 1.00 65.94 341 GLU A C 1
ATOM 2802 O O . GLU A 1 341 ? 8.133 25.147 -14.169 1.00 65.94 341 GLU A O 1
ATOM 2807 N N . VAL A 1 342 ? 5.900 25.209 -13.915 1.00 77.25 342 VAL A N 1
ATOM 2808 C CA . VAL A 1 342 ? 5.592 24.360 -15.084 1.00 77.25 342 VAL A CA 1
ATOM 2809 C C . VAL A 1 342 ? 5.678 25.192 -16.367 1.00 77.25 342 VAL A C 1
ATOM 2811 O O . VAL A 1 342 ? 4.952 26.167 -16.526 1.00 77.25 342 VAL A O 1
ATOM 2814 N N . ASP A 1 343 ? 6.535 24.778 -17.303 1.00 87.12 343 ASP A N 1
ATOM 2815 C CA . ASP A 1 343 ? 6.755 25.448 -18.592 1.00 87.12 343 ASP A CA 1
ATOM 2816 C C . ASP A 1 343 ? 6.194 24.591 -19.737 1.00 87.12 343 ASP A C 1
ATOM 2818 O O . ASP A 1 343 ? 6.760 23.556 -20.104 1.00 87.12 343 ASP A O 1
ATOM 2822 N N . VAL A 1 344 ? 5.069 25.031 -20.307 1.00 92.00 344 VAL A N 1
ATOM 2823 C CA . VAL A 1 344 ? 4.365 24.313 -21.382 1.00 92.00 344 VAL A CA 1
ATOM 2824 C C . VAL A 1 344 ? 5.220 24.188 -22.642 1.00 92.00 344 VAL A C 1
ATOM 2826 O O . VAL A 1 344 ? 5.160 23.160 -23.312 1.00 92.00 344 VAL A O 1
ATOM 2829 N N . ASN A 1 345 ? 6.046 25.185 -22.970 1.00 93.19 345 ASN A N 1
ATOM 2830 C CA . ASN A 1 345 ? 6.866 25.134 -24.180 1.00 93.19 345 ASN A CA 1
ATOM 2831 C C . ASN A 1 345 ? 8.001 24.115 -24.029 1.00 93.19 345 ASN A C 1
ATOM 2833 O O . ASN A 1 345 ? 8.263 23.355 -24.957 1.00 93.19 345 ASN A O 1
ATOM 2837 N N . LYS A 1 346 ? 8.624 24.016 -22.848 1.00 91.75 346 LYS A N 1
ATOM 2838 C CA . LYS A 1 346 ? 9.583 22.930 -22.573 1.00 91.75 346 LYS A CA 1
ATOM 2839 C C . LYS A 1 346 ? 8.919 21.559 -22.601 1.00 91.75 346 LYS A C 1
ATOM 2841 O O . LYS A 1 346 ? 9.483 20.631 -23.177 1.00 91.75 346 LYS A O 1
ATOM 2846 N N . GLY A 1 347 ? 7.724 21.437 -22.018 1.00 93.38 347 GLY A N 1
ATOM 2847 C CA . GLY A 1 347 ? 6.956 20.193 -22.069 1.00 93.38 347 GLY A CA 1
ATOM 2848 C C . GLY A 1 347 ? 6.600 19.782 -23.497 1.00 93.38 347 GLY A C 1
ATOM 2849 O O . GLY A 1 347 ? 6.650 18.604 -23.835 1.00 93.38 347 GLY A O 1
ATOM 2850 N N . LEU A 1 348 ? 6.329 20.756 -24.360 1.00 96.44 348 LEU A N 1
ATOM 2851 C CA . LEU A 1 348 ? 6.060 20.553 -25.777 1.00 96.44 348 LEU A CA 1
ATOM 2852 C C . LEU A 1 348 ? 7.283 20.058 -26.550 1.00 96.44 348 LEU A C 1
ATOM 2854 O O . LEU A 1 348 ? 7.153 19.112 -27.322 1.00 96.44 348 LEU A O 1
ATOM 2858 N N . GLU A 1 349 ? 8.468 20.616 -26.306 1.00 96.06 349 GLU A N 1
ATOM 2859 C CA . GLU A 1 349 ? 9.710 20.096 -26.896 1.00 96.06 349 GLU A CA 1
ATOM 2860 C C . GLU A 1 349 ? 10.041 18.683 -26.389 1.00 96.06 349 GLU A C 1
ATOM 2862 O O . GLU A 1 349 ? 10.482 17.830 -27.161 1.00 96.06 349 GLU A O 1
ATOM 2867 N N . ALA A 1 350 ? 9.790 18.399 -25.107 1.00 94.88 350 ALA A N 1
ATOM 2868 C CA . ALA A 1 350 ? 9.996 17.070 -24.535 1.00 94.88 350 ALA A CA 1
ATOM 2869 C C . ALA A 1 350 ? 9.032 16.026 -25.129 1.00 94.88 350 ALA A C 1
ATOM 2871 O O . ALA A 1 350 ? 9.470 14.949 -25.536 1.00 94.88 350 ALA A O 1
ATOM 2872 N N . LEU A 1 351 ? 7.740 16.359 -25.226 1.00 96.75 351 LEU A N 1
ATOM 2873 C CA . LEU A 1 351 ? 6.725 15.508 -25.848 1.00 96.75 351 LEU A CA 1
ATOM 2874 C C . LEU A 1 351 ? 7.042 15.274 -27.332 1.00 96.75 351 LEU A C 1
ATOM 2876 O O . LEU A 1 351 ? 7.056 14.130 -27.776 1.00 96.75 351 LEU A O 1
ATOM 2880 N N . ASP A 1 352 ? 7.362 16.326 -28.089 1.00 97.56 352 ASP A N 1
ATOM 2881 C CA . ASP A 1 352 ? 7.727 16.225 -29.507 1.00 97.56 352 ASP A CA 1
ATOM 2882 C C . ASP A 1 352 ? 8.937 15.303 -29.726 1.00 97.56 352 ASP A C 1
ATOM 2884 O O . ASP A 1 352 ? 8.889 14.382 -30.548 1.00 97.56 352 ASP A O 1
ATOM 2888 N N . LYS A 1 353 ? 9.997 15.493 -28.928 1.00 97.62 353 LYS A N 1
ATOM 2889 C CA . LYS A 1 353 ? 11.188 14.637 -28.937 1.00 97.62 353 LYS A CA 1
ATOM 2890 C C . LYS A 1 353 ? 10.834 13.177 -28.651 1.00 97.62 353 LYS A C 1
ATOM 2892 O O . LYS A 1 353 ? 11.335 12.288 -29.343 1.00 97.62 353 LYS A O 1
ATOM 2897 N N . ALA A 1 354 ? 9.975 12.919 -27.665 1.00 97.50 354 ALA A N 1
ATOM 2898 C CA . ALA A 1 354 ? 9.556 11.567 -27.315 1.00 97.50 354 ALA A CA 1
ATOM 2899 C C . ALA A 1 354 ? 8.755 10.897 -28.438 1.00 97.50 354 ALA A C 1
ATOM 2901 O O . ALA A 1 354 ? 9.052 9.758 -28.793 1.00 97.50 354 ALA A O 1
ATOM 2902 N N . LEU A 1 355 ? 7.793 11.595 -29.047 1.00 98.19 355 LEU A N 1
ATOM 2903 C CA . LEU A 1 355 ? 6.978 11.041 -30.132 1.00 98.19 355 LEU A CA 1
ATOM 2904 C C . LEU A 1 355 ? 7.818 10.729 -31.380 1.00 98.19 355 LEU A C 1
ATOM 2906 O O . LEU A 1 355 ? 7.692 9.644 -31.952 1.00 98.19 355 LEU A O 1
ATOM 2910 N N . LYS A 1 356 ? 8.734 11.630 -31.757 1.00 98.50 356 LYS A N 1
ATOM 2911 C CA . LYS A 1 356 ? 9.677 11.405 -32.864 1.00 98.50 356 LYS A CA 1
ATOM 2912 C C . LYS A 1 356 ? 10.598 10.225 -32.590 1.00 98.50 356 LYS A C 1
ATOM 2914 O O . LYS A 1 356 ? 10.793 9.377 -33.462 1.00 98.50 356 LYS A O 1
ATOM 2919 N N . TRP A 1 357 ? 11.141 10.134 -31.372 1.00 98.38 357 TRP A N 1
ATOM 2920 C CA . TRP A 1 357 ? 11.964 8.993 -30.983 1.00 98.38 357 TRP A CA 1
ATOM 2921 C C . TRP A 1 357 ? 11.168 7.693 -31.078 1.00 98.38 357 TRP A C 1
ATOM 2923 O O . TRP A 1 357 ? 11.652 6.752 -31.704 1.00 98.38 357 TRP A O 1
ATOM 2933 N N . ARG A 1 358 ? 9.933 7.657 -30.556 1.00 98.00 358 ARG A N 1
ATOM 2934 C CA . ARG A 1 358 ? 9.061 6.475 -30.612 1.00 98.00 358 ARG A CA 1
ATOM 2935 C C . ARG A 1 358 ? 8.866 5.997 -32.048 1.00 98.00 358 ARG A C 1
ATOM 2937 O O . ARG A 1 358 ? 9.063 4.809 -32.307 1.00 98.00 358 ARG A O 1
ATOM 2944 N N . LYS A 1 359 ? 8.577 6.919 -32.977 1.00 97.81 359 LYS A N 1
ATOM 2945 C CA . LYS A 1 359 ? 8.461 6.635 -34.415 1.00 97.81 359 LYS A CA 1
ATOM 2946 C C . LYS A 1 359 ? 9.766 6.121 -35.016 1.00 97.81 359 LYS A C 1
ATOM 2948 O O . LYS A 1 359 ? 9.772 5.069 -35.643 1.00 97.81 359 LYS A O 1
ATOM 2953 N N . SER A 1 360 ? 10.881 6.815 -34.794 1.00 97.56 360 SER A N 1
ATOM 2954 C CA . SER A 1 360 ? 12.177 6.420 -35.370 1.00 97.56 360 SER A CA 1
ATOM 2955 C C . SER A 1 360 ? 12.737 5.113 -34.795 1.00 97.56 360 SER A C 1
ATOM 2957 O O . SER A 1 360 ? 13.479 4.404 -35.470 1.00 97.56 360 SER A O 1
ATOM 2959 N N . TYR A 1 361 ? 12.402 4.797 -33.541 1.00 97.81 361 TYR A N 1
ATOM 2960 C CA . TYR A 1 361 ? 12.875 3.607 -32.839 1.00 97.81 361 TYR A CA 1
ATOM 2961 C C . TYR A 1 361 ? 12.020 2.373 -33.158 1.00 97.81 361 TYR A C 1
ATOM 2963 O O . TYR A 1 361 ? 12.454 1.248 -32.900 1.00 97.81 361 TYR A O 1
ATOM 2971 N N . GLY A 1 362 ? 10.831 2.568 -33.740 1.00 97.94 362 GLY A N 1
ATOM 2972 C CA . GLY A 1 362 ? 9.922 1.483 -34.091 1.00 97.94 362 GLY A CA 1
ATOM 2973 C C . GLY A 1 362 ? 9.100 0.971 -32.907 1.00 97.94 362 GLY A C 1
ATOM 2974 O O . GLY A 1 362 ? 8.783 -0.211 -32.870 1.00 97.94 362 GLY A O 1
ATOM 2975 N N . VAL A 1 363 ? 8.812 1.801 -31.892 1.00 98.19 363 VAL A N 1
ATOM 2976 C CA . VAL A 1 363 ? 8.233 1.335 -30.610 1.00 98.19 363 VAL A CA 1
ATOM 2977 C C . VAL A 1 363 ? 6.924 0.571 -30.804 1.00 98.19 363 VAL A C 1
ATOM 2979 O O . VAL A 1 363 ? 6.743 -0.480 -30.195 1.00 98.19 363 VAL A O 1
ATOM 2982 N N . LEU A 1 364 ? 6.033 1.081 -31.660 1.00 97.31 364 LEU A N 1
ATOM 2983 C CA . LEU A 1 364 ? 4.734 0.456 -31.929 1.00 97.31 364 LEU A CA 1
ATOM 2984 C C . LEU A 1 364 ? 4.795 -0.658 -32.984 1.00 97.31 364 LEU A C 1
ATOM 2986 O O . LEU A 1 364 ? 3.782 -1.315 -33.216 1.00 97.31 364 LEU A O 1
ATOM 2990 N N . ASP A 1 365 ? 5.965 -0.879 -33.588 1.00 97.50 365 ASP A N 1
ATOM 2991 C CA . ASP A 1 365 ? 6.192 -1.931 -34.581 1.00 97.50 365 ASP A CA 1
ATOM 2992 C C . ASP A 1 365 ? 6.769 -3.209 -33.942 1.00 97.50 365 ASP A C 1
ATOM 2994 O O . ASP A 1 365 ? 6.845 -4.248 -34.595 1.00 97.50 365 ASP A O 1
ATOM 2998 N N . LEU A 1 366 ? 7.176 -3.148 -32.666 1.00 98.00 366 LEU A N 1
ATOM 2999 C CA . LEU A 1 366 ? 7.718 -4.289 -31.929 1.00 98.00 366 LEU A CA 1
ATOM 3000 C C . LEU A 1 366 ? 6.626 -5.305 -31.586 1.00 98.00 366 LEU A C 1
ATOM 3002 O O . LEU A 1 366 ? 5.563 -4.967 -31.061 1.00 98.00 366 LEU A O 1
ATOM 3006 N N . SER A 1 367 ? 6.936 -6.579 -31.801 1.00 97.25 367 SER A N 1
ATOM 3007 C CA . SER A 1 367 ? 6.059 -7.703 -31.483 1.00 97.25 367 SER A CA 1
ATOM 3008 C C . SER A 1 367 ? 6.842 -8.866 -30.877 1.00 97.25 367 SER A C 1
ATOM 3010 O O . SER A 1 367 ? 8.073 -8.872 -30.869 1.00 97.25 367 SER A O 1
ATOM 3012 N N . ASP A 1 368 ? 6.137 -9.897 -30.410 1.00 96.62 368 ASP A N 1
ATOM 3013 C CA . ASP A 1 368 ? 6.788 -11.096 -29.879 1.00 96.62 368 ASP A CA 1
ATOM 3014 C C . ASP A 1 368 ? 7.669 -11.816 -30.938 1.00 96.62 368 ASP A C 1
ATOM 3016 O O . ASP A 1 368 ? 8.609 -12.521 -30.577 1.00 96.62 368 ASP A O 1
ATOM 3020 N N . LYS A 1 369 ? 7.459 -11.566 -32.246 1.00 97.25 369 LYS A N 1
ATOM 3021 C CA . LYS A 1 369 ? 8.276 -12.091 -33.368 1.00 97.25 369 LYS A CA 1
ATOM 3022 C C . LYS A 1 369 ? 9.681 -11.495 -33.455 1.00 97.25 369 LYS A C 1
ATOM 3024 O O . LYS A 1 369 ? 10.501 -11.959 -34.253 1.00 97.25 369 LYS A O 1
ATOM 3029 N N . ASP A 1 370 ? 9.957 -10.445 -32.694 1.00 97.88 370 ASP A N 1
ATOM 3030 C CA . ASP A 1 370 ? 11.227 -9.721 -32.739 1.00 97.88 370 ASP A CA 1
ATOM 3031 C C . ASP A 1 370 ? 12.173 -10.127 -31.603 1.00 97.88 370 ASP A C 1
ATOM 3033 O O . ASP A 1 370 ? 13.294 -9.621 -31.513 1.00 97.88 370 ASP A O 1
ATOM 3037 N N . PHE A 1 371 ? 11.754 -11.084 -30.767 1.00 97.88 371 PHE A N 1
ATOM 3038 C CA . PHE A 1 371 ? 12.493 -11.531 -29.593 1.00 97.88 371 PHE A CA 1
ATOM 3039 C C . PHE A 1 371 ? 12.612 -13.054 -29.544 1.00 97.88 371 PHE A C 1
ATOM 3041 O O . PHE A 1 371 ? 11.704 -13.796 -29.895 1.00 97.88 371 PHE A O 1
ATOM 3048 N N . THR A 1 372 ? 13.772 -13.532 -29.108 1.00 97.25 372 THR A N 1
ATOM 3049 C CA . THR A 1 372 ? 14.120 -14.958 -29.149 1.00 97.25 372 THR A CA 1
ATOM 3050 C C . THR A 1 372 ? 13.388 -15.767 -28.074 1.00 97.25 372 THR A C 1
ATOM 3052 O O . THR A 1 372 ? 13.335 -15.305 -26.930 1.00 97.25 372 THR A O 1
ATOM 3055 N N . LYS A 1 373 ? 12.967 -17.008 -28.367 1.00 97.00 373 LYS A N 1
ATOM 3056 C CA . LYS A 1 373 ? 12.447 -17.968 -27.369 1.00 97.00 373 LYS A CA 1
ATOM 3057 C C . LYS A 1 373 ? 13.390 -18.113 -26.176 1.00 97.00 373 LYS A C 1
ATOM 3059 O O . LYS A 1 373 ? 12.960 -18.026 -25.032 1.00 97.00 373 LYS A O 1
ATOM 3064 N N . GLU A 1 374 ? 14.686 -18.257 -26.440 1.00 96.75 374 GLU A N 1
ATOM 3065 C CA . GLU A 1 374 ? 15.737 -18.383 -25.424 1.00 96.75 374 GLU A CA 1
ATOM 3066 C C . GLU A 1 374 ? 15.775 -17.171 -24.482 1.00 96.75 374 GLU A C 1
ATOM 3068 O O . GLU A 1 374 ? 15.962 -17.307 -23.271 1.00 96.75 374 GLU A O 1
ATOM 3073 N N . GLY A 1 375 ? 15.536 -15.977 -25.030 1.00 95.69 375 GLY A N 1
ATOM 3074 C CA . GLY A 1 375 ? 15.388 -14.729 -24.283 1.00 95.69 375 GLY A CA 1
ATOM 3075 C C . GLY A 1 375 ? 14.239 -14.784 -23.277 1.00 95.69 375 GLY A C 1
ATOM 3076 O O . GLY A 1 375 ? 14.473 -14.529 -22.093 1.00 95.69 375 GLY A O 1
ATOM 3077 N N . TYR A 1 376 ? 13.039 -15.187 -23.713 1.00 95.62 376 TYR A N 1
ATOM 3078 C CA . TYR A 1 376 ? 11.878 -15.357 -22.829 1.00 95.62 376 TYR A CA 1
ATOM 3079 C C . TYR A 1 376 ? 12.128 -16.419 -21.748 1.00 95.62 376 TYR A C 1
ATOM 3081 O O . TYR A 1 376 ? 11.904 -16.159 -20.566 1.00 95.62 376 TYR A O 1
ATOM 3089 N N . ILE A 1 377 ? 12.661 -17.588 -22.125 1.00 94.94 377 ILE A N 1
ATOM 3090 C CA . ILE A 1 377 ? 12.935 -18.696 -21.190 1.00 94.94 377 ILE A CA 1
ATOM 3091 C C . ILE A 1 377 ? 13.965 -18.279 -20.129 1.00 94.94 377 ILE A C 1
ATOM 3093 O O . ILE A 1 377 ? 13.815 -18.600 -18.949 1.00 94.94 377 ILE A O 1
ATOM 3097 N N . SER A 1 378 ? 14.994 -17.516 -20.510 1.00 94.62 378 SER A N 1
ATOM 3098 C CA . SER A 1 378 ? 16.035 -17.069 -19.574 1.00 94.62 378 SER A CA 1
ATOM 3099 C C . SER A 1 378 ? 15.518 -16.157 -18.454 1.00 94.62 378 SER A C 1
ATOM 3101 O O . SER A 1 378 ? 16.180 -16.027 -17.417 1.00 94.62 378 SER A O 1
ATOM 3103 N N . ALA A 1 379 ? 14.351 -15.524 -18.655 1.00 94.81 379 ALA A N 1
ATOM 3104 C CA . ALA A 1 379 ? 13.730 -14.576 -17.737 1.00 94.81 379 ALA A CA 1
ATOM 3105 C C . ALA A 1 379 ? 14.710 -13.482 -17.265 1.00 94.81 379 ALA A C 1
ATOM 3107 O O . ALA A 1 379 ? 14.849 -13.226 -16.069 1.00 94.81 379 ALA A O 1
ATOM 3108 N N . GLY A 1 380 ? 15.454 -12.868 -18.193 1.00 94.81 380 GLY A N 1
ATOM 3109 C CA . GLY A 1 380 ? 16.390 -11.780 -17.876 1.00 94.81 380 GLY A CA 1
ATOM 3110 C C . GLY A 1 380 ? 15.693 -10.480 -17.460 1.00 94.81 380 GLY A C 1
ATOM 3111 O O . GLY A 1 380 ? 16.153 -9.798 -16.544 1.00 94.81 380 GLY A O 1
ATOM 3112 N N . ALA A 1 381 ? 14.563 -10.170 -18.098 1.00 96.12 381 ALA A N 1
ATOM 3113 C CA . ALA A 1 381 ? 13.644 -9.110 -17.703 1.00 96.12 381 ALA A CA 1
ATOM 3114 C C . ALA A 1 381 ? 12.200 -9.535 -18.010 1.00 96.12 381 ALA A C 1
ATOM 3116 O O . ALA A 1 381 ? 11.946 -10.118 -19.066 1.00 96.12 381 ALA A O 1
ATOM 3117 N N . PHE A 1 382 ? 11.278 -9.283 -17.085 1.00 96.56 382 PHE A N 1
ATOM 3118 C CA . PHE A 1 382 ? 9.860 -9.639 -17.206 1.00 96.56 382 PHE A CA 1
ATOM 3119 C C . PHE A 1 382 ? 9.029 -8.864 -16.177 1.00 96.56 382 PHE A C 1
ATOM 3121 O O . PHE A 1 382 ? 9.583 -8.214 -15.294 1.00 96.56 382 PHE A O 1
ATOM 3128 N N . VAL A 1 383 ? 7.705 -8.924 -16.285 1.00 96.69 383 VAL A N 1
ATOM 3129 C CA . VAL A 1 383 ? 6.778 -8.283 -15.339 1.00 96.69 383 VAL A CA 1
ATOM 3130 C C . VAL A 1 383 ? 6.064 -9.364 -14.554 1.00 96.69 383 VAL A C 1
ATOM 3132 O O . VAL A 1 383 ? 5.644 -10.360 -15.140 1.00 96.69 383 VAL A O 1
ATOM 3135 N N . TYR A 1 384 ? 5.955 -9.196 -13.238 1.00 96.50 384 TYR A N 1
ATOM 3136 C CA . TYR A 1 384 ? 5.342 -10.202 -12.382 1.00 96.50 384 TYR A CA 1
ATOM 3137 C C . TYR A 1 384 ? 4.782 -9.607 -11.095 1.00 96.50 384 TYR A C 1
ATOM 3139 O O . TYR A 1 384 ? 5.524 -9.002 -10.325 1.00 96.50 384 TYR A O 1
ATOM 3147 N N . GLY A 1 385 ? 3.496 -9.853 -10.839 1.00 94.50 385 GLY A N 1
ATOM 3148 C CA . GLY A 1 385 ? 2.809 -9.374 -9.641 1.00 94.50 385 GLY A CA 1
ATOM 3149 C C . GLY A 1 385 ? 2.807 -7.850 -9.507 1.00 94.50 385 GLY A C 1
ATOM 3150 O O . GLY A 1 385 ? 3.208 -7.113 -10.413 1.00 94.50 385 GLY A O 1
ATOM 3151 N N . ASN A 1 386 ? 2.345 -7.388 -8.347 1.00 91.31 386 ASN A N 1
ATOM 3152 C CA . ASN A 1 386 ? 2.260 -5.972 -8.015 1.00 91.31 386 ASN A CA 1
ATOM 3153 C C . ASN A 1 386 ? 2.982 -5.652 -6.702 1.00 91.31 386 ASN A C 1
ATOM 3155 O O . ASN A 1 386 ? 3.023 -6.463 -5.773 1.00 91.31 386 ASN A O 1
ATOM 3159 N N . ASP A 1 387 ? 3.516 -4.437 -6.601 1.00 87.00 387 ASP A N 1
ATOM 3160 C CA . ASP A 1 387 ? 3.950 -3.881 -5.328 1.00 87.00 387 ASP A CA 1
ATOM 3161 C C . ASP A 1 387 ? 2.744 -3.637 -4.401 1.00 87.00 387 ASP A C 1
ATOM 3163 O O . ASP A 1 387 ? 1.575 -3.737 -4.784 1.00 87.00 387 ASP A O 1
ATOM 3167 N N . ARG A 1 388 ? 3.010 -3.296 -3.140 1.00 79.81 388 ARG A N 1
ATOM 3168 C CA . ARG A 1 388 ? 1.957 -3.040 -2.146 1.00 79.81 388 ARG A CA 1
ATOM 3169 C C . ARG A 1 388 ? 1.078 -1.822 -2.448 1.00 79.81 388 ARG A C 1
ATOM 3171 O O . ARG A 1 388 ? 0.071 -1.647 -1.766 1.00 79.81 388 ARG A O 1
ATOM 3178 N N . ASN A 1 389 ? 1.438 -0.993 -3.423 1.00 72.25 389 ASN A N 1
ATOM 3179 C CA . ASN A 1 389 ? 0.611 0.111 -3.899 1.00 72.25 389 ASN A CA 1
ATOM 3180 C C . ASN A 1 389 ? -0.170 -0.238 -5.170 1.00 72.25 389 ASN A C 1
ATOM 3182 O O . ASN A 1 389 ? -0.898 0.616 -5.672 1.00 72.25 389 ASN A O 1
ATOM 3186 N N . GLY A 1 390 ? -0.049 -1.471 -5.667 1.00 78.69 390 GLY A N 1
ATOM 3187 C CA . GLY A 1 390 ? -0.713 -1.932 -6.880 1.00 78.69 390 GLY A CA 1
ATOM 3188 C C . GLY A 1 390 ? 0.056 -1.635 -8.169 1.00 78.69 390 GLY A C 1
ATOM 3189 O O . GLY A 1 390 ? -0.496 -1.848 -9.241 1.00 78.69 390 GLY A O 1
ATOM 3190 N N . SER A 1 391 ? 1.305 -1.161 -8.100 1.00 87.38 391 SER A N 1
ATOM 3191 C CA . SER A 1 391 ? 2.139 -0.949 -9.289 1.00 87.38 391 SER A CA 1
ATOM 3192 C C . SER A 1 391 ? 2.669 -2.292 -9.800 1.00 87.38 391 SER A C 1
ATOM 3194 O O . SER A 1 391 ? 3.267 -3.023 -9.006 1.00 87.38 391 SER A O 1
ATOM 3196 N N . PRO A 1 392 ? 2.559 -2.606 -11.102 1.00 94.69 392 PRO A N 1
ATOM 3197 C CA . PRO A 1 392 ? 3.206 -3.778 -11.678 1.00 94.69 392 PRO A CA 1
ATOM 3198 C C . PRO A 1 392 ? 4.712 -3.768 -11.420 1.00 94.69 392 PRO A C 1
ATOM 3200 O O . PRO A 1 392 ? 5.362 -2.719 -11.508 1.00 94.69 392 PRO A O 1
ATOM 3203 N N . VAL A 1 393 ? 5.284 -4.935 -11.118 1.00 97.06 393 VAL A N 1
ATOM 3204 C CA . VAL A 1 393 ? 6.723 -5.054 -10.848 1.00 97.06 393 VAL A CA 1
ATOM 3205 C C . VAL A 1 393 ? 7.452 -5.553 -12.091 1.00 97.06 393 VAL A C 1
ATOM 3207 O O . VAL A 1 393 ? 7.318 -6.712 -12.481 1.00 97.06 393 VAL A O 1
ATOM 3210 N N . MET A 1 394 ? 8.277 -4.695 -12.690 1.00 97.88 394 MET A N 1
ATOM 3211 C CA . MET A 1 394 ? 9.242 -5.077 -13.720 1.00 97.88 394 MET A CA 1
ATOM 3212 C C . MET A 1 394 ? 10.513 -5.610 -13.051 1.00 97.88 394 MET A C 1
ATOM 3214 O O . MET A 1 394 ? 11.287 -4.867 -12.447 1.00 97.88 394 MET A O 1
ATOM 3218 N N . ILE A 1 395 ? 10.740 -6.912 -13.161 1.00 98.00 395 ILE A N 1
ATOM 3219 C CA . ILE A 1 395 ? 11.873 -7.620 -12.573 1.00 98.00 395 ILE A CA 1
ATOM 3220 C C . ILE A 1 395 ? 13.004 -7.687 -13.594 1.00 98.00 395 ILE A C 1
ATOM 3222 O O . ILE A 1 395 ? 12.808 -8.129 -14.724 1.00 98.00 395 ILE A O 1
ATOM 3226 N N . MET A 1 396 ? 14.208 -7.292 -13.184 1.00 97.44 396 MET A N 1
ATOM 3227 C CA . MET A 1 396 ? 15.422 -7.341 -13.999 1.00 97.44 396 MET A CA 1
ATOM 3228 C C . MET A 1 396 ? 16.506 -8.133 -13.272 1.00 97.44 396 MET A C 1
ATOM 3230 O O . MET A 1 396 ? 16.937 -7.761 -12.181 1.00 97.44 396 MET A O 1
ATOM 3234 N N . ARG A 1 397 ? 16.967 -9.234 -13.871 1.00 95.88 397 ARG A N 1
ATOM 3235 C CA . ARG A 1 397 ? 17.917 -10.169 -13.252 1.00 95.88 397 ARG A CA 1
ATOM 3236 C C . ARG A 1 397 ? 19.335 -9.905 -13.737 1.00 95.88 397 ARG A C 1
ATOM 3238 O O . ARG A 1 397 ? 19.727 -10.324 -14.827 1.00 95.88 397 ARG A O 1
ATOM 3245 N N . GLY A 1 398 ? 20.137 -9.260 -12.889 1.00 94.69 398 GLY A N 1
ATOM 3246 C CA . GLY A 1 398 ? 21.500 -8.847 -13.224 1.00 94.69 398 GLY A CA 1
ATOM 3247 C C . GLY A 1 398 ? 22.394 -10.015 -13.642 1.00 94.69 398 GLY A C 1
ATOM 3248 O O . GLY A 1 398 ? 23.111 -9.902 -14.631 1.00 94.69 398 GLY A O 1
ATOM 3249 N N . LYS A 1 399 ? 22.293 -11.176 -12.980 1.00 94.25 399 LYS A N 1
ATOM 3250 C CA . LYS A 1 399 ? 23.114 -12.360 -13.300 1.00 94.25 399 LYS A CA 1
ATOM 3251 C C . LYS A 1 399 ? 22.915 -12.902 -14.721 1.00 94.25 399 LYS A C 1
ATOM 3253 O O . LYS A 1 399 ? 23.837 -13.500 -15.275 1.00 94.25 399 LYS A O 1
ATOM 3258 N N . VAL A 1 400 ? 21.739 -12.671 -15.313 1.00 94.81 400 VAL A N 1
ATOM 3259 C CA . VAL A 1 400 ? 21.412 -13.089 -16.687 1.00 94.81 400 VAL A CA 1
ATOM 3260 C C . VAL A 1 400 ? 22.027 -12.132 -17.708 1.00 94.81 400 VAL A C 1
ATOM 3262 O O . VAL A 1 400 ? 22.359 -12.542 -18.819 1.00 94.81 400 VAL A O 1
ATOM 3265 N N . SER A 1 401 ? 22.251 -10.870 -17.334 1.00 92.25 401 SER A N 1
ATOM 3266 C CA . SER A 1 401 ? 22.794 -9.855 -18.234 1.00 92.25 401 SER A CA 1
ATOM 3267 C C . SER A 1 401 ? 24.191 -10.216 -18.739 1.00 92.25 401 SER A C 1
ATOM 3269 O O . SER A 1 401 ? 25.084 -10.610 -17.976 1.00 92.25 401 SER A O 1
ATOM 3271 N N . LYS A 1 402 ? 24.392 -10.054 -20.049 1.00 90.50 402 LYS A N 1
ATOM 3272 C CA . LYS A 1 402 ? 25.689 -10.194 -20.707 1.00 90.50 402 LYS A CA 1
ATOM 3273 C C . LYS A 1 402 ? 25.765 -9.320 -21.941 1.00 90.50 402 LYS A C 1
ATOM 3275 O O . LYS A 1 402 ? 24.960 -9.436 -22.860 1.00 90.50 402 LYS A O 1
ATOM 3280 N N . LYS A 1 403 ? 26.843 -8.546 -22.020 1.00 90.25 403 LYS A N 1
ATOM 3281 C CA . LYS A 1 403 ? 27.149 -7.734 -23.191 1.00 90.25 403 LYS A CA 1
ATOM 3282 C C . LYS A 1 403 ? 27.556 -8.615 -24.376 1.00 90.25 403 LYS A C 1
ATOM 3284 O O . LYS A 1 403 ? 28.693 -9.087 -24.464 1.00 90.25 403 LYS A O 1
ATOM 3289 N N . ILE A 1 404 ? 26.633 -8.824 -25.313 1.00 92.12 404 ILE A N 1
ATOM 3290 C CA . ILE A 1 404 ? 26.912 -9.429 -26.621 1.00 92.12 404 ILE A CA 1
ATOM 3291 C C . ILE A 1 404 ? 26.547 -8.402 -27.689 1.00 92.12 404 ILE A C 1
ATOM 3293 O O . ILE A 1 404 ? 25.381 -8.232 -28.011 1.00 92.12 404 ILE A O 1
ATOM 3297 N N . LYS A 1 405 ? 27.559 -7.713 -28.238 1.00 93.06 405 LYS A N 1
ATOM 3298 C CA . LYS A 1 405 ? 27.390 -6.526 -29.101 1.00 93.06 405 LYS A CA 1
ATOM 3299 C C . LYS A 1 405 ? 26.350 -6.700 -30.220 1.00 93.06 405 LYS A C 1
ATOM 3301 O O . LYS A 1 405 ? 25.587 -5.775 -30.459 1.00 93.06 405 LYS A O 1
ATOM 3306 N N . SER A 1 406 ? 26.294 -7.870 -30.863 1.00 95.38 406 SER A N 1
ATOM 3307 C CA . SER A 1 406 ? 25.334 -8.174 -31.939 1.00 95.38 406 SER A CA 1
ATOM 3308 C C . SER A 1 406 ? 23.871 -8.222 -31.485 1.00 95.38 406 SER A C 1
ATOM 3310 O O . SER A 1 406 ? 22.990 -8.022 -32.304 1.00 95.38 406 SER A O 1
ATOM 3312 N N . TRP A 1 407 ? 23.618 -8.465 -30.198 1.00 95.94 407 TRP A N 1
ATOM 3313 C CA . TRP A 1 407 ? 22.283 -8.642 -29.616 1.00 95.94 407 TRP A CA 1
ATOM 3314 C C . TRP A 1 407 ? 21.833 -7.466 -28.745 1.00 95.94 407 TRP A C 1
ATOM 3316 O O . TRP A 1 407 ? 20.705 -7.454 -28.265 1.00 95.94 407 TRP A O 1
ATOM 3326 N N . MET A 1 408 ? 22.693 -6.462 -28.547 1.00 94.50 408 MET A N 1
ATOM 3327 C CA . MET A 1 408 ? 22.398 -5.315 -27.682 1.00 94.50 408 MET A CA 1
ATOM 3328 C C . MET A 1 408 ? 21.157 -4.545 -28.134 1.00 94.50 408 MET A C 1
ATOM 3330 O O . MET A 1 408 ? 20.312 -4.220 -27.308 1.00 94.50 408 MET A O 1
ATOM 3334 N N . LYS A 1 409 ? 21.015 -4.307 -29.446 1.00 95.69 409 LYS A N 1
ATOM 3335 C CA . LYS A 1 409 ? 19.840 -3.620 -29.998 1.00 95.69 409 LYS A CA 1
ATOM 3336 C C . LYS A 1 409 ? 18.555 -4.402 -29.703 1.00 95.69 409 LYS A C 1
ATOM 3338 O O . LYS A 1 409 ? 17.610 -3.816 -29.193 1.00 95.69 409 LYS A O 1
ATOM 3343 N N . THR A 1 410 ? 18.552 -5.713 -29.945 1.00 97.19 410 THR A N 1
ATOM 3344 C CA . THR A 1 410 ? 17.408 -6.595 -29.658 1.00 97.19 410 THR A CA 1
ATOM 3345 C C . THR A 1 410 ? 17.060 -6.605 -28.167 1.00 97.19 410 THR A C 1
ATOM 3347 O O . THR A 1 410 ? 15.890 -6.515 -27.811 1.00 97.19 410 THR A O 1
ATOM 3350 N N . ALA A 1 411 ? 18.061 -6.645 -27.282 1.00 96.38 411 ALA A N 1
ATOM 3351 C CA . ALA A 1 411 ? 17.843 -6.580 -25.837 1.00 96.38 411 ALA A CA 1
ATOM 3352 C C . ALA A 1 411 ? 17.244 -5.232 -25.392 1.00 96.38 411 ALA A C 1
ATOM 3354 O O . ALA A 1 411 ? 16.329 -5.204 -24.574 1.00 96.38 411 ALA A O 1
ATOM 3355 N N . HIS A 1 412 ? 17.720 -4.111 -25.946 1.00 97.88 412 HIS A N 1
ATOM 3356 C CA . HIS A 1 412 ? 17.153 -2.781 -25.688 1.00 97.88 412 HIS A CA 1
ATOM 3357 C C . HIS A 1 412 ? 15.719 -2.654 -26.207 1.00 97.88 412 HIS A C 1
ATOM 3359 O O . HIS A 1 412 ? 14.859 -2.160 -25.481 1.00 97.88 412 HIS A O 1
ATOM 3365 N N . GLN A 1 413 ? 15.439 -3.170 -27.406 1.00 98.44 413 GLN A N 1
ATOM 3366 C CA . GLN A 1 413 ? 14.085 -3.224 -27.961 1.00 98.44 413 GLN A CA 1
ATOM 3367 C C . GLN A 1 413 ? 13.146 -4.058 -27.080 1.00 98.44 413 GLN A C 1
ATOM 3369 O O . GLN A 1 413 ? 12.024 -3.633 -26.833 1.00 98.44 413 GLN A O 1
ATOM 3374 N N . TYR A 1 414 ? 13.613 -5.183 -26.530 1.00 97.94 414 TYR A N 1
ATOM 3375 C CA . TYR A 1 414 ? 12.817 -6.010 -25.618 1.00 97.94 414 TYR A CA 1
ATOM 3376 C C . TYR A 1 414 ? 12.446 -5.269 -24.325 1.00 97.94 414 TYR A C 1
ATOM 3378 O O . TYR A 1 414 ? 11.310 -5.346 -23.863 1.00 97.94 414 TYR A O 1
ATOM 3386 N N . LEU A 1 415 ? 13.376 -4.491 -23.760 1.00 98.06 415 LEU A N 1
ATOM 3387 C CA . LEU A 1 415 ? 13.089 -3.659 -22.587 1.00 98.06 415 LEU A CA 1
ATOM 3388 C C . LEU A 1 415 ? 12.039 -2.585 -22.902 1.00 98.06 415 LEU A C 1
ATOM 3390 O O . LEU A 1 415 ? 11.109 -2.410 -22.121 1.00 98.06 415 LEU A O 1
ATOM 3394 N N . VAL A 1 416 ? 12.152 -1.908 -24.050 1.00 98.62 416 VAL A N 1
ATOM 3395 C CA . VAL A 1 416 ? 11.161 -0.913 -24.499 1.00 98.62 416 VAL A CA 1
ATOM 3396 C C . VAL A 1 416 ? 9.798 -1.557 -24.755 1.00 98.62 416 VAL A C 1
ATOM 3398 O O . VAL A 1 416 ? 8.780 -0.983 -24.386 1.00 98.62 416 VAL A O 1
ATOM 3401 N N . TYR A 1 417 ? 9.775 -2.760 -25.326 1.00 98.25 417 TYR A N 1
ATOM 3402 C CA . TYR A 1 417 ? 8.555 -3.524 -25.568 1.00 98.25 417 TYR A CA 1
ATOM 3403 C C . TYR A 1 417 ? 7.804 -3.859 -24.274 1.00 98.25 417 TYR A C 1
ATOM 3405 O O . TYR A 1 417 ? 6.595 -3.642 -24.185 1.00 98.25 417 TYR A O 1
ATOM 3413 N N . ILE A 1 418 ? 8.518 -4.336 -23.247 1.00 96.88 418 ILE A N 1
ATOM 3414 C CA . ILE A 1 418 ? 7.931 -4.578 -21.921 1.00 96.88 418 ILE A CA 1
ATOM 3415 C C . ILE A 1 418 ? 7.438 -3.265 -21.306 1.00 96.88 418 ILE A C 1
ATOM 3417 O O . ILE A 1 418 ? 6.325 -3.218 -20.789 1.00 96.88 418 ILE A O 1
ATOM 3421 N N . ILE A 1 419 ? 8.250 -2.206 -21.371 1.00 97.50 419 ILE A N 1
ATOM 3422 C CA . ILE A 1 419 ? 7.914 -0.883 -20.833 1.00 97.50 419 ILE A CA 1
ATOM 3423 C C . ILE A 1 419 ? 6.612 -0.349 -21.446 1.00 97.50 419 ILE A C 1
ATOM 3425 O O . ILE A 1 419 ? 5.713 0.022 -20.696 1.00 97.50 419 ILE A O 1
ATOM 3429 N N . GLU A 1 420 ? 6.477 -0.362 -22.775 1.00 96.50 420 GLU A N 1
ATOM 3430 C CA . GLU A 1 420 ? 5.264 0.101 -23.466 1.00 96.50 420 GLU A CA 1
ATOM 3431 C C . GLU A 1 420 ? 4.046 -0.744 -23.073 1.00 96.50 420 GLU A C 1
ATOM 3433 O O . GLU A 1 420 ? 2.995 -0.188 -22.752 1.00 96.50 420 GLU A O 1
ATOM 3438 N N . LYS A 1 421 ? 4.177 -2.081 -23.041 1.00 94.50 421 LYS A N 1
ATOM 3439 C CA . LYS A 1 421 ? 3.082 -2.970 -22.620 1.00 94.50 421 LYS A CA 1
ATOM 3440 C C . LYS A 1 421 ? 2.594 -2.629 -21.210 1.00 94.50 421 LYS A C 1
ATOM 3442 O O . LYS A 1 421 ? 1.390 -2.501 -21.008 1.00 94.50 421 LYS A O 1
ATOM 3447 N N . VAL A 1 422 ? 3.510 -2.461 -20.256 1.00 94.94 422 VAL A N 1
ATOM 3448 C CA . VAL A 1 422 ? 3.174 -2.176 -18.850 1.00 94.94 422 VAL A CA 1
ATOM 3449 C C . VAL A 1 422 ? 2.571 -0.792 -18.675 1.00 94.94 422 VAL A C 1
ATOM 3451 O O . VAL A 1 422 ? 1.578 -0.655 -17.967 1.00 94.94 422 VAL A O 1
ATOM 3454 N N . ASP A 1 423 ? 3.153 0.228 -19.307 1.00 93.06 423 ASP A N 1
ATOM 3455 C CA . ASP A 1 423 ? 2.677 1.609 -19.195 1.00 93.06 423 ASP A CA 1
ATOM 3456 C C . ASP A 1 423 ? 1.232 1.733 -19.701 1.00 93.06 423 ASP A C 1
ATOM 3458 O O . ASP A 1 423 ? 0.400 2.370 -19.057 1.00 93.06 423 ASP A O 1
ATOM 3462 N N . ILE A 1 424 ? 0.903 1.040 -20.800 1.00 88.19 424 ILE A N 1
ATOM 3463 C CA . ILE A 1 424 ? -0.461 0.976 -21.340 1.00 88.19 424 ILE A CA 1
ATOM 3464 C C . ILE A 1 424 ? -1.391 0.145 -20.453 1.00 88.19 424 ILE A C 1
ATOM 3466 O O . ILE A 1 424 ? -2.483 0.604 -20.126 1.00 88.19 424 ILE A O 1
ATOM 3470 N N . GLN A 1 425 ? -0.979 -1.057 -20.039 1.00 87.00 425 GLN A N 1
ATOM 3471 C CA . GLN A 1 425 ? -1.803 -1.930 -19.192 1.00 87.00 425 GLN A CA 1
ATOM 3472 C C . GLN A 1 425 ? -2.134 -1.298 -17.838 1.00 87.00 425 GLN A C 1
ATOM 3474 O O . GLN A 1 425 ? -3.201 -1.563 -17.289 1.00 87.00 425 GLN A O 1
ATOM 3479 N N . ASN A 1 426 ? -1.237 -0.463 -17.312 1.00 86.31 426 ASN A N 1
ATOM 3480 C CA . ASN A 1 426 ? -1.430 0.223 -16.043 1.00 86.31 426 ASN A CA 1
ATOM 3481 C C . ASN A 1 426 ? -1.950 1.663 -16.192 1.00 86.31 426 ASN A C 1
ATOM 3483 O O . ASN A 1 426 ? -1.879 2.432 -15.235 1.00 86.31 426 ASN A O 1
ATOM 3487 N N . ASP A 1 427 ? -2.447 2.049 -17.372 1.00 81.38 427 ASP A N 1
ATOM 3488 C CA . ASP A 1 427 ? -3.039 3.369 -17.637 1.00 81.38 427 ASP A CA 1
ATOM 3489 C C . ASP A 1 427 ? -2.148 4.542 -17.170 1.00 81.38 427 ASP A C 1
ATOM 3491 O O . ASP A 1 427 ? -2.581 5.491 -16.514 1.00 81.38 427 ASP A O 1
ATOM 3495 N N . GLY A 1 428 ? -0.839 4.429 -17.415 1.00 79.56 428 GLY A N 1
ATOM 3496 C CA . GLY A 1 428 ? 0.137 5.448 -17.040 1.00 79.56 428 GLY A CA 1
ATOM 3497 C C . GLY A 1 428 ? 0.371 5.630 -15.537 1.00 79.56 428 GLY A C 1
ATOM 3498 O O . GLY A 1 428 ? 1.029 6.601 -15.154 1.00 79.56 428 GLY A O 1
ATOM 3499 N N . LYS A 1 429 ? -0.129 4.730 -14.676 1.00 82.31 429 LYS A N 1
ATOM 3500 C CA . LYS A 1 429 ? 0.049 4.773 -13.206 1.00 82.31 429 LYS A CA 1
ATOM 3501 C C . LYS A 1 429 ? 1.434 4.319 -12.737 1.00 82.31 429 LYS A C 1
ATOM 3503 O O . LYS A 1 429 ? 1.698 4.276 -11.536 1.00 82.31 429 LYS A O 1
ATOM 3508 N N . GLY A 1 430 ? 2.325 4.006 -13.672 1.00 88.81 430 GLY A N 1
ATOM 3509 C CA . GLY A 1 430 ? 3.727 3.709 -13.409 1.00 88.81 430 GLY A CA 1
ATOM 3510 C C . GLY A 1 430 ? 4.021 2.237 -13.107 1.00 88.81 430 GLY A C 1
ATOM 3511 O O . GLY A 1 430 ? 3.156 1.374 -13.220 1.00 88.81 430 GLY A O 1
ATOM 3512 N N . LEU A 1 431 ? 5.265 1.936 -12.741 1.00 94.31 431 LEU A N 1
ATOM 3513 C CA . LEU A 1 431 ? 5.734 0.591 -12.393 1.00 94.31 431 LEU A CA 1
ATOM 3514 C C . LEU A 1 431 ? 6.808 0.630 -11.305 1.00 94.31 431 LEU A C 1
ATOM 3516 O O . LEU A 1 431 ? 7.493 1.640 -11.127 1.00 94.31 431 LEU A O 1
ATOM 3520 N N . THR A 1 432 ? 7.016 -0.491 -10.623 1.00 95.62 432 THR A N 1
ATOM 3521 C CA . THR A 1 432 ? 8.179 -0.697 -9.750 1.00 95.62 432 THR A CA 1
ATOM 3522 C C . THR A 1 432 ? 9.237 -1.501 -10.484 1.00 95.62 432 THR A C 1
ATOM 3524 O O . THR A 1 432 ? 8.949 -2.574 -11.003 1.00 95.62 432 THR A O 1
ATOM 3527 N N . ILE A 1 433 ? 10.483 -1.031 -10.491 1.00 97.56 433 ILE A N 1
ATOM 3528 C CA . ILE A 1 433 ? 11.609 -1.826 -10.990 1.00 97.56 433 ILE A CA 1
ATOM 3529 C C . ILE A 1 433 ? 12.199 -2.625 -9.831 1.00 97.56 433 ILE A C 1
ATOM 3531 O O . ILE A 1 433 ? 12.663 -2.041 -8.856 1.00 97.56 433 ILE A O 1
ATOM 3535 N N . LEU A 1 434 ? 12.249 -3.950 -9.940 1.00 97.75 434 LEU A N 1
ATOM 3536 C CA . LEU A 1 434 ? 12.994 -4.815 -9.027 1.00 97.75 434 LEU A CA 1
ATOM 3537 C C . LEU A 1 434 ? 14.277 -5.297 -9.712 1.00 97.75 434 LEU A C 1
ATOM 3539 O O . LEU A 1 434 ? 14.262 -6.225 -10.520 1.00 97.75 434 LEU A O 1
ATOM 3543 N N . MET A 1 435 ? 15.402 -4.681 -9.360 1.00 97.31 435 MET A N 1
ATOM 3544 C CA . MET A 1 435 ? 16.733 -5.110 -9.786 1.00 97.31 435 MET A CA 1
ATOM 3545 C C . MET A 1 435 ? 17.201 -6.266 -8.892 1.00 97.31 435 MET A C 1
ATOM 3547 O O . MET A 1 435 ? 17.655 -6.047 -7.767 1.00 97.31 435 MET A O 1
ATOM 3551 N N . ASP A 1 436 ? 17.106 -7.505 -9.375 1.00 97.12 436 ASP A N 1
ATOM 3552 C CA . ASP A 1 436 ? 17.662 -8.682 -8.703 1.00 97.12 436 ASP A CA 1
ATOM 3553 C C . ASP A 1 436 ? 19.176 -8.754 -8.936 1.00 97.12 436 ASP A C 1
ATOM 3555 O O . ASP A 1 436 ? 19.647 -9.189 -9.992 1.00 97.12 436 ASP A O 1
ATOM 3559 N N . CYS A 1 437 ? 19.945 -8.317 -7.935 1.00 96.31 437 CYS A N 1
ATOM 3560 C CA . CYS A 1 437 ? 21.406 -8.301 -7.970 1.00 96.31 437 CYS A CA 1
ATOM 3561 C C . CYS A 1 437 ? 22.047 -9.562 -7.371 1.00 96.31 437 CYS A C 1
ATOM 3563 O O . CYS A 1 437 ? 23.276 -9.612 -7.240 1.00 96.31 437 CYS A O 1
ATOM 3565 N N . ARG A 1 438 ? 21.267 -10.591 -7.003 1.00 94.06 438 ARG A N 1
ATOM 3566 C CA . ARG A 1 438 ? 21.846 -11.864 -6.546 1.00 94.06 438 ARG A CA 1
ATOM 3567 C C . ARG A 1 438 ? 22.772 -12.419 -7.622 1.00 94.06 438 ARG A C 1
ATOM 3569 O O . ARG A 1 438 ? 22.439 -12.408 -8.805 1.00 94.06 438 ARG A O 1
ATOM 3576 N N . GLU A 1 439 ? 23.952 -12.867 -7.198 1.00 91.81 439 GLU A N 1
ATOM 3577 C CA . GLU A 1 439 ? 24.981 -13.453 -8.075 1.00 91.81 439 GLU A CA 1
ATOM 3578 C C . GLU A 1 439 ? 25.407 -12.539 -9.243 1.00 91.81 439 GLU A C 1
ATOM 3580 O O . GLU A 1 439 ? 25.972 -12.996 -10.233 1.00 91.81 439 GLU A O 1
ATOM 3585 N N . THR A 1 440 ? 25.144 -11.233 -9.150 1.00 93.56 440 THR A N 1
ATOM 3586 C CA . THR A 1 440 ? 25.531 -10.268 -10.179 1.00 93.56 440 THR A CA 1
ATO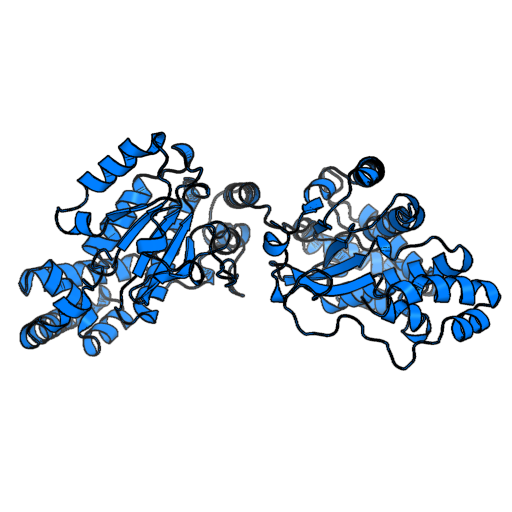M 3587 C C . THR A 1 440 ? 26.930 -9.740 -9.882 1.00 93.56 440 THR A C 1
ATOM 3589 O O . THR A 1 440 ? 27.176 -9.173 -8.817 1.00 93.56 440 THR A O 1
ATOM 3592 N N . GLY A 1 441 ? 27.856 -9.917 -10.825 1.00 90.56 441 GLY A N 1
ATOM 3593 C CA . GLY A 1 441 ? 29.204 -9.352 -10.752 1.00 90.56 441 GLY A CA 1
ATOM 3594 C C . GLY A 1 441 ? 29.382 -8.130 -11.655 1.00 90.56 441 GLY A C 1
ATOM 3595 O O . GLY A 1 441 ? 28.530 -7.824 -12.487 1.00 90.56 441 GLY A O 1
ATOM 3596 N N . ILE A 1 442 ? 30.544 -7.471 -11.564 1.00 87.25 442 ILE A N 1
ATOM 3597 C CA . ILE A 1 442 ? 30.896 -6.319 -12.423 1.00 87.25 442 ILE A CA 1
ATOM 3598 C C . ILE A 1 442 ? 30.768 -6.662 -13.918 1.00 87.25 442 ILE A C 1
ATOM 3600 O O . ILE A 1 442 ? 30.310 -5.841 -14.701 1.00 87.25 442 ILE A O 1
ATOM 3604 N N . LYS A 1 443 ? 31.112 -7.892 -14.327 1.00 87.44 443 LYS A N 1
ATOM 3605 C CA . LYS A 1 443 ? 31.012 -8.335 -15.734 1.00 87.44 443 LYS A CA 1
ATOM 3606 C C . LYS A 1 443 ? 29.571 -8.375 -16.267 1.00 87.44 443 LYS A C 1
ATOM 3608 O O . LYS A 1 443 ? 29.385 -8.362 -17.481 1.00 87.44 443 LYS A O 1
ATOM 3613 N N . ASN A 1 444 ? 28.581 -8.449 -15.378 1.00 88.81 444 ASN A N 1
ATOM 3614 C CA . ASN A 1 444 ? 27.158 -8.431 -15.710 1.00 88.81 444 ASN A CA 1
ATOM 3615 C C . ASN A 1 444 ? 26.548 -7.021 -15.620 1.00 88.81 444 ASN A C 1
ATOM 3617 O O . ASN A 1 444 ? 25.455 -6.792 -16.136 1.00 88.81 444 ASN A O 1
ATOM 3621 N N . ALA A 1 445 ? 27.237 -6.080 -14.965 1.00 86.56 445 ALA A N 1
ATOM 3622 C CA . ALA A 1 445 ? 26.802 -4.698 -14.808 1.00 86.56 445 ALA A CA 1
ATOM 3623 C C . ALA A 1 445 ? 26.995 -3.922 -16.119 1.00 86.56 445 ALA A C 1
ATOM 3625 O O . ALA A 1 445 ? 27.988 -3.225 -16.333 1.00 86.56 445 ALA A O 1
ATOM 3626 N N . ASP A 1 446 ? 26.044 -4.091 -17.031 1.00 89.31 446 ASP A N 1
ATOM 3627 C CA . ASP A 1 446 ? 26.072 -3.464 -18.344 1.00 89.31 446 ASP A CA 1
ATOM 3628 C C . ASP A 1 446 ? 25.704 -1.975 -18.273 1.00 89.31 446 ASP A C 1
ATOM 3630 O O . ASP A 1 446 ? 24.535 -1.583 -18.298 1.00 89.31 446 ASP A O 1
ATOM 3634 N N . MET A 1 447 ? 26.739 -1.142 -18.205 1.00 91.00 447 MET A N 1
ATOM 3635 C CA . MET A 1 447 ? 26.609 0.311 -18.131 1.00 91.00 447 MET A CA 1
ATOM 3636 C C . MET A 1 447 ? 25.911 0.931 -19.345 1.00 91.00 447 MET A C 1
ATOM 3638 O O . MET A 1 447 ? 25.273 1.970 -19.188 1.00 91.00 447 MET A O 1
ATOM 3642 N N . ASP A 1 448 ? 25.996 0.315 -20.529 1.00 92.62 448 ASP A N 1
ATOM 3643 C CA . ASP A 1 448 ? 25.338 0.846 -21.730 1.00 92.62 448 ASP A CA 1
ATOM 3644 C C . ASP A 1 448 ? 23.824 0.661 -21.617 1.00 92.62 448 ASP A C 1
ATOM 3646 O O . ASP A 1 448 ? 23.061 1.586 -21.884 1.00 92.62 448 ASP A O 1
ATOM 3650 N N . THR A 1 449 ? 23.387 -0.506 -21.138 1.00 94.88 449 THR A N 1
ATOM 3651 C CA . THR A 1 449 ? 21.969 -0.785 -20.876 1.00 94.88 449 THR A CA 1
ATOM 3652 C C . THR A 1 449 ? 21.415 0.070 -19.738 1.00 94.88 449 THR A C 1
ATOM 3654 O O . THR A 1 449 ? 20.304 0.584 -19.851 1.00 94.88 449 THR A O 1
ATOM 3657 N N . LEU A 1 450 ? 22.185 0.297 -18.669 1.00 94.75 450 LEU A N 1
ATOM 3658 C CA . LEU A 1 450 ? 21.764 1.185 -17.578 1.00 94.75 450 LEU A CA 1
ATOM 3659 C C . LEU A 1 450 ? 21.600 2.641 -18.043 1.00 94.75 450 LEU A C 1
ATOM 3661 O O . LEU A 1 450 ? 20.612 3.282 -17.691 1.00 94.75 450 LEU A O 1
ATOM 3665 N N . LYS A 1 451 ? 22.529 3.155 -18.863 1.00 95.62 451 LYS A N 1
ATOM 3666 C CA . LYS A 1 451 ? 22.411 4.493 -19.468 1.00 95.62 451 LYS A CA 1
ATOM 3667 C C . LYS A 1 451 ? 21.230 4.578 -20.429 1.00 95.62 451 LYS A C 1
ATOM 3669 O O . LYS A 1 451 ? 20.490 5.552 -20.385 1.00 95.62 451 LYS A O 1
ATOM 3674 N N . PHE A 1 452 ? 21.034 3.551 -21.253 1.00 97.31 452 PHE A N 1
ATOM 3675 C CA . PHE A 1 452 ? 19.892 3.467 -22.157 1.00 97.31 452 PHE A CA 1
ATOM 3676 C C . PHE A 1 452 ? 18.563 3.550 -21.394 1.00 97.31 452 PHE A C 1
ATOM 3678 O O . PHE A 1 452 ? 17.732 4.393 -21.715 1.00 97.31 452 PHE A O 1
ATOM 3685 N N . LEU A 1 453 ? 18.386 2.747 -20.339 1.00 96.69 453 LEU A N 1
ATOM 3686 C CA . LEU A 1 453 ? 17.183 2.789 -19.502 1.00 96.69 453 LEU A CA 1
ATOM 3687 C C . LEU A 1 453 ? 16.992 4.145 -18.824 1.00 96.69 453 LEU A C 1
ATOM 3689 O O . LEU A 1 453 ? 15.878 4.656 -18.787 1.00 96.69 453 LEU A O 1
ATOM 3693 N N . HIS A 1 454 ? 18.070 4.749 -18.324 1.00 94.19 454 HIS A N 1
ATOM 3694 C CA . HIS A 1 454 ? 18.016 6.092 -17.758 1.00 94.19 454 HIS A CA 1
ATOM 3695 C C . HIS A 1 454 ? 17.489 7.117 -18.775 1.00 94.19 454 HIS A C 1
ATOM 3697 O O . HIS A 1 454 ? 16.592 7.889 -18.446 1.00 94.19 454 HIS A O 1
ATOM 3703 N N . THR A 1 455 ? 17.978 7.089 -20.020 1.00 95.69 455 THR A N 1
ATOM 3704 C CA . THR A 1 455 ? 17.459 7.936 -21.105 1.00 95.69 455 THR A CA 1
ATOM 3705 C C . THR A 1 455 ? 15.992 7.633 -21.405 1.00 95.69 455 THR A C 1
ATOM 3707 O O . THR A 1 455 ? 15.195 8.563 -21.478 1.00 95.69 455 THR A O 1
ATOM 3710 N N . VAL A 1 456 ? 15.606 6.357 -21.514 1.00 96.88 456 VAL A N 1
ATOM 3711 C CA . VAL A 1 456 ? 14.211 5.955 -21.768 1.00 96.88 456 VAL A CA 1
ATOM 3712 C C . VAL A 1 456 ? 13.273 6.513 -20.698 1.00 96.88 456 VAL A C 1
ATOM 3714 O O . VAL A 1 456 ? 12.283 7.155 -21.042 1.00 96.88 456 VAL A O 1
ATOM 3717 N N . PHE A 1 457 ? 13.592 6.333 -19.416 1.00 93.12 457 PHE A N 1
ATOM 3718 C CA . PHE A 1 457 ? 12.732 6.784 -18.319 1.00 93.12 457 PHE A CA 1
ATOM 3719 C C . PHE A 1 457 ? 12.746 8.298 -18.091 1.00 93.12 457 PHE A C 1
ATOM 3721 O O . PHE A 1 457 ? 11.793 8.817 -17.522 1.00 93.12 457 PHE A O 1
ATOM 3728 N N . ASN A 1 458 ? 13.786 9.017 -18.516 1.00 88.81 458 ASN A N 1
ATOM 3729 C CA . ASN A 1 458 ? 13.849 10.471 -18.339 1.00 88.81 458 ASN A CA 1
ATOM 3730 C C . ASN A 1 458 ? 13.327 11.260 -19.534 1.00 88.81 458 ASN A C 1
ATOM 3732 O O . ASN A 1 458 ? 12.720 12.310 -19.345 1.00 88.81 458 ASN A O 1
ATOM 3736 N N . GLU A 1 459 ? 13.591 10.795 -20.753 1.00 91.50 459 GLU A N 1
ATOM 3737 C CA . GLU A 1 459 ? 13.275 11.549 -21.964 1.00 91.50 459 GLU A CA 1
ATOM 3738 C C . GLU A 1 459 ? 11.988 11.078 -22.640 1.00 91.50 459 GLU A C 1
ATOM 3740 O O . GLU A 1 459 ? 11.270 11.900 -23.202 1.00 91.50 459 GLU A O 1
ATOM 3745 N N . TYR A 1 460 ? 11.695 9.773 -22.610 1.00 95.12 460 TYR A N 1
ATOM 3746 C CA . TYR A 1 460 ? 10.633 9.185 -23.440 1.00 95.12 460 TYR A CA 1
ATOM 3747 C C . TYR A 1 460 ? 9.443 8.668 -22.627 1.00 95.12 460 TYR A C 1
ATOM 3749 O O . TYR A 1 460 ? 8.308 8.736 -23.092 1.00 95.12 460 TYR A O 1
ATOM 3757 N N . TYR A 1 461 ? 9.690 8.205 -21.400 1.00 93.50 461 TYR A N 1
ATOM 3758 C CA . TYR A 1 461 ? 8.675 7.757 -20.442 1.00 93.50 461 TYR A CA 1
ATOM 3759 C C . TYR A 1 461 ? 8.855 8.441 -19.075 1.00 93.50 461 TYR A C 1
ATOM 3761 O O . TYR A 1 461 ? 8.983 7.749 -18.057 1.00 93.50 461 TYR A O 1
ATOM 3769 N N . PRO A 1 462 ? 8.891 9.790 -19.022 1.00 88.94 462 PRO A N 1
ATOM 3770 C CA . PRO A 1 462 ? 9.020 10.506 -17.758 1.00 88.94 462 PRO A CA 1
ATOM 3771 C C . PRO A 1 462 ? 7.896 10.106 -16.800 1.00 88.94 462 PRO A C 1
ATOM 3773 O O . PRO A 1 462 ? 6.745 9.937 -17.199 1.00 88.94 462 PRO A O 1
ATOM 3776 N N . GLY A 1 463 ? 8.236 9.921 -15.525 1.00 83.19 463 GLY A N 1
ATOM 3777 C CA . GLY A 1 463 ? 7.257 9.583 -14.488 1.00 83.19 463 GLY A CA 1
ATOM 3778 C C . GLY A 1 463 ? 6.836 8.119 -14.407 1.00 83.19 463 GLY A C 1
ATOM 3779 O O . GLY A 1 463 ? 6.127 7.770 -13.470 1.00 83.19 463 GLY A O 1
ATOM 3780 N N . LEU A 1 464 ? 7.270 7.261 -15.337 1.00 90.56 464 LEU A N 1
ATOM 3781 C CA . LEU A 1 464 ? 6.866 5.851 -15.366 1.00 90.56 464 LEU A CA 1
ATOM 3782 C C . LEU A 1 464 ? 7.395 5.050 -14.166 1.00 90.56 464 LEU A C 1
ATOM 3784 O O . LEU A 1 464 ? 6.708 4.177 -13.647 1.00 90.56 464 LEU A O 1
ATOM 3788 N N . VAL A 1 465 ? 8.627 5.304 -13.723 1.00 91.56 465 VAL A N 1
ATOM 3789 C CA . VAL A 1 465 ? 9.233 4.526 -12.632 1.00 91.56 465 VAL A CA 1
ATOM 3790 C C . VAL A 1 465 ? 8.766 5.071 -11.294 1.00 91.56 465 VAL A C 1
ATOM 3792 O O . VAL A 1 465 ? 9.259 6.095 -10.835 1.00 91.56 465 VAL A O 1
ATOM 3795 N N . ASN A 1 466 ? 7.859 4.352 -10.643 1.00 87.56 466 ASN A N 1
ATOM 3796 C CA . ASN A 1 466 ? 7.337 4.700 -9.331 1.00 87.56 466 ASN A CA 1
ATOM 3797 C C . ASN A 1 466 ? 8.399 4.527 -8.248 1.00 87.56 466 ASN A C 1
ATOM 3799 O O . ASN A 1 466 ? 8.614 5.414 -7.426 1.00 87.56 466 ASN A O 1
ATOM 3803 N N . SER A 1 467 ? 9.078 3.386 -8.267 1.00 89.12 467 SER A N 1
ATOM 3804 C CA . SER A 1 467 ? 10.152 3.063 -7.336 1.00 89.12 467 SER A CA 1
ATOM 3805 C C . SER A 1 467 ? 11.129 2.064 -7.944 1.00 89.12 467 SER A C 1
ATOM 3807 O O . SER A 1 467 ? 10.807 1.344 -8.888 1.00 89.12 467 SER A O 1
ATOM 3809 N N . SER A 1 468 ? 12.349 2.025 -7.411 1.00 94.19 468 SER A N 1
ATOM 3810 C CA . SER A 1 468 ? 13.369 1.041 -7.779 1.00 94.19 468 SER A CA 1
ATOM 3811 C C . SER A 1 468 ? 13.870 0.302 -6.543 1.00 94.19 468 SER A C 1
ATOM 3813 O O . SER A 1 468 ? 14.450 0.897 -5.636 1.00 94.19 468 SER A O 1
ATOM 3815 N N . LEU A 1 469 ? 13.670 -1.010 -6.512 1.00 95.38 469 LEU A N 1
ATOM 3816 C CA . LEU A 1 469 ? 14.132 -1.916 -5.470 1.00 95.38 469 LEU A CA 1
ATOM 3817 C C . LEU A 1 469 ? 15.410 -2.616 -5.942 1.00 95.38 469 LEU A C 1
ATOM 3819 O O . LEU A 1 469 ? 15.383 -3.427 -6.863 1.00 95.38 469 LEU A O 1
ATOM 3823 N N . VAL A 1 470 ? 16.540 -2.331 -5.301 1.00 96.50 470 VAL A N 1
ATOM 3824 C CA . VAL A 1 470 ? 17.826 -2.986 -5.569 1.00 96.50 470 VAL A CA 1
ATOM 3825 C C . VAL A 1 470 ? 17.991 -4.147 -4.593 1.00 96.50 470 VAL A C 1
ATOM 3827 O O . VAL A 1 470 ? 18.401 -3.967 -3.443 1.00 96.50 470 VAL A O 1
ATOM 3830 N N . TYR A 1 471 ? 17.621 -5.351 -5.026 1.00 97.19 471 TYR A N 1
ATOM 3831 C CA . TYR A 1 471 ? 17.566 -6.532 -4.174 1.00 97.19 471 TYR A CA 1
ATOM 3832 C C . TYR A 1 471 ? 18.913 -7.239 -4.074 1.00 97.19 471 TYR A C 1
ATOM 3834 O O . TYR A 1 471 ? 19.508 -7.631 -5.075 1.00 97.19 471 TYR A O 1
ATOM 3842 N N . LYS A 1 472 ? 19.366 -7.462 -2.831 1.00 94.19 472 LYS A N 1
ATOM 3843 C CA . LYS A 1 472 ? 20.577 -8.232 -2.502 1.00 94.19 472 LYS A CA 1
ATOM 3844 C C . LYS A 1 472 ? 21.825 -7.723 -3.238 1.00 94.19 472 LYS A C 1
ATOM 3846 O O . LYS A 1 472 ? 22.626 -8.522 -3.711 1.00 94.19 472 LYS A O 1
ATOM 3851 N N . MET A 1 473 ? 22.003 -6.401 -3.289 1.00 93.38 473 MET A N 1
ATOM 3852 C CA . MET A 1 473 ? 23.166 -5.757 -3.908 1.00 93.38 473 MET A CA 1
ATOM 3853 C C . MET A 1 473 ? 24.489 -6.242 -3.281 1.00 93.38 473 MET A C 1
ATOM 3855 O O . MET A 1 473 ? 24.721 -5.984 -2.096 1.00 93.38 473 MET A O 1
ATOM 3859 N N . PRO A 1 474 ? 25.371 -6.926 -4.035 1.00 92.81 474 PRO A N 1
ATOM 3860 C CA . PRO A 1 474 ? 26.690 -7.308 -3.547 1.00 92.81 474 PRO A CA 1
ATOM 3861 C C . PRO A 1 474 ? 27.614 -6.089 -3.438 1.00 92.81 474 PRO A C 1
ATOM 3863 O O . PRO A 1 474 ? 27.528 -5.171 -4.253 1.00 92.81 474 PRO A O 1
ATOM 3866 N N . VAL A 1 475 ? 28.557 -6.114 -2.489 1.00 90.31 475 VAL A N 1
ATOM 3867 C CA . VAL A 1 475 ? 29.522 -5.014 -2.249 1.00 90.31 475 VAL A CA 1
ATOM 3868 C C . VAL A 1 475 ? 30.286 -4.626 -3.520 1.00 90.31 475 VAL A C 1
ATOM 3870 O O . VAL A 1 475 ? 30.512 -3.449 -3.780 1.00 90.31 475 VAL A O 1
ATOM 3873 N N . VAL A 1 476 ? 30.611 -5.603 -4.372 1.00 90.62 476 VAL A N 1
ATOM 3874 C CA . VAL A 1 476 ? 31.330 -5.377 -5.635 1.00 90.62 476 VAL A CA 1
ATOM 3875 C C . VAL A 1 476 ? 30.590 -4.437 -6.610 1.00 90.62 476 VAL A C 1
ATOM 3877 O O . VAL A 1 476 ? 31.212 -3.881 -7.511 1.00 90.62 476 VAL A O 1
ATOM 3880 N N . LEU A 1 477 ? 29.276 -4.234 -6.440 1.00 92.75 477 LEU A N 1
ATOM 3881 C CA . LEU A 1 477 ? 28.459 -3.334 -7.264 1.00 92.75 477 LEU A CA 1
ATOM 3882 C C . LEU A 1 477 ? 28.281 -1.932 -6.664 1.00 92.75 477 LEU A C 1
ATOM 3884 O O . LEU A 1 477 ? 27.615 -1.098 -7.273 1.00 92.75 477 LEU A O 1
ATOM 3888 N N . GLU A 1 478 ? 28.879 -1.622 -5.511 1.00 91.25 478 GLU A N 1
ATOM 3889 C CA . GLU A 1 478 ? 28.699 -0.319 -4.856 1.00 91.25 478 GLU A CA 1
ATOM 3890 C C . GLU A 1 478 ? 29.162 0.855 -5.740 1.00 91.25 478 GLU A C 1
ATOM 3892 O O . GLU A 1 478 ? 28.500 1.892 -5.798 1.00 91.25 478 GLU A O 1
ATOM 3897 N N . ALA A 1 479 ? 30.259 0.684 -6.486 1.00 91.00 479 ALA A N 1
ATOM 3898 C CA . ALA A 1 479 ? 30.744 1.692 -7.431 1.00 91.00 479 ALA A CA 1
ATOM 3899 C C . ALA A 1 479 ? 29.754 1.929 -8.586 1.00 91.00 479 ALA A C 1
ATOM 3901 O O . ALA A 1 479 ? 29.491 3.075 -8.952 1.00 91.00 479 ALA A O 1
ATOM 3902 N N . VAL A 1 480 ? 29.158 0.855 -9.117 1.00 91.62 480 VAL A N 1
ATOM 3903 C CA . VAL A 1 480 ? 28.117 0.934 -10.156 1.00 91.62 480 VAL A CA 1
ATOM 3904 C C . VAL A 1 480 ? 26.892 1.665 -9.612 1.00 91.62 480 VAL A C 1
ATOM 3906 O O . VAL A 1 480 ? 26.391 2.585 -10.249 1.00 91.62 480 VAL A O 1
ATOM 3909 N N . TYR A 1 481 ? 26.452 1.315 -8.403 1.00 91.88 481 TYR A N 1
ATOM 3910 C CA . TYR A 1 481 ? 25.318 1.953 -7.740 1.00 91.88 481 TYR A CA 1
ATOM 3911 C C . TYR A 1 481 ? 25.532 3.456 -7.524 1.00 91.88 481 TYR A C 1
ATOM 3913 O O . TYR A 1 481 ? 24.660 4.257 -7.862 1.00 91.88 481 TYR A O 1
ATOM 3921 N N . LYS A 1 482 ? 26.705 3.861 -7.017 1.00 90.19 482 LYS A N 1
ATOM 3922 C CA . LYS A 1 482 ? 27.063 5.282 -6.857 1.00 90.19 482 LYS A CA 1
ATOM 3923 C C . LYS A 1 482 ? 27.038 6.021 -8.194 1.00 90.19 482 LYS A C 1
ATOM 3925 O O . LYS A 1 482 ? 26.519 7.132 -8.259 1.00 90.19 482 LYS A O 1
ATOM 3930 N N . MET A 1 483 ? 27.539 5.390 -9.256 1.00 93.19 483 MET A N 1
ATOM 3931 C CA . MET A 1 483 ? 27.511 5.972 -10.594 1.00 93.19 483 MET A CA 1
ATOM 3932 C C . MET A 1 483 ? 26.078 6.160 -11.106 1.00 93.19 483 MET A C 1
ATOM 3934 O O . MET A 1 483 ? 25.736 7.258 -11.531 1.00 93.19 483 MET A O 1
ATOM 3938 N N . VAL A 1 484 ? 25.219 5.143 -10.996 1.00 91.44 484 VAL A N 1
ATOM 3939 C CA . VAL A 1 484 ? 23.801 5.254 -11.384 1.00 91.44 484 VAL A CA 1
ATOM 3940 C C . VAL A 1 484 ? 23.095 6.355 -10.592 1.00 91.44 484 VAL A C 1
ATOM 3942 O O . VAL A 1 484 ? 22.384 7.163 -11.183 1.00 91.44 484 VAL A O 1
ATOM 3945 N N . ARG A 1 485 ? 23.330 6.457 -9.274 1.00 90.38 485 ARG A N 1
ATOM 3946 C CA . ARG A 1 485 ? 22.751 7.543 -8.465 1.00 90.38 485 ARG A CA 1
ATOM 3947 C C . ARG A 1 485 ? 23.196 8.928 -8.925 1.00 90.38 485 ARG A C 1
ATOM 3949 O O . ARG A 1 485 ? 22.392 9.844 -8.842 1.00 90.38 485 ARG A O 1
ATOM 3956 N N . SER A 1 486 ? 24.425 9.085 -9.421 1.00 91.75 486 SER A N 1
ATOM 3957 C CA . SER A 1 486 ? 24.923 10.386 -9.896 1.00 91.75 486 SER A CA 1
ATOM 3958 C C . SER A 1 486 ? 24.223 10.904 -11.158 1.00 91.75 486 SER A C 1
ATOM 3960 O O . SER A 1 486 ? 24.314 12.091 -11.453 1.00 91.75 486 SER A O 1
ATOM 3962 N N . TRP A 1 487 ? 23.520 10.040 -11.899 1.00 91.38 487 TRP A N 1
ATOM 3963 C CA . TRP A 1 487 ? 22.722 10.445 -13.061 1.00 91.38 487 TRP A CA 1
ATOM 3964 C C . TRP A 1 487 ? 21.332 10.957 -12.671 1.00 91.38 487 TRP A C 1
ATOM 3966 O O . TRP A 1 487 ? 20.659 11.596 -13.473 1.00 91.38 487 TRP A O 1
ATOM 3976 N N . LEU A 1 488 ? 20.880 10.644 -11.458 1.00 87.06 488 LEU A N 1
ATOM 3977 C CA . LEU A 1 488 ? 19.532 10.926 -10.987 1.00 87.06 488 LEU A CA 1
ATOM 3978 C C . LEU A 1 488 ? 19.498 12.238 -10.212 1.00 87.06 488 LEU A C 1
ATOM 3980 O O . LEU A 1 488 ? 20.444 12.584 -9.506 1.00 87.06 488 LEU A O 1
ATOM 3984 N N . ASN A 1 489 ? 18.381 12.952 -10.310 1.00 82.56 489 ASN A N 1
ATOM 3985 C CA . ASN A 1 489 ? 18.170 14.151 -9.506 1.00 82.56 489 ASN A CA 1
ATOM 3986 C C . ASN A 1 489 ? 17.773 13.807 -8.052 1.00 82.56 489 ASN A C 1
ATOM 3988 O O . ASN A 1 489 ? 17.401 12.672 -7.737 1.00 82.56 489 ASN A O 1
ATOM 3992 N N . ASP A 1 490 ? 17.820 14.804 -7.164 1.00 76.81 490 ASP A N 1
ATOM 3993 C CA . ASP A 1 490 ? 17.508 14.633 -5.736 1.00 76.81 490 ASP A CA 1
ATOM 3994 C C . ASP A 1 490 ? 16.126 14.022 -5.487 1.00 76.81 490 ASP A C 1
ATOM 3996 O O . ASP A 1 490 ? 15.953 13.283 -4.522 1.00 76.81 490 ASP A O 1
ATOM 4000 N N . GLU A 1 491 ? 15.150 14.287 -6.356 1.00 75.12 491 GLU A N 1
ATOM 4001 C CA . GLU A 1 491 ? 13.809 13.718 -6.240 1.00 75.12 491 GLU A CA 1
ATOM 4002 C C . GLU A 1 491 ? 13.809 12.226 -6.583 1.00 75.12 491 GLU A C 1
ATOM 4004 O O . GLU A 1 491 ? 13.391 11.397 -5.781 1.00 75.12 491 GLU A O 1
ATOM 4009 N N . GLN A 1 492 ? 14.379 11.856 -7.727 1.00 80.75 492 GLN A N 1
ATOM 4010 C CA . GLN A 1 492 ? 14.485 10.469 -8.185 1.00 80.75 492 GLN A CA 1
ATOM 4011 C C . GLN A 1 492 ? 15.270 9.588 -7.207 1.00 80.75 492 GLN A C 1
ATOM 4013 O O . GLN A 1 492 ? 14.923 8.427 -6.984 1.00 80.75 492 GLN A O 1
ATOM 4018 N N . THR A 1 493 ? 16.322 10.129 -6.582 1.00 82.25 493 THR A N 1
ATOM 4019 C CA . THR A 1 493 ? 17.154 9.361 -5.643 1.00 82.25 493 THR A CA 1
ATOM 4020 C C . THR A 1 493 ? 16.439 8.953 -4.352 1.00 82.25 493 THR A C 1
ATOM 4022 O O . THR A 1 493 ? 16.941 8.046 -3.676 1.00 82.25 493 THR A O 1
ATOM 4025 N N . LYS A 1 494 ? 15.297 9.575 -4.014 1.00 78.75 494 LYS A N 1
ATOM 4026 C CA . LYS A 1 494 ? 14.456 9.223 -2.852 1.00 78.75 494 LYS A CA 1
ATOM 4027 C C . LYS A 1 494 ? 13.703 7.908 -3.045 1.00 78.75 494 LYS A C 1
ATOM 4029 O O . LYS A 1 494 ? 13.393 7.241 -2.061 1.00 78.75 494 LYS A O 1
ATOM 4034 N N . TYR A 1 495 ? 13.458 7.523 -4.296 1.00 83.12 495 TYR A N 1
ATOM 4035 C CA . TYR A 1 495 ? 12.631 6.370 -4.662 1.00 83.12 495 TYR A CA 1
ATOM 4036 C C . TYR A 1 495 ? 13.445 5.113 -4.994 1.00 83.12 495 TYR A C 1
ATOM 4038 O O . TYR A 1 495 ? 12.930 4.158 -5.578 1.00 83.12 495 TYR A O 1
ATOM 4046 N N . ILE A 1 496 ? 14.725 5.104 -4.609 1.00 88.31 496 ILE A N 1
ATOM 4047 C CA . ILE A 1 496 ? 15.622 3.954 -4.736 1.00 88.31 496 ILE A CA 1
ATOM 4048 C C . ILE A 1 496 ? 15.833 3.318 -3.367 1.00 88.31 496 ILE A C 1
ATOM 4050 O O . ILE A 1 496 ? 16.383 3.939 -2.457 1.00 88.31 496 ILE A O 1
ATOM 4054 N N . TYR A 1 497 ? 15.472 2.043 -3.250 1.00 87.12 497 TYR A N 1
ATOM 4055 C CA . TYR A 1 497 ? 15.557 1.279 -2.011 1.00 87.12 497 TYR A CA 1
ATOM 4056 C C . TYR A 1 497 ? 16.479 0.079 -2.190 1.00 87.12 497 TYR A C 1
ATOM 4058 O O . TYR A 1 497 ? 16.218 -0.809 -2.997 1.00 87.12 497 TYR A O 1
ATOM 4066 N N . VAL A 1 498 ? 17.551 0.012 -1.402 1.00 88.88 498 VAL A N 1
ATOM 4067 C CA . VAL A 1 498 ? 18.381 -1.197 -1.320 1.00 88.88 498 VAL A CA 1
ATOM 4068 C C . VAL A 1 498 ? 17.721 -2.165 -0.341 1.00 88.88 498 VAL A C 1
ATOM 4070 O O . VAL A 1 498 ? 17.576 -1.863 0.845 1.00 88.88 498 VAL A O 1
ATOM 4073 N N . VAL A 1 499 ? 17.310 -3.331 -0.836 1.00 90.81 499 VAL A N 1
ATOM 4074 C CA . VAL A 1 499 ? 16.491 -4.295 -0.089 1.00 90.81 499 VAL A CA 1
ATOM 4075 C C . VAL A 1 499 ? 17.147 -5.672 -0.006 1.00 90.81 499 VAL A C 1
ATOM 4077 O O . VAL A 1 499 ? 18.062 -6.034 -0.743 1.00 90.81 499 VAL A O 1
ATOM 4080 N N . SER A 1 500 ? 16.691 -6.468 0.950 1.00 88.50 500 SER A N 1
ATOM 4081 C CA . SER A 1 500 ? 17.204 -7.789 1.298 1.00 88.50 500 SER A CA 1
ATOM 4082 C C . SER A 1 500 ? 16.048 -8.762 1.523 1.00 88.50 500 SER A C 1
ATOM 4084 O O . SER A 1 500 ? 14.889 -8.366 1.589 1.00 88.50 500 SER A O 1
ATOM 4086 N N . LYS A 1 501 ? 16.354 -10.048 1.737 1.00 87.19 501 LYS A N 1
ATOM 4087 C CA . LYS A 1 501 ? 15.335 -11.068 2.056 1.00 87.19 501 LYS A CA 1
ATOM 4088 C C . LYS A 1 501 ? 14.488 -10.688 3.283 1.00 87.19 501 LYS A C 1
ATOM 4090 O O . LYS A 1 501 ? 13.351 -11.117 3.394 1.00 87.19 501 LYS A O 1
ATOM 4095 N N . LYS A 1 502 ? 15.041 -9.897 4.210 1.00 80.31 502 LYS A N 1
ATOM 4096 C CA . LYS A 1 502 ? 14.359 -9.521 5.456 1.00 80.31 502 LYS A CA 1
ATOM 4097 C C . LYS A 1 502 ? 13.270 -8.462 5.263 1.00 80.31 502 LYS A C 1
ATOM 4099 O O . LYS A 1 502 ? 12.401 -8.380 6.117 1.00 80.31 502 LYS A O 1
ATOM 4104 N N . ASN A 1 503 ? 13.354 -7.648 4.211 1.00 79.56 503 ASN A N 1
ATOM 4105 C CA . ASN A 1 503 ? 12.509 -6.462 4.036 1.00 79.56 503 ASN A CA 1
ATOM 4106 C C . ASN A 1 503 ? 11.958 -6.283 2.614 1.00 79.56 503 ASN A C 1
ATOM 4108 O O . ASN A 1 503 ? 11.204 -5.350 2.387 1.00 79.56 503 ASN A O 1
ATOM 4112 N N . ILE A 1 504 ? 12.265 -7.161 1.652 1.00 85.94 504 ILE A N 1
ATOM 4113 C CA . ILE A 1 504 ? 11.612 -7.124 0.330 1.00 85.94 504 ILE A CA 1
ATOM 4114 C C . ILE A 1 504 ? 10.081 -7.241 0.455 1.00 85.94 504 ILE A C 1
ATOM 4116 O O . ILE A 1 504 ? 9.354 -6.517 -0.221 1.00 85.94 504 ILE A O 1
ATOM 4120 N N . ASN A 1 505 ? 9.605 -8.041 1.419 1.00 84.12 505 ASN A N 1
ATOM 4121 C CA . ASN A 1 505 ? 8.180 -8.227 1.706 1.00 84.12 505 ASN A CA 1
ATOM 4122 C C . ASN A 1 505 ? 7.483 -6.985 2.277 1.00 84.12 505 ASN A C 1
ATOM 4124 O O . ASN A 1 505 ? 6.251 -6.937 2.339 1.00 84.12 505 ASN A O 1
ATOM 4128 N N . ASP A 1 506 ? 8.250 -5.966 2.667 1.00 77.31 506 ASP A N 1
ATOM 4129 C CA . ASP A 1 506 ? 7.705 -4.667 3.045 1.00 77.31 506 ASP A CA 1
ATOM 4130 C C . ASP A 1 506 ? 7.259 -3.847 1.824 1.00 77.31 506 ASP A C 1
ATOM 4132 O O . ASP A 1 506 ? 6.500 -2.896 1.995 1.00 77.31 506 ASP A O 1
ATOM 4136 N N . TYR A 1 507 ? 7.695 -4.231 0.618 1.00 82.81 507 TYR A N 1
ATOM 4137 C CA . TYR A 1 507 ? 7.420 -3.548 -0.649 1.00 82.81 507 TYR A CA 1
ATOM 4138 C C . TYR A 1 507 ? 6.559 -4.385 -1.597 1.00 82.81 507 TYR A C 1
ATOM 4140 O O . TYR A 1 507 ? 5.627 -3.856 -2.191 1.00 82.81 507 TYR A O 1
ATOM 4148 N N . ILE A 1 508 ? 6.837 -5.686 -1.712 1.00 87.38 508 ILE A N 1
ATOM 4149 C CA . ILE A 1 508 ? 6.115 -6.628 -2.580 1.00 87.38 508 ILE A CA 1
ATOM 4150 C C . ILE A 1 508 ? 5.801 -7.862 -1.738 1.00 87.38 508 ILE A C 1
ATOM 4152 O O . ILE A 1 508 ? 6.723 -8.450 -1.185 1.00 87.38 508 ILE A O 1
ATOM 4156 N N . THR A 1 509 ? 4.535 -8.247 -1.574 1.00 82.56 509 THR A N 1
ATOM 4157 C CA . THR A 1 509 ? 4.186 -9.406 -0.733 1.00 82.56 509 THR A CA 1
ATOM 4158 C C . THR A 1 509 ? 4.684 -10.719 -1.347 1.00 82.56 509 THR A C 1
ATOM 4160 O O . THR A 1 509 ? 4.952 -10.803 -2.543 1.00 82.56 509 THR A O 1
ATOM 4163 N N . ALA A 1 510 ? 4.829 -11.764 -0.526 1.00 87.25 510 ALA A N 1
ATOM 4164 C CA . ALA A 1 510 ? 5.381 -13.038 -0.991 1.00 87.25 510 ALA A CA 1
ATOM 4165 C C . ALA A 1 510 ? 4.534 -13.663 -2.117 1.00 87.25 510 ALA A C 1
ATOM 4167 O O . ALA A 1 510 ? 5.087 -14.176 -3.083 1.00 87.25 510 ALA A O 1
ATOM 4168 N N . ASP A 1 511 ? 3.209 -13.541 -2.047 1.00 89.12 511 ASP A N 1
ATOM 4169 C CA . ASP A 1 511 ? 2.248 -13.979 -3.067 1.00 89.12 511 ASP A CA 1
ATOM 4170 C C . ASP A 1 511 ? 2.234 -13.098 -4.330 1.00 89.12 511 ASP A C 1
ATOM 4172 O O . ASP A 1 511 ? 1.527 -13.403 -5.285 1.00 89.12 511 ASP A O 1
ATOM 4176 N N . GLN A 1 512 ? 3.022 -12.022 -4.365 1.00 93.25 512 GLN A N 1
ATOM 4177 C CA . GLN A 1 512 ? 3.240 -11.176 -5.543 1.00 93.25 512 GLN A CA 1
ATOM 4178 C C . GLN A 1 512 ? 4.663 -11.317 -6.107 1.00 93.25 512 GLN A C 1
ATOM 4180 O O . GLN A 1 512 ? 4.996 -10.688 -7.106 1.00 93.25 512 GLN A O 1
ATOM 4185 N N . LEU A 1 513 ? 5.509 -12.157 -5.501 1.00 94.81 513 LEU A N 1
ATOM 4186 C CA . LEU A 1 513 ? 6.849 -12.477 -5.993 1.00 94.81 513 LEU A CA 1
ATOM 4187 C C . LEU A 1 513 ? 6.875 -13.874 -6.629 1.00 94.81 513 LEU A C 1
ATOM 4189 O O . LEU A 1 513 ? 6.185 -14.777 -6.145 1.00 94.81 513 LEU A O 1
ATOM 4193 N N . PRO A 1 514 ? 7.693 -14.090 -7.675 1.00 94.69 514 PRO A N 1
ATOM 4194 C CA . PRO A 1 514 ? 7.910 -15.425 -8.212 1.00 94.69 514 PRO A CA 1
ATOM 4195 C C . PRO A 1 514 ? 8.780 -16.254 -7.255 1.00 94.69 514 PRO A C 1
ATOM 4197 O O . PRO A 1 514 ? 9.577 -15.717 -6.473 1.00 94.69 514 PRO A O 1
ATOM 4200 N N . ASP A 1 515 ? 8.665 -17.573 -7.348 1.00 90.75 515 ASP A N 1
ATOM 4201 C CA . ASP A 1 515 ? 9.446 -18.560 -6.589 1.00 90.75 515 ASP A CA 1
ATOM 4202 C C . ASP A 1 515 ? 10.967 -18.343 -6.696 1.00 90.75 515 ASP A C 1
ATOM 4204 O O . ASP A 1 515 ? 11.684 -18.423 -5.694 1.00 90.75 515 ASP A O 1
ATOM 4208 N N . ILE A 1 516 ? 11.464 -17.933 -7.868 1.00 91.19 516 ILE A N 1
ATOM 4209 C CA . ILE A 1 516 ? 12.877 -17.621 -8.089 1.00 91.19 516 ILE A CA 1
ATOM 4210 C C . ILE A 1 516 ? 13.370 -16.491 -7.178 1.00 91.19 516 ILE A C 1
ATOM 4212 O O . ILE A 1 516 ? 14.560 -16.415 -6.867 1.00 91.19 516 ILE A O 1
ATOM 4216 N N . LEU A 1 517 ? 12.480 -15.614 -6.710 1.00 91.31 517 LEU A N 1
ATOM 4217 C CA . LEU A 1 517 ? 12.746 -14.546 -5.740 1.00 91.31 517 LEU A CA 1
ATOM 4218 C C . LEU A 1 517 ? 12.276 -14.894 -4.320 1.00 91.31 517 LEU A C 1
ATOM 4220 O O . LEU A 1 517 ? 12.242 -14.017 -3.456 1.00 91.31 517 LEU A O 1
ATOM 4224 N N . LEU A 1 518 ? 12.035 -16.181 -4.052 1.00 85.50 518 LEU A N 1
ATOM 4225 C CA . LEU A 1 518 ? 11.523 -16.730 -2.793 1.00 85.50 518 LEU A CA 1
ATOM 4226 C C . LEU A 1 518 ? 10.095 -16.266 -2.464 1.00 85.50 518 LEU A C 1
ATOM 4228 O O . LEU A 1 518 ? 9.739 -16.163 -1.287 1.00 85.50 518 LEU A O 1
ATOM 4232 N N . GLY A 1 519 ? 9.308 -15.954 -3.494 1.00 90.12 519 GLY A N 1
ATOM 4233 C CA . GLY A 1 519 ? 7.877 -15.724 -3.370 1.00 90.12 519 GLY A CA 1
ATOM 4234 C C . GLY A 1 519 ? 7.071 -17.021 -3.297 1.00 90.12 519 GLY A C 1
ATOM 4235 O O . GLY A 1 519 ? 7.610 -18.121 -3.397 1.00 90.12 519 GLY A O 1
ATOM 4236 N N . THR A 1 520 ? 5.767 -16.875 -3.099 1.00 90.56 520 THR A N 1
ATOM 4237 C CA . THR A 1 520 ? 4.786 -17.963 -2.979 1.00 90.56 520 THR A CA 1
ATOM 4238 C C . THR A 1 520 ? 3.734 -17.920 -4.084 1.00 90.56 520 THR A C 1
ATOM 4240 O O . THR A 1 520 ? 2.766 -18.673 -4.023 1.00 90.56 520 THR A O 1
ATOM 4243 N N . ASN A 1 521 ? 3.871 -17.022 -5.064 1.00 89.81 521 ASN A N 1
ATOM 4244 C CA . ASN A 1 521 ? 2.949 -16.964 -6.190 1.00 89.81 521 ASN A CA 1
ATOM 4245 C C . ASN A 1 521 ? 3.222 -18.142 -7.144 1.00 89.81 521 ASN A C 1
ATOM 4247 O O . ASN A 1 521 ? 4.345 -18.235 -7.642 1.00 89.81 521 ASN A O 1
ATOM 4251 N N . PRO A 1 522 ? 2.233 -19.010 -7.420 1.00 88.50 522 PRO A N 1
ATOM 4252 C CA . PRO A 1 522 ? 2.427 -20.188 -8.261 1.00 88.50 522 PRO A CA 1
ATOM 4253 C C . PRO A 1 522 ? 2.403 -19.886 -9.768 1.00 88.50 522 PRO A C 1
ATOM 4255 O O . PRO A 1 522 ? 2.582 -20.806 -10.565 1.00 88.50 522 PRO A O 1
ATOM 4258 N N . ALA A 1 523 ? 2.129 -18.645 -10.185 1.00 89.75 523 ALA A N 1
ATOM 4259 C CA . ALA A 1 523 ? 2.019 -18.308 -11.597 1.00 89.75 523 ALA A CA 1
ATOM 4260 C C . ALA A 1 523 ? 3.364 -18.486 -12.335 1.00 89.75 523 ALA A C 1
ATOM 4262 O O . ALA A 1 523 ? 4.431 -18.156 -11.810 1.00 89.75 523 ALA A O 1
ATOM 4263 N N . PRO A 1 524 ? 3.350 -18.978 -13.584 1.00 89.69 524 PRO A N 1
ATOM 4264 C CA . PRO A 1 524 ? 4.573 -19.108 -14.357 1.00 89.69 524 PRO A CA 1
ATOM 4265 C C . PRO A 1 524 ? 5.115 -17.720 -14.719 1.00 89.69 524 PRO A C 1
ATOM 4267 O O . PRO A 1 524 ? 4.473 -16.946 -15.425 1.00 89.69 524 PRO A O 1
ATOM 4270 N N . TYR A 1 525 ? 6.334 -17.409 -14.280 1.00 89.31 525 TYR A N 1
ATOM 4271 C CA . TYR A 1 525 ? 7.023 -16.171 -14.671 1.00 89.31 525 TYR A CA 1
ATOM 4272 C C . TYR A 1 525 ? 7.721 -16.274 -16.039 1.00 89.31 525 TYR A C 1
ATOM 4274 O O . TYR A 1 525 ? 8.166 -15.267 -16.590 1.00 89.31 525 TYR A O 1
ATOM 4282 N N . ARG A 1 526 ? 7.817 -17.487 -16.599 1.00 89.00 526 ARG A N 1
ATOM 4283 C CA . ARG A 1 526 ? 8.304 -17.759 -17.957 1.00 89.00 526 ARG A CA 1
ATOM 4284 C C . ARG A 1 526 ? 7.103 -18.020 -18.861 1.00 89.00 526 ARG A C 1
ATOM 4286 O O . ARG A 1 526 ? 6.512 -19.093 -18.802 1.00 89.00 526 ARG A O 1
ATOM 4293 N N . THR A 1 527 ? 6.767 -17.054 -19.708 1.00 86.19 527 THR A N 1
ATOM 4294 C CA . THR A 1 527 ? 5.790 -17.243 -20.787 1.00 86.19 527 THR A CA 1
ATOM 4295 C C . THR A 1 527 ? 6.507 -17.020 -22.108 1.00 86.19 527 THR A C 1
ATOM 4297 O O . THR A 1 527 ? 7.065 -15.947 -22.326 1.00 86.19 527 THR A O 1
ATOM 4300 N N . VAL A 1 528 ? 6.535 -18.045 -22.961 1.00 93.56 528 VAL A N 1
ATOM 4301 C CA . VAL A 1 528 ? 7.160 -17.976 -24.285 1.00 93.56 528 VAL A CA 1
ATOM 4302 C C . VAL A 1 528 ? 6.048 -17.822 -25.318 1.00 93.56 528 VAL A C 1
ATOM 4304 O O . VAL A 1 528 ? 5.258 -18.754 -25.473 1.00 93.56 528 VAL A O 1
ATOM 4307 N N . PRO A 1 529 ? 5.956 -16.677 -26.012 1.00 94.75 529 PRO A N 1
ATOM 4308 C CA . PRO A 1 529 ? 4.986 -16.502 -27.083 1.00 94.75 529 PRO A CA 1
ATOM 4309 C C . PRO A 1 529 ? 5.200 -17.532 -28.194 1.00 94.75 529 PRO A C 1
ATOM 4311 O O . PRO A 1 529 ? 6.339 -17.830 -28.561 1.00 94.75 529 PRO A O 1
ATOM 4314 N N . GLU A 1 530 ? 4.110 -18.052 -28.754 1.00 94.88 530 GLU A N 1
ATOM 4315 C CA . GLU A 1 530 ? 4.158 -19.070 -29.810 1.00 94.88 530 GLU A CA 1
ATOM 4316 C C . GLU A 1 530 ? 4.938 -18.585 -31.041 1.00 94.88 530 GLU A C 1
ATOM 4318 O O . GLU A 1 530 ? 5.759 -19.315 -31.600 1.00 94.88 530 GLU A O 1
ATOM 4323 N N . GLU A 1 531 ? 4.740 -17.317 -31.404 1.00 95.25 531 GLU A N 1
ATOM 4324 C CA . GLU A 1 531 ? 5.348 -16.686 -32.574 1.00 95.25 531 GLU A CA 1
ATOM 4325 C C . GLU A 1 531 ? 6.805 -16.233 -32.364 1.00 95.25 531 GLU A C 1
ATOM 4327 O O . GLU A 1 531 ? 7.436 -15.752 -33.309 1.00 95.25 531 GLU A O 1
ATOM 4332 N N . ALA A 1 532 ? 7.358 -16.366 -31.152 1.00 97.50 532 ALA A N 1
ATOM 4333 C CA . ALA A 1 532 ? 8.737 -15.973 -30.880 1.00 97.50 532 ALA A CA 1
ATOM 4334 C C . ALA A 1 532 ? 9.714 -16.869 -31.674 1.00 97.50 532 ALA A C 1
ATOM 4336 O O . ALA A 1 532 ? 9.640 -18.095 -31.559 1.00 97.50 532 ALA A O 1
ATOM 4337 N N . PRO A 1 533 ? 10.646 -16.323 -32.476 1.00 98.19 533 PRO A N 1
ATOM 4338 C CA . PRO A 1 533 ? 11.647 -17.121 -33.187 1.00 98.19 533 PRO A CA 1
ATOM 4339 C C . PRO A 1 533 ? 12.707 -17.702 -32.241 1.00 98.19 533 PRO A C 1
ATOM 4341 O O . PRO A 1 533 ? 12.956 -17.175 -31.160 1.00 98.19 533 PRO A O 1
ATOM 4344 N N . THR A 1 534 ? 13.412 -18.752 -32.655 1.00 98.19 534 THR A N 1
ATOM 4345 C CA . THR A 1 534 ? 14.669 -19.143 -31.993 1.00 98.19 534 THR A CA 1
ATOM 4346 C C . THR A 1 534 ? 15.760 -18.099 -32.235 1.00 98.19 534 THR A C 1
ATOM 4348 O O . THR A 1 534 ? 15.697 -17.296 -33.173 1.00 98.19 534 THR A O 1
ATOM 4351 N N . SER A 1 535 ? 16.811 -18.129 -31.420 1.00 97.56 535 SER A N 1
ATOM 4352 C CA . SER A 1 535 ? 17.970 -17.246 -31.573 1.00 97.56 535 SER A CA 1
ATOM 4353 C C . SER A 1 535 ? 18.610 -17.367 -32.956 1.00 97.56 535 SER A C 1
ATOM 4355 O O . SER A 1 535 ? 19.000 -16.357 -33.537 1.00 97.56 535 SER A O 1
ATOM 4357 N N . HIS A 1 536 ? 18.669 -18.569 -33.536 1.00 98.19 536 HIS A N 1
ATOM 4358 C CA . HIS A 1 536 ? 19.181 -18.780 -34.895 1.00 98.19 536 HIS A CA 1
ATOM 4359 C C . HIS A 1 536 ? 18.248 -18.229 -35.974 1.00 98.19 536 HIS A C 1
ATOM 4361 O O . HIS A 1 536 ? 18.720 -17.581 -36.907 1.00 98.19 536 HIS A O 1
ATOM 4367 N N . GLN A 1 537 ? 16.935 -18.431 -35.835 1.00 98.19 537 GLN A N 1
ATOM 4368 C CA . GLN A 1 537 ? 15.942 -17.896 -36.775 1.00 98.19 537 GLN A CA 1
ATOM 4369 C C . GLN A 1 537 ? 15.978 -16.364 -36.804 1.00 98.19 537 GLN A C 1
ATOM 4371 O O . GLN A 1 537 ? 16.035 -15.757 -37.877 1.00 98.19 537 GLN A O 1
ATOM 4376 N N . LEU A 1 538 ? 16.007 -15.730 -35.628 1.00 98.00 538 LEU A N 1
ATOM 4377 C CA . LEU A 1 538 ? 16.096 -14.277 -35.538 1.00 98.00 538 LEU A CA 1
ATOM 4378 C C . LEU A 1 538 ? 17.455 -13.763 -36.025 1.00 98.00 538 LEU A C 1
ATOM 4380 O O . LEU A 1 538 ? 17.508 -12.747 -36.713 1.00 98.00 538 LEU A O 1
ATOM 4384 N N . ALA A 1 539 ? 18.550 -14.471 -35.729 1.00 97.81 539 ALA A N 1
ATOM 4385 C CA . ALA A 1 539 ? 19.870 -14.102 -36.230 1.00 97.81 539 ALA A CA 1
ATOM 4386 C C . ALA A 1 539 ? 19.904 -14.074 -37.762 1.00 97.81 539 ALA A C 1
ATOM 4388 O O . ALA A 1 539 ? 20.383 -13.098 -38.334 1.00 97.81 539 ALA A O 1
ATOM 4389 N N . HIS A 1 540 ? 19.323 -15.083 -38.416 1.00 97.56 540 HIS A N 1
ATOM 4390 C CA . HIS A 1 540 ? 19.185 -15.116 -39.870 1.00 97.56 540 HIS A CA 1
ATOM 4391 C C . HIS A 1 540 ? 18.378 -13.916 -40.394 1.00 97.56 540 HIS A C 1
ATOM 4393 O O . HIS A 1 540 ? 18.859 -13.201 -41.271 1.00 97.56 540 HIS A O 1
ATOM 4399 N N . LYS A 1 541 ? 17.203 -13.627 -39.803 1.00 96.81 541 LYS A N 1
ATOM 4400 C CA . LYS A 1 541 ? 16.366 -12.456 -40.153 1.00 96.81 541 LYS A CA 1
ATOM 4401 C C . LYS A 1 541 ? 17.135 -11.132 -40.034 1.00 96.81 541 LYS A C 1
ATOM 4403 O O . LYS A 1 541 ? 16.927 -10.229 -40.836 1.00 96.81 541 LYS A O 1
ATOM 4408 N N . LEU A 1 542 ? 18.015 -11.012 -39.039 1.00 96.12 542 LEU A N 1
ATOM 4409 C CA . LEU A 1 542 ? 18.771 -9.791 -38.739 1.00 96.12 542 LEU A CA 1
ATOM 4410 C C . LEU A 1 542 ? 20.161 -9.727 -39.402 1.00 96.12 542 LEU A C 1
ATOM 4412 O O . LEU A 1 542 ? 20.900 -8.773 -39.156 1.00 96.12 542 LEU A O 1
ATOM 4416 N N . GLY A 1 543 ? 20.558 -10.730 -40.194 1.00 96.75 543 GLY A N 1
ATOM 4417 C CA . GLY A 1 543 ? 21.905 -10.807 -40.778 1.00 96.75 543 GLY A CA 1
ATOM 4418 C C . GLY A 1 543 ? 23.029 -10.999 -39.744 1.00 96.75 543 GLY A C 1
ATOM 4419 O O . GLY A 1 543 ? 24.188 -10.662 -39.994 1.00 96.75 543 GLY A O 1
ATOM 4420 N N . ILE A 1 544 ? 22.706 -11.519 -38.558 1.00 96.50 544 ILE A N 1
ATOM 4421 C CA . ILE A 1 544 ? 23.667 -11.852 -37.505 1.00 96.50 544 ILE A CA 1
ATOM 4422 C C . ILE A 1 544 ? 24.258 -13.236 -37.798 1.00 96.50 544 ILE A C 1
ATOM 4424 O O . ILE A 1 544 ? 23.533 -14.197 -38.040 1.00 96.50 544 ILE A O 1
ATOM 4428 N N . LYS A 1 545 ? 25.590 -13.357 -37.730 1.00 96.69 545 LYS A N 1
ATOM 4429 C CA . LYS A 1 545 ? 26.273 -14.635 -37.986 1.00 96.69 545 LYS A CA 1
ATOM 4430 C C . LYS A 1 545 ? 25.851 -15.733 -36.986 1.00 96.69 545 LYS A C 1
ATOM 4432 O O . LYS A 1 545 ? 25.755 -15.421 -35.790 1.00 96.69 545 LYS A O 1
ATOM 4437 N N . PRO A 1 546 ? 25.691 -17.002 -37.417 1.00 95.56 546 PRO A N 1
ATOM 4438 C CA . PRO A 1 546 ? 25.250 -18.105 -36.557 1.00 95.56 546 PRO A CA 1
ATOM 4439 C C . PRO A 1 546 ? 26.067 -18.277 -35.270 1.00 95.56 546 PRO A C 1
ATOM 4441 O O . PRO A 1 546 ? 25.487 -18.454 -34.203 1.00 95.56 546 PRO A O 1
ATOM 4444 N N . GLU A 1 547 ? 27.389 -18.073 -35.301 1.00 96.69 547 GLU A N 1
ATOM 4445 C CA . GLU A 1 547 ? 28.237 -18.260 -34.109 1.00 96.69 547 GLU A CA 1
ATOM 4446 C C . GLU A 1 547 ? 27.927 -17.230 -33.005 1.00 96.69 547 GLU A C 1
ATOM 4448 O O . GLU A 1 547 ? 28.242 -17.417 -31.824 1.00 96.69 547 GLU A O 1
ATOM 4453 N N . LYS A 1 548 ? 27.322 -16.089 -33.368 1.00 96.31 548 LYS A N 1
ATOM 4454 C CA . LYS A 1 548 ? 26.823 -15.108 -32.395 1.00 96.31 548 LYS A CA 1
ATOM 4455 C C . LYS A 1 548 ? 25.488 -15.533 -31.792 1.00 96.31 548 LYS A C 1
ATOM 4457 O O . LYS A 1 548 ? 25.254 -15.180 -30.634 1.00 96.31 548 LYS A O 1
ATOM 4462 N N . ALA A 1 549 ? 24.647 -16.255 -32.533 1.00 96.56 549 ALA A N 1
ATOM 4463 C CA . ALA A 1 549 ? 23.455 -16.901 -31.990 1.00 96.56 549 ALA A CA 1
ATOM 4464 C C . ALA A 1 549 ? 23.863 -18.003 -31.007 1.00 96.56 549 ALA A C 1
ATOM 4466 O O . ALA A 1 549 ? 23.449 -17.945 -29.853 1.00 96.56 549 ALA A O 1
ATOM 4467 N N . ASP A 1 550 ? 24.806 -18.875 -31.378 1.00 97.12 550 ASP A N 1
ATOM 4468 C CA . ASP A 1 550 ? 25.344 -19.914 -30.485 1.00 97.12 550 ASP A CA 1
ATOM 4469 C C . ASP A 1 550 ? 25.885 -19.323 -29.179 1.00 97.12 550 ASP A C 1
ATOM 4471 O O . ASP A 1 550 ? 25.641 -19.826 -28.084 1.00 97.12 550 ASP A O 1
ATOM 4475 N N . LYS A 1 551 ? 26.607 -18.197 -29.268 1.00 96.75 551 LYS A N 1
ATOM 4476 C CA . LYS A 1 551 ? 27.137 -17.499 -28.089 1.00 96.75 551 LYS A CA 1
ATOM 4477 C C . LYS A 1 551 ? 26.036 -16.965 -27.165 1.00 96.75 551 LYS A C 1
ATOM 4479 O O . LYS A 1 551 ? 26.273 -16.884 -25.952 1.00 96.75 551 LYS A O 1
ATOM 4484 N N . LEU A 1 552 ? 24.905 -16.531 -27.726 1.00 96.50 552 LEU A N 1
ATOM 4485 C CA . LEU A 1 552 ? 23.740 -16.088 -26.962 1.00 96.50 552 LEU A CA 1
ATOM 4486 C C . LEU A 1 552 ? 23.066 -17.291 -26.303 1.00 96.50 552 LEU A C 1
ATOM 4488 O O . LEU A 1 552 ? 22.952 -17.301 -25.081 1.00 96.50 552 LEU A O 1
ATOM 4492 N N . VAL A 1 553 ? 22.732 -18.320 -27.083 1.00 97.25 553 VAL A N 1
ATOM 4493 C CA . VAL A 1 553 ? 22.088 -19.558 -26.616 1.00 97.25 553 VAL A CA 1
ATOM 4494 C C . VAL A 1 553 ? 22.890 -20.191 -25.477 1.00 97.25 553 VAL A C 1
ATOM 4496 O O . VAL A 1 553 ? 22.398 -20.269 -24.354 1.00 97.25 553 VAL A O 1
ATOM 4499 N N . LYS A 1 554 ? 24.190 -20.442 -25.688 1.00 96.75 554 LYS A N 1
ATOM 4500 C CA . LYS A 1 554 ? 25.110 -20.991 -24.671 1.00 96.75 554 LYS A CA 1
ATOM 4501 C C . LYS A 1 554 ? 25.175 -20.165 -23.381 1.00 96.75 554 LYS A C 1
ATOM 4503 O O . LYS A 1 554 ? 25.615 -20.641 -22.331 1.00 96.75 554 LYS A O 1
ATOM 4508 N N . HIS A 1 555 ? 24.864 -18.872 -23.450 1.00 95.38 555 HIS A N 1
ATOM 4509 C CA . HIS A 1 555 ? 24.783 -18.030 -22.260 1.00 95.38 555 HIS A CA 1
ATOM 4510 C C . HIS A 1 555 ? 23.433 -18.155 -21.558 1.00 95.38 555 HIS A C 1
ATOM 4512 O O . HIS A 1 555 ? 23.422 -18.295 -20.338 1.00 95.38 555 HIS A O 1
ATOM 4518 N N . LEU A 1 556 ? 22.337 -18.090 -22.313 1.00 95.88 556 LEU A N 1
ATOM 4519 C CA . LEU A 1 556 ? 20.974 -18.075 -21.786 1.00 95.88 556 LEU A CA 1
ATOM 4520 C C . LEU A 1 556 ? 20.536 -19.433 -21.223 1.00 95.88 556 LEU A C 1
ATOM 4522 O O . LEU A 1 556 ? 19.888 -19.454 -20.180 1.00 95.88 556 LEU A O 1
ATOM 4526 N N . GLU A 1 557 ? 20.975 -20.541 -21.826 1.00 95.25 557 GLU A N 1
ATOM 4527 C CA . GLU A 1 557 ? 20.678 -21.916 -21.377 1.00 95.25 557 GLU A CA 1
ATOM 4528 C C . GLU A 1 557 ? 21.067 -22.179 -19.919 1.00 95.25 557 GLU A C 1
ATOM 4530 O O . GLU A 1 557 ? 20.432 -22.967 -19.226 1.00 95.25 557 GLU A O 1
ATOM 4535 N N . LYS A 1 558 ? 22.055 -21.445 -19.394 1.00 93.69 558 LYS A N 1
ATOM 4536 C CA . LYS A 1 558 ? 22.467 -21.520 -17.982 1.00 93.69 558 LYS A CA 1
ATOM 4537 C C . LYS A 1 558 ? 21.355 -21.142 -16.995 1.00 93.69 558 LYS A C 1
ATOM 4539 O O . LYS A 1 558 ? 21.526 -21.321 -15.791 1.00 93.69 558 LYS A O 1
ATOM 4544 N N . PHE A 1 559 ? 20.260 -20.559 -17.482 1.00 92.25 559 PHE A N 1
ATOM 4545 C CA . PHE A 1 559 ? 19.173 -20.008 -16.677 1.00 92.25 559 PHE A CA 1
ATOM 4546 C C . PHE A 1 559 ? 17.814 -20.673 -16.939 1.00 92.25 559 PHE A C 1
ATOM 4548 O O . PHE A 1 559 ? 16.799 -20.119 -16.511 1.00 92.25 559 PHE A O 1
ATOM 4555 N N . TYR A 1 560 ? 17.774 -21.818 -17.631 1.00 86.25 560 TYR A N 1
ATOM 4556 C CA . TYR A 1 560 ? 16.521 -22.518 -17.950 1.00 86.25 560 TYR A CA 1
ATOM 4557 C C . TYR A 1 560 ? 15.995 -23.351 -16.772 1.00 86.25 560 TYR A C 1
ATOM 4559 O O . TYR A 1 560 ? 14.807 -23.271 -16.474 1.00 86.25 560 TYR A O 1
ATOM 4567 N N . ASP A 1 561 ? 16.886 -24.020 -16.033 1.00 64.19 561 ASP A N 1
ATOM 4568 C CA . ASP A 1 561 ? 16.523 -25.026 -15.016 1.00 64.19 561 ASP A CA 1
ATOM 4569 C C . ASP A 1 561 ? 16.772 -24.587 -13.560 1.00 64.19 561 ASP A C 1
ATOM 4571 O O . ASP A 1 561 ? 16.988 -25.418 -12.682 1.00 64.19 561 ASP A O 1
ATOM 4575 N N . ASN A 1 562 ? 16.762 -23.279 -13.285 1.00 51.19 562 ASN A N 1
ATOM 4576 C CA . ASN A 1 562 ? 16.883 -22.742 -11.921 1.00 51.19 562 ASN A CA 1
ATOM 4577 C C . ASN A 1 562 ? 15.731 -21.819 -11.553 1.00 51.19 562 ASN A C 1
ATOM 4579 O O . ASN A 1 562 ? 15.330 -21.006 -12.430 1.00 51.19 562 ASN A O 1
#

pLDDT: mean 89.95, std 10.6, range [39.88, 98.62]

Sequence (562 aa):
MKDLTYTAFKEAAEIPLHLVEEVRQRLLEDVAQNAHLYHERDVDLIKSSNWSIQRFLLISKNNVEVALKRIINAFQWRKSFGVLDMSDKDFPIELYRSGYCFVSGKDLNGATLLIFRGNINRKIKSWVPTMKRYFVYQIEKLDKLNDGKGLTLLMDCKGAGLKNVDSEALQFITNMFKDYYPRLLTATLIHKLPSVLETIHKLVQSWLSEDEKKYLHLTNTKTIGSYIAIDQLPHFLKGTNTQSYRTVPVDAPSAHELSNRLGLKEGKAEKLSKHFEQIFPILDSYGNSLEKVSKSLIQELRQKAVERVEKNPELYYEKDVEKVKLNDWFVRRFLHNYKSEVDVNKGLEALDKALKWRKSYGVLDLSDKDFTKEGYISAGAFVYGNDRNGSPVMIMRGKVSKKIKSWMKTAHQYLVYIIEKVDIQNDGKGLTILMDCRETGIKNADMDTLKFLHTVFNEYYPGLVNSSLVYKMPVVLEAVYKMVRSWLNDEQTKYIYVVSKKNINDYITADQLPDILLGTNPAPYRTVPEEAPTSHQLAHKLGIKPEKADKLVKHLEKFYDN

Foldseek 3Di:
DPPLVPAVVVVLVVQDVVLLVVLLVVLVVVCVVPVVLADVVLNVCSVPDSLLQSLLCVVVVNDSVSSSVLSSVQRSVCVVLVLVVDDLQLAALLCLQLLQWWWFFAWPLRATETEHELQLAADLPVCLSVVLSVVSNRVVVRCVVCVSRAHEYEYRCVNHAPRSDDLVSLVSVLCCCVRHVDSRHSAYEDEPNDPNCVVVVVVSVVSDDPVRVVRYYYHYLVRVCVIHPLCRDDVVSVRVPQDDTSDRDPNRHHLVVSCVVVVHDPPSSVVSQVSSCVSPNPLQFLLVLLPPDDPVLLVVLLVVLLVVCVVPVVLADPVVNVCSVPASLLLSLLQDDPPDHGDSVSSNVLSSQQRSCCSVLCLVVDDLQLAALLRLLLCQWFWFFAWPVRAIEIEHELQLAADLPLCPSSVLSVVSNRLVVRCVVVSNSAHEYEYHCVVHAPRSLPPVSLVSVLCCCVRHVDSRHSAYEDEPHDPNCVVVVVVSLVSDDPSRNSRYHHDYPSCPCVIHRLCRDDVVSVRDPPDDRRDRDPSNHHLQVSCVVVVHDVVSSVVSSVSSVVRNPD

Radius of gyration: 29.51 Å; chains: 1; bounding box: 72×52×81 Å

InterPro domains:
  IPR001251 CRAL-TRIO lipid binding domain [PF00650] (97-239)
  IPR001251 CRAL-TRIO lipid binding domain [PF00650] (382-516)
  IPR001251 CRAL-TRIO lipid binding domain [PS50191] (88-245)
  IPR001251 CRAL-TRIO lipid binding domain [PS50191] (383-525)
  IPR001251 CRAL-TRIO lipid binding domain [SM00516] (88-242)
  IPR001251 CRAL-TRIO lipid binding domain [SM00516] (376-522)
  IPR001251 CRAL-TRIO lipid binding domain [cd00170] (92-240)
  IPR001251 CRAL-TRIO lipid binding domain [cd00170] (382-520)
  IPR036273 CRAL/TRIO, N-terminal domain superfamily [SSF46938] (20-86)
  IPR036273 CRAL/TRIO, N-terminal domain superfamily [SSF46938] (290-368)
  IPR036865 CRAL-TRIO lipid binding domain superfamily [G3DSA:3.40.525.10] (12-274)
  IPR036865 CRAL-TRIO lipid binding domain superfamily [G3DSA:3.40.525.10] (284-555)
  IPR036865 CRAL-TRIO lipid binding domain superfamily [SSF52087] (94-243)
  IPR036865 CRAL-TRIO lipid binding domain superfamily [SSF52087] (382-526)
  IPR053012 Endoplasmic reticulum-organelle contact domain-containing protein [PTHR46384] (18-253)

Secondary structure (DSSP, 8-state):
-------HHHHHHTS-HHHHHHHHHHHHHHHHH-GGGS-HHHHHHHHH-SHHHHHHHHHTTT-HHHHHHHHHHHHHHHHHTTTTT--GGGS-HHHHHHTSEEEEEE-TTSPEEEEEETTT----TTTHHHHHHHHHHHHHHHHHHHTT--EEEEEE-TT--GGG--HHHHHHHHHIIIIISTT-EEEEEEES--GGGHHHHHHHHHHS-HHHHTTEEEE-TTTGGGTS-TTTSBGGGT--B---S-PPPTTPPPHHHHHHHTTPPTTHHHHHHHHHHTTS-----TTGGGGGS-HHHHHHHHHHHHHHHHHSGGGS-HHHHHHHHH-HHHHHTTS--BTTB--HHHHHHHHHHHHHHHHHHTGGG--GGGS-HHHHHHTSEEEEEE-TTS-EEEEEEGGG----GGGHHHHHHHHHHHHHHHHHHTTT--EEEEEE-TT--GGG--HHHHHHHHHIIIIISTT-EEEEEEET--GGGHHHHHHHHHTS-TTGGGGEEEE-TTTGGGTS-GGGSBGGGT--B-S-S----TTPPPHHHHHHHTT--HHHHHHHHHHHGGGS--